Protein AF-A0A0F3R642-F1 (afdb_monomer)

Solvent-accessible surface area (backbone atoms only — not comparable to full-atom values): 32079 Å² total; per-residue (Å²): 64,41,28,53,82,44,32,51,63,68,58,55,51,30,53,51,48,53,54,39,50,75,70,69,44,55,59,38,42,28,8,66,40,64,58,63,14,53,56,36,48,83,47,69,47,86,43,56,30,27,48,70,60,45,54,53,27,42,75,69,70,72,45,88,75,66,66,61,19,38,40,37,30,44,55,33,20,33,37,30,48,69,59,49,54,53,51,53,52,53,29,62,77,32,58,33,48,78,48,52,30,26,34,74,64,42,65,57,24,96,52,72,15,32,53,48,52,51,51,36,68,75,74,54,60,57,71,38,79,62,64,62,50,37,74,47,68,68,54,40,51,27,36,50,22,30,68,68,63,38,43,64,63,22,51,49,51,30,46,77,70,69,24,53,45,80,33,61,39,66,66,54,29,50,51,51,49,51,51,55,61,69,71,50,91,65,57,78,91,36,43,42,34,35,29,72,49,67,73,57,24,54,53,49,29,51,54,51,50,54,50,34,40,76,70,64,70,40,67,81,68,74,42,79,42,80,44,98,82,79,44,73,52,78,46,38,32,63,40,44,27,28,29,69,44,66,38,78,90,74,67,41,44,47,56,42,49,30,32,26,69,39,72,52,98,71,37,35,32,28,35,30,83,87,69,50,78,41,75,44,42,69,86,84,48,56,62,46,68,38,54,26,37,43,46,79,62,51,58,94,49,79,34,44,35,32,40,34,50,49,68,84,60,56,23,30,30,53,44,27,49,57,67,47,27,31,28,71,37,64,36,42,30,31,19,33,74,70,33,77,43,69,69,50,44,39,56,36,38,55,32,78,77,86,70,59,30,76,77,78,50,73,49,74,66,60,48,48,59,52,44,64,76,59,69,82,66,82,91,57,65,80,70,52,59,60,54,50,54,56,50,54,52,58,53,62,74,64,68,70,81,84,82,82,88,81,82,84,85,70,85,88,70,84,81,78,64,72,73,66,60,60,64,71,68,64,78,81,76,84,85,84,82,89,85,84,84,89,88,86,85,82,87,81,90,86,83,90,82,80,96,77,75,51,75,68,57,46,52,56,47,48,63,57,58,66,54,77,62,74,62,66,61,61,55,48,50,52,50,50,53,53,47,53,54,55,46,23,81,39,19,53,61,52,49,37,72,73,72,40,81,58,31,75,90,73,31,58,95,47,33,44,13,30,64,98,85,44,45,35,38,33,27,39,44,71,104,54,21,28,35,34,37,28,73,84,80,73,48,67,43,45,58,57,56,50,39,22,62,81,65,70,45,52,73,69,57,25,48,52,56,51,28,59,76,69,72,50,134

pLDDT: mean 74.78, std 23.47, range [20.95, 97.81]

Organism: NCBI:txid1268837

InterPro domains:
  IPR027417 P-loop containing nucleoside triphosphate hydrolase [G3DSA:3.40.50.300] (3-132)
  IPR027417 P-loop containing nucleoside triphosphate hydrolase [G3DSA:3.40.50.300] (133-343)
  IPR027417 P-loop containing nucleoside triphosphate hydrolase [SSF52540] (2-117)
  IPR027417 P-loop containing nucleoside triphosphate hydrolase [SSF52540] (89-345)
  IPR036977 DNA Primase, CHC2-type zinc finger [G3DSA:3.90.580.10] (467-569)

Structure (mmCIF, N/CA/C/O backbone):
data_AF-A0A0F3R642-F1
#
_entry.id   AF-A0A0F3R642-F1
#
loop_
_atom_site.group_PDB
_atom_site.id
_atom_site.type_symbol
_atom_site.label_atom_id
_atom_site.label_alt_id
_atom_site.label_comp_id
_atom_site.label_asym_id
_atom_site.label_entity_id
_atom_site.label_seq_id
_atom_site.pdbx_PDB_ins_code
_atom_site.Cartn_x
_atom_site.Cartn_y
_atom_site.Cartn_z
_atom_site.occupancy
_atom_site.B_iso_or_equiv
_atom_site.auth_seq_id
_atom_site.auth_comp_id
_atom_site.auth_asym_id
_atom_site.auth_atom_id
_atom_site.pdbx_PDB_model_num
ATOM 1 N N . MET A 1 1 ? -11.090 -5.626 16.686 1.00 88.88 1 MET A N 1
ATOM 2 C CA . MET A 1 1 ? -10.958 -6.707 15.690 1.00 88.88 1 MET A CA 1
ATOM 3 C C . MET A 1 1 ? -9.589 -6.628 15.043 1.00 88.88 1 MET A C 1
ATOM 5 O O . MET A 1 1 ? -9.255 -5.614 14.441 1.00 88.88 1 MET A O 1
ATOM 9 N N . GLN A 1 2 ? -8.804 -7.687 15.170 1.00 89.06 2 GLN A N 1
ATOM 10 C CA . GLN A 1 2 ? -7.555 -7.865 14.440 1.00 89.06 2 GLN A CA 1
ATOM 11 C C . GLN A 1 2 ? -7.822 -8.683 13.179 1.00 89.06 2 GLN A C 1
ATOM 13 O O . GLN A 1 2 ? -8.714 -9.527 13.142 1.00 89.06 2 GLN A O 1
ATOM 18 N N . GLY A 1 3 ? -7.063 -8.454 12.118 1.00 85.69 3 GLY A N 1
ATOM 19 C CA . GLY A 1 3 ? -7.140 -9.327 10.957 1.00 85.69 3 GLY A CA 1
ATOM 20 C C . GLY A 1 3 ? -5.980 -9.120 10.013 1.00 85.69 3 GLY A C 1
ATOM 21 O O . GLY A 1 3 ? -5.622 -7.981 9.708 1.00 85.69 3 GLY A O 1
ATOM 22 N N . ARG A 1 4 ? -5.429 -10.221 9.502 1.00 86.50 4 ARG A N 1
ATOM 23 C CA . ARG A 1 4 ? -4.321 -10.182 8.542 1.00 86.50 4 ARG A CA 1
ATOM 24 C C . ARG A 1 4 ? -4.731 -9.542 7.214 1.00 86.50 4 ARG A C 1
ATOM 26 O O . ARG A 1 4 ? -5.900 -9.240 6.940 1.00 86.50 4 ARG A O 1
ATOM 33 N N . ALA A 1 5 ? -3.743 -9.284 6.375 1.00 83.06 5 ALA A N 1
ATOM 34 C CA . ALA A 1 5 ? -3.935 -8.755 5.043 1.00 83.06 5 ALA A CA 1
ATOM 35 C C . ALA A 1 5 ? -4.827 -9.722 4.242 1.00 83.06 5 ALA A C 1
ATOM 37 O O . ALA A 1 5 ? -4.521 -10.903 4.109 1.00 83.06 5 ALA A O 1
ATOM 38 N N . GLY A 1 6 ? -5.959 -9.228 3.734 1.00 81.19 6 GLY A N 1
ATOM 39 C CA . GLY A 1 6 ? -6.855 -10.033 2.903 1.00 81.19 6 GLY A CA 1
ATOM 40 C C . GLY A 1 6 ? -7.782 -10.999 3.649 1.00 81.19 6 GLY A C 1
ATOM 41 O O . GLY A 1 6 ? -8.300 -11.912 3.016 1.00 81.19 6 GLY A O 1
ATOM 42 N N . THR A 1 7 ? -8.013 -10.832 4.956 1.00 86.75 7 THR A N 1
ATOM 43 C CA . THR A 1 7 ? -8.903 -11.719 5.742 1.00 86.75 7 THR A CA 1
ATOM 44 C C . THR A 1 7 ? -10.384 -11.332 5.717 1.00 86.75 7 THR A C 1
ATOM 46 O O . THR A 1 7 ? -11.209 -12.007 6.324 1.00 86.75 7 THR A O 1
ATOM 49 N N . GLY A 1 8 ? -10.743 -10.262 5.001 1.00 84.81 8 GLY A N 1
ATOM 50 C CA . GLY A 1 8 ? -12.135 -9.831 4.850 1.00 84.81 8 GLY A CA 1
ATOM 51 C C . GLY A 1 8 ? -12.650 -8.896 5.949 1.00 84.81 8 GLY A C 1
ATOM 52 O O . GLY A 1 8 ? -13.861 -8.753 6.076 1.00 84.81 8 GLY A O 1
ATOM 53 N N . LYS A 1 9 ? -11.766 -8.220 6.706 1.00 89.62 9 LYS A N 1
ATOM 54 C CA . LYS A 1 9 ? -12.141 -7.182 7.697 1.00 89.62 9 LYS A CA 1
ATOM 55 C C . LYS A 1 9 ? -13.198 -6.216 7.153 1.00 89.62 9 LYS A C 1
ATOM 57 O O . LYS A 1 9 ? -14.211 -5.971 7.791 1.00 89.62 9 LYS A O 1
ATOM 62 N N . SER A 1 10 ? -12.969 -5.732 5.938 1.00 86.06 10 SER A N 1
ATOM 63 C CA . SER A 1 10 ? -13.843 -4.807 5.225 1.00 86.06 10 SER A CA 1
ATOM 64 C C . SER A 1 10 ? -15.266 -5.345 5.027 1.00 86.06 10 SER A C 1
ATOM 66 O O . SER A 1 10 ? 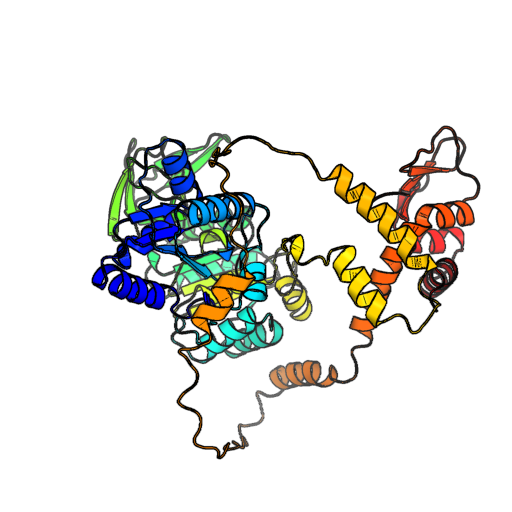-16.214 -4.585 5.176 1.00 86.06 10 SER A O 1
ATOM 68 N N . GLN A 1 11 ? -15.419 -6.646 4.754 1.00 88.75 11 GLN A N 1
ATOM 69 C CA . GLN A 1 11 ? -16.724 -7.303 4.620 1.00 88.75 11 GLN A CA 1
ATOM 70 C C . GLN A 1 11 ? -17.452 -7.352 5.969 1.00 88.75 11 GLN A C 1
ATOM 72 O O . GLN A 1 11 ? -18.634 -7.044 6.045 1.00 88.75 11 GLN A O 1
ATOM 77 N N . VAL A 1 12 ? -16.732 -7.694 7.044 1.00 91.62 12 VAL A N 1
ATOM 78 C CA . VAL A 1 12 ? -17.296 -7.741 8.403 1.00 91.62 12 VAL A CA 1
ATOM 79 C C . VAL A 1 12 ? -17.775 -6.358 8.843 1.00 91.62 12 VAL A C 1
ATOM 81 O O . VAL A 1 12 ? -18.859 -6.239 9.403 1.00 91.62 12 VAL A O 1
ATOM 84 N N . LEU A 1 13 ? -17.007 -5.304 8.546 1.00 92.44 13 LEU A N 1
ATOM 85 C CA . LEU A 1 13 ? -17.425 -3.928 8.825 1.00 92.44 13 LEU A CA 1
ATOM 86 C C . LEU A 1 13 ? -18.660 -3.518 8.009 1.00 92.44 13 LEU A C 1
ATOM 88 O O . LEU A 1 13 ? -19.535 -2.848 8.546 1.00 92.44 13 LEU A O 1
ATOM 92 N N . ALA A 1 14 ? -18.760 -3.941 6.745 1.00 91.50 14 ALA A N 1
ATOM 93 C CA . ALA A 1 14 ? -19.930 -3.671 5.909 1.00 91.50 14 ALA A CA 1
ATOM 94 C C . ALA A 1 14 ? -21.206 -4.336 6.461 1.00 91.50 14 ALA A C 1
ATOM 96 O O . ALA A 1 14 ? -22.252 -3.696 6.529 1.00 91.50 14 ALA A O 1
ATOM 97 N N . GLU A 1 15 ? -21.126 -5.591 6.911 1.00 92.69 15 GLU A N 1
ATOM 98 C CA . GLU A 1 15 ? -22.264 -6.256 7.563 1.00 92.69 15 GLU A CA 1
ATOM 99 C C . GLU A 1 15 ? -22.596 -5.620 8.921 1.00 92.69 15 GLU A C 1
ATOM 101 O O . GLU A 1 15 ? -23.763 -5.376 9.221 1.00 92.69 15 GLU A O 1
ATOM 106 N N . GLY A 1 16 ? -21.580 -5.251 9.709 1.00 91.94 16 GLY A N 1
ATOM 107 C CA . GLY A 1 16 ? -21.775 -4.512 10.960 1.00 91.94 16 GLY A CA 1
ATOM 108 C C . GLY A 1 16 ? -22.485 -3.170 10.754 1.00 91.94 16 GLY A C 1
ATOM 109 O O . GLY A 1 16 ? -23.354 -2.809 11.545 1.00 91.94 16 GLY A O 1
ATOM 110 N N . TYR A 1 17 ? -22.174 -2.462 9.663 1.00 93.06 17 TYR A N 1
ATOM 111 C CA . TYR A 1 17 ? -22.884 -1.245 9.271 1.00 93.06 17 TYR A CA 1
ATOM 112 C C . TYR A 1 17 ? -24.366 -1.502 9.006 1.00 93.06 17 TYR A C 1
ATOM 114 O O . TYR A 1 17 ? -25.193 -0.779 9.551 1.00 93.06 17 TYR A O 1
ATOM 122 N N . LYS A 1 18 ? -24.709 -2.537 8.228 1.00 92.62 18 LYS A N 1
ATOM 123 C CA . LYS A 1 18 ? -26.109 -2.890 7.930 1.00 92.62 18 LYS A CA 1
ATOM 124 C C . LYS A 1 18 ? -26.908 -3.216 9.192 1.00 92.62 18 LYS A C 1
ATOM 126 O O . LYS A 1 18 ? -28.048 -2.788 9.320 1.00 92.62 18 LYS A O 1
ATOM 131 N N . ILE A 1 19 ? -26.309 -3.953 10.127 1.00 93.12 19 ILE A N 1
ATOM 132 C CA . ILE A 1 19 ? -26.960 -4.307 11.395 1.00 93.12 19 ILE A CA 1
ATOM 133 C C . ILE A 1 19 ? -27.198 -3.046 12.235 1.00 93.12 19 ILE A C 1
ATOM 135 O O . ILE A 1 19 ? -28.313 -2.807 12.691 1.00 93.12 19 ILE A O 1
ATOM 139 N N . ALA A 1 20 ? -26.173 -2.207 12.405 1.00 91.50 20 ALA A N 1
ATOM 140 C CA . ALA A 1 20 ? -26.281 -0.985 13.200 1.00 91.50 20 ALA A CA 1
ATOM 141 C C . ALA A 1 20 ? -27.314 -0.002 12.624 1.00 91.50 20 ALA A C 1
ATOM 143 O O . ALA A 1 20 ? -28.103 0.572 13.375 1.00 91.50 20 ALA A O 1
ATOM 144 N N . THR A 1 21 ? -27.352 0.164 11.297 1.00 91.06 21 THR A N 1
ATOM 145 C CA . THR A 1 21 ? -28.343 1.030 10.645 1.00 91.06 21 THR A CA 1
ATOM 146 C C . THR A 1 21 ? -29.756 0.474 10.742 1.00 91.06 21 THR A C 1
ATOM 148 O O . THR A 1 21 ? -30.681 1.251 10.964 1.00 91.06 21 THR A O 1
ATOM 151 N N . HIS A 1 22 ? -29.939 -0.848 10.657 1.00 92.31 22 HIS A N 1
ATOM 152 C CA . HIS A 1 22 ? -31.243 -1.484 10.862 1.00 92.31 22 HIS A CA 1
ATOM 153 C C . HIS A 1 22 ? -31.805 -1.229 12.271 1.00 92.31 22 HIS A C 1
ATOM 155 O O . HIS A 1 22 ? -33.008 -1.050 12.434 1.00 92.31 22 HIS A O 1
ATOM 161 N N . HIS A 1 23 ? -30.935 -1.126 13.278 1.00 91.50 23 HIS A N 1
ATOM 162 C CA . HIS A 1 23 ? -31.306 -0.756 14.648 1.00 91.50 23 HIS A CA 1
ATOM 163 C C . HIS A 1 23 ? -31.397 0.762 14.894 1.00 91.50 23 HIS A C 1
ATOM 165 O O . HIS A 1 23 ? -31.547 1.187 16.037 1.00 91.50 23 HIS A O 1
ATOM 171 N N . GLY A 1 24 ? -31.296 1.595 13.852 1.00 90.69 24 GLY A N 1
ATOM 172 C CA . GLY A 1 24 ? -31.394 3.053 13.972 1.00 90.69 24 GLY A CA 1
ATOM 173 C C . GLY A 1 24 ? -30.195 3.719 14.656 1.00 90.69 24 GLY A C 1
ATOM 174 O O . GLY A 1 24 ? -30.274 4.887 15.033 1.00 90.69 24 GLY A O 1
ATOM 175 N N . GLN A 1 25 ? -29.073 3.012 14.821 1.00 91.75 25 GLN A N 1
ATOM 176 C CA . GLN A 1 25 ? -27.884 3.568 15.458 1.00 91.75 25 GLN A CA 1
ATOM 177 C C . GLN A 1 25 ? -27.124 4.490 14.494 1.00 91.75 25 GLN A C 1
ATOM 179 O O . GLN A 1 25 ? -26.830 4.126 13.352 1.00 91.75 25 GLN A O 1
ATOM 184 N N . ASN A 1 26 ? -26.736 5.683 14.960 1.00 92.38 26 ASN A N 1
ATOM 185 C CA . ASN A 1 26 ? -25.875 6.569 14.178 1.00 92.38 26 ASN A CA 1
ATOM 186 C C . ASN A 1 26 ? -24.456 5.991 14.117 1.00 92.38 26 ASN A C 1
ATOM 188 O O . ASN A 1 26 ? -23.763 5.920 15.130 1.00 92.38 26 ASN A O 1
ATOM 192 N N . ILE A 1 27 ? -24.014 5.598 12.925 1.00 94.81 27 ILE A N 1
ATOM 193 C CA . ILE A 1 27 ? -22.700 4.995 12.699 1.00 94.81 27 ILE A CA 1
ATOM 194 C C . ILE A 1 27 ? -21.817 5.901 11.835 1.00 94.81 27 ILE A C 1
ATOM 196 O O . ILE A 1 27 ? -22.254 6.442 10.817 1.00 94.81 27 ILE A O 1
ATOM 200 N N . ILE A 1 28 ? -20.557 6.070 12.241 1.00 95.12 28 ILE A N 1
ATOM 201 C CA . ILE A 1 28 ? -19.570 6.904 11.547 1.00 95.12 28 ILE A CA 1
ATOM 202 C C . ILE A 1 28 ? -18.325 6.065 11.259 1.00 95.12 28 ILE A C 1
ATOM 204 O O . ILE A 1 28 ? -17.686 5.538 12.171 1.00 95.12 28 ILE A O 1
ATOM 208 N N . GLY A 1 29 ? -17.979 5.958 9.976 1.00 95.56 29 GLY A N 1
ATOM 209 C CA . GLY A 1 29 ? -16.753 5.318 9.507 1.00 95.56 29 GLY A CA 1
ATOM 210 C C . GLY A 1 29 ? -15.571 6.284 9.568 1.00 95.56 29 GLY A C 1
ATOM 211 O O . GLY A 1 29 ? -15.634 7.405 9.060 1.00 95.56 29 GLY A O 1
ATOM 212 N N . LEU A 1 30 ? -14.480 5.852 10.181 1.00 95.56 30 LEU A N 1
ATOM 213 C CA . LEU A 1 30 ? -13.260 6.619 10.374 1.00 95.56 30 LEU A CA 1
ATOM 214 C C . LEU A 1 30 ? -12.059 5.833 9.852 1.00 95.56 30 LEU A C 1
ATOM 216 O O . LEU A 1 30 ? -11.962 4.624 10.042 1.00 95.56 30 LEU A O 1
ATOM 220 N N . ALA A 1 31 ? -11.115 6.519 9.221 1.00 91.88 31 ALA A N 1
ATOM 221 C CA . ALA A 1 31 ? -9.876 5.902 8.757 1.00 91.88 31 ALA A CA 1
ATOM 222 C C . ALA A 1 31 ? -8.680 6.861 8.894 1.00 91.88 31 ALA A C 1
ATOM 224 O O . ALA A 1 31 ? -8.861 8.078 8.949 1.00 91.88 31 ALA A O 1
ATOM 225 N N . PRO A 1 32 ? -7.437 6.366 8.938 1.00 87.75 32 PRO A N 1
ATOM 226 C CA . PRO A 1 32 ? -6.239 7.207 8.998 1.00 87.75 32 PRO A CA 1
ATOM 227 C C . PRO A 1 32 ? -5.993 7.986 7.695 1.00 87.75 32 PRO A C 1
ATOM 229 O O . PRO A 1 32 ? -5.451 9.088 7.726 1.00 87.75 32 PRO A O 1
ATOM 232 N N . THR A 1 33 ? -6.392 7.437 6.543 1.00 83.00 33 THR A N 1
ATOM 233 C CA . THR A 1 33 ? -6.124 8.016 5.218 1.00 83.00 33 THR A CA 1
ATOM 234 C C . THR A 1 33 ? -7.415 8.295 4.457 1.00 83.00 33 THR A C 1
ATOM 236 O O . THR A 1 33 ? -8.439 7.659 4.703 1.00 83.00 33 THR A O 1
ATOM 239 N N . HIS A 1 34 ? -7.370 9.242 3.514 1.00 82.06 34 HIS A N 1
ATOM 240 C CA . HIS A 1 34 ? -8.517 9.552 2.654 1.00 82.06 34 HIS A CA 1
ATOM 241 C C . HIS A 1 34 ? -8.962 8.336 1.835 1.00 82.06 34 HIS A C 1
ATOM 243 O O . HIS A 1 34 ? -10.142 8.013 1.865 1.00 82.06 34 HIS A O 1
ATOM 249 N N . LYS A 1 35 ? -8.010 7.597 1.254 1.00 78.44 35 LYS A N 1
ATOM 250 C CA . LYS A 1 35 ? -8.271 6.356 0.515 1.00 78.44 35 LYS A CA 1
ATOM 251 C C . LYS A 1 35 ? -9.047 5.331 1.344 1.00 78.44 35 LYS A C 1
ATOM 253 O O . LYS A 1 35 ? -10.105 4.869 0.931 1.00 78.44 35 LYS A O 1
ATOM 258 N N . ALA A 1 36 ? -8.565 5.022 2.550 1.00 82.75 36 ALA A N 1
ATOM 259 C CA . ALA A 1 36 ? -9.251 4.086 3.441 1.00 82.75 36 ALA A CA 1
ATOM 260 C C . ALA A 1 36 ? -10.613 4.630 3.920 1.00 82.75 36 ALA A C 1
ATOM 262 O O . ALA A 1 36 ? -11.557 3.863 4.101 1.00 82.75 36 ALA A O 1
ATOM 263 N N . ALA A 1 37 ? -10.750 5.952 4.084 1.00 87.62 37 ALA A N 1
ATOM 264 C CA . ALA A 1 37 ? -12.031 6.572 4.413 1.00 87.62 37 ALA A CA 1
ATOM 265 C C . ALA A 1 37 ? -13.035 6.452 3.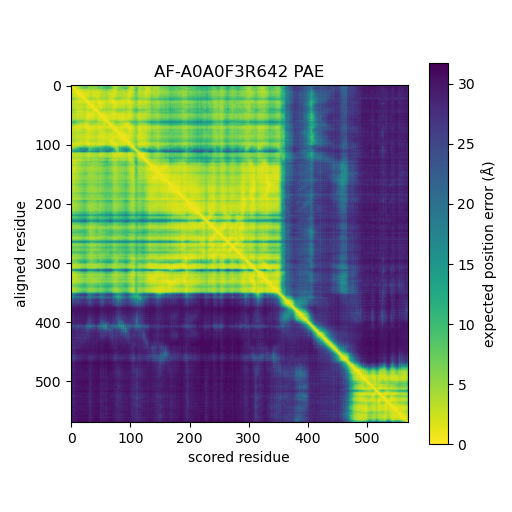254 1.00 87.62 37 ALA A C 1
ATOM 267 O O . ALA A 1 37 ? -14.210 6.195 3.491 1.00 87.62 37 ALA A O 1
ATOM 268 N N . SER A 1 38 ? -12.590 6.599 2.008 1.00 82.44 38 SER A N 1
ATOM 269 C CA . SER A 1 38 ? -13.446 6.481 0.826 1.00 82.44 38 SER A CA 1
ATOM 270 C C . SER A 1 38 ? -13.834 5.041 0.510 1.00 82.44 38 SER A C 1
ATOM 272 O O . SER A 1 38 ? -14.946 4.807 0.039 1.00 82.44 38 SER A O 1
ATOM 274 N N . GLU A 1 39 ? -13.017 4.057 0.890 1.00 83.88 39 GLU A N 1
ATOM 275 C CA . GLU A 1 39 ? -13.421 2.647 0.868 1.00 83.88 39 GLU A CA 1
ATOM 276 C C . GLU A 1 39 ? -14.630 2.351 1.772 1.00 83.88 39 GLU A C 1
ATOM 278 O O . GLU A 1 39 ? -15.321 1.362 1.554 1.00 83.88 39 GLU A O 1
ATOM 283 N N . PHE A 1 40 ? -14.943 3.173 2.781 1.00 87.44 40 PHE A N 1
ATOM 284 C CA . PHE A 1 40 ? -16.193 2.999 3.531 1.00 87.44 40 PHE A CA 1
ATOM 285 C C . PHE A 1 40 ? -17.437 3.289 2.683 1.00 87.44 40 PHE A C 1
ATOM 287 O O . PHE A 1 40 ? -18.465 2.641 2.885 1.00 87.44 40 PHE A O 1
ATOM 294 N N . LYS A 1 41 ? -17.356 4.206 1.707 1.00 84.50 41 LYS A N 1
ATOM 295 C CA . LYS A 1 41 ? -18.495 4.538 0.835 1.00 84.50 41 LYS A CA 1
ATOM 296 C C . LYS A 1 41 ? -18.917 3.342 -0.006 1.00 84.50 41 LYS A C 1
ATOM 298 O O . LYS A 1 41 ? -20.103 3.045 -0.089 1.00 84.50 41 LYS A O 1
ATOM 303 N N . SER A 1 42 ? -17.954 2.599 -0.558 1.00 80.06 42 SER A N 1
ATOM 304 C CA . SER A 1 42 ? -18.243 1.367 -1.307 1.00 80.06 42 SER A CA 1
ATOM 305 C C . SER A 1 42 ? -18.817 0.249 -0.426 1.00 80.06 42 SER A C 1
ATOM 307 O O . SER A 1 42 ? -19.422 -0.686 -0.941 1.00 80.06 42 SER A O 1
ATOM 309 N N . LYS A 1 43 ? -18.681 0.361 0.902 1.00 83.69 43 LYS A N 1
ATOM 310 C CA . LYS A 1 43 ? -19.263 -0.546 1.907 1.00 83.69 43 LYS A CA 1
ATOM 311 C C . LYS A 1 43 ? -20.641 -0.082 2.409 1.00 83.69 43 LYS A C 1
ATOM 313 O O . LYS A 1 43 ? -21.194 -0.711 3.305 1.00 83.69 43 LYS A O 1
ATOM 318 N N . GLY A 1 44 ? -21.186 1.008 1.860 1.00 86.19 44 GLY A N 1
ATOM 319 C CA . GLY A 1 44 ? -22.514 1.535 2.186 1.00 86.19 44 GLY A CA 1
ATOM 320 C C . GLY A 1 44 ? -22.543 2.629 3.256 1.00 86.19 44 GLY A C 1
ATOM 321 O O . GLY A 1 44 ? -23.612 3.162 3.534 1.00 86.19 44 GLY A O 1
ATOM 322 N N . TYR A 1 45 ? -21.402 3.011 3.839 1.00 91.69 45 TYR A N 1
ATOM 323 C CA . TYR A 1 45 ? -21.377 4.049 4.871 1.00 91.69 45 TYR A CA 1
ATOM 324 C C . TYR A 1 45 ? -21.718 5.424 4.295 1.00 91.69 45 TYR A C 1
ATOM 326 O O . TYR A 1 45 ? -21.055 5.914 3.382 1.00 91.69 45 TYR A O 1
ATOM 334 N N . GLN A 1 46 ? -22.691 6.091 4.914 1.00 89.19 46 GLN A N 1
ATOM 335 C CA . GLN A 1 46 ? -23.083 7.458 4.557 1.00 89.19 46 GLN A CA 1
ATOM 336 C C . GLN A 1 46 ? -22.161 8.525 5.168 1.00 89.19 46 GLN A C 1
ATOM 338 O O . GLN A 1 46 ? -21.846 9.526 4.526 1.00 89.19 46 GLN A O 1
ATOM 343 N N . LYS A 1 47 ? -21.703 8.317 6.411 1.00 91.44 47 LYS A N 1
ATOM 344 C CA . LYS A 1 47 ? -20.806 9.232 7.132 1.00 91.44 47 LYS A CA 1
ATOM 345 C C . LYS A 1 47 ? -19.419 8.609 7.247 1.00 91.44 47 LYS A C 1
ATOM 347 O O . LYS A 1 47 ? -19.201 7.725 8.074 1.00 91.44 47 LYS A O 1
ATOM 352 N N . CYS A 1 48 ? -18.485 9.072 6.419 1.00 92.75 48 CYS A N 1
ATOM 353 C CA . CYS A 1 48 ? -17.106 8.587 6.400 1.00 92.75 48 CYS A CA 1
ATOM 354 C C . CYS A 1 48 ? -16.093 9.739 6.389 1.00 92.75 48 CYS A C 1
ATOM 356 O O . CYS A 1 48 ? -16.186 10.672 5.581 1.00 92.75 48 CYS A O 1
ATOM 358 N N . HIS A 1 49 ? -15.099 9.676 7.271 1.00 91.94 49 HIS A N 1
ATOM 359 C CA . HIS A 1 49 ? -14.095 10.725 7.424 1.00 91.94 49 HIS A CA 1
ATOM 360 C C . HIS A 1 49 ? -12.716 10.150 7.737 1.00 91.94 49 HIS A C 1
ATOM 362 O O . HIS A 1 49 ? -12.575 9.022 8.204 1.00 91.94 49 HIS A O 1
ATOM 368 N N . THR A 1 50 ? -11.675 10.955 7.531 1.00 92.12 50 THR A N 1
ATOM 369 C CA . THR A 1 50 ? -10.406 10.663 8.194 1.00 92.12 50 THR A CA 1
ATOM 370 C C . THR A 1 50 ? -10.543 10.935 9.693 1.00 92.12 50 THR A C 1
ATOM 372 O O . THR A 1 50 ? -11.282 11.847 10.065 1.00 92.12 50 THR A O 1
ATOM 375 N N . VAL A 1 51 ? -9.840 10.195 10.559 1.00 93.06 51 VAL A N 1
ATOM 376 C CA . VAL A 1 51 ? -9.880 10.403 12.025 1.00 93.06 51 VAL A CA 1
ATOM 377 C C . VAL A 1 51 ? -9.576 11.867 12.355 1.00 93.06 51 VAL A C 1
ATOM 379 O O . VAL A 1 51 ? -10.401 12.560 12.947 1.00 93.06 51 VAL A O 1
ATOM 382 N N . LYS A 1 52 ? -8.444 12.374 11.860 1.00 90.56 52 LYS A N 1
ATOM 383 C CA . LYS A 1 52 ? -8.019 13.765 12.053 1.00 90.56 52 LYS A CA 1
ATOM 384 C C . LYS A 1 52 ? -9.019 14.772 11.475 1.00 90.56 52 LYS A C 1
ATOM 386 O O . LYS A 1 52 ? -9.336 15.773 12.109 1.00 90.56 52 LYS A O 1
ATOM 391 N N . GLY A 1 53 ? -9.570 14.493 10.291 1.00 89.69 53 GLY A N 1
ATOM 392 C CA . GLY A 1 53 ? -10.567 15.354 9.653 1.00 89.69 53 GLY A CA 1
ATOM 393 C C . GLY A 1 53 ? -11.896 15.408 10.411 1.00 89.69 53 GLY A C 1
ATOM 394 O O . GLY A 1 53 ? -12.515 16.467 10.476 1.00 89.69 53 GLY A O 1
ATOM 395 N N . PHE A 1 54 ? -12.327 14.291 10.999 1.00 94.44 54 PHE A N 1
ATOM 396 C CA . PHE A 1 54 ? -13.517 14.222 11.843 1.00 94.44 54 PHE A CA 1
ATOM 397 C C . PHE A 1 54 ? -13.325 15.004 13.142 1.00 94.44 54 PHE A C 1
ATOM 399 O O . PHE A 1 54 ? -14.133 15.882 13.438 1.00 94.44 54 PHE A O 1
ATOM 406 N N . LEU A 1 55 ? -12.223 14.754 13.859 1.00 93.06 55 LEU A N 1
ATOM 407 C CA . LEU A 1 55 ? -11.890 15.461 15.099 1.00 93.06 55 LEU A CA 1
ATOM 408 C C . LEU A 1 55 ? -11.778 16.974 14.873 1.00 93.06 55 LEU A C 1
ATOM 410 O O . LEU A 1 55 ? -12.335 17.753 15.643 1.00 93.06 55 LEU A O 1
ATOM 414 N N . PHE A 1 56 ? -11.154 17.398 13.768 1.00 89.94 56 PHE A N 1
ATOM 415 C CA . PHE A 1 56 ? -11.084 18.810 13.390 1.00 89.94 56 PHE A CA 1
ATOM 416 C C . PHE A 1 56 ? -12.463 19.431 13.149 1.00 89.94 56 PHE A C 1
ATOM 418 O O . PHE A 1 56 ? -12.724 20.550 13.589 1.00 89.94 56 PHE A O 1
ATOM 425 N N . LYS A 1 57 ? -13.359 18.739 12.436 1.00 89.81 57 LYS A N 1
ATOM 426 C CA . LYS A 1 57 ? -14.714 19.254 12.203 1.00 89.81 57 LYS A CA 1
ATOM 427 C C . LYS A 1 57 ? -15.507 19.336 13.501 1.00 89.81 57 LYS A C 1
ATOM 429 O O . LYS A 1 57 ? -16.179 20.339 13.706 1.00 89.81 57 LYS A O 1
ATOM 434 N N . LEU A 1 58 ? -15.398 18.327 14.363 1.00 90.88 58 LEU A N 1
ATOM 435 C CA . LEU A 1 58 ? -16.086 18.292 15.650 1.00 90.88 58 LEU A CA 1
ATOM 436 C C . LEU A 1 58 ? -15.617 19.433 16.565 1.00 90.88 58 LEU A C 1
ATOM 438 O O . LEU A 1 58 ? -16.444 20.152 17.112 1.00 90.88 58 LEU A O 1
ATOM 442 N N . TYR A 1 59 ? -14.301 19.661 16.650 1.00 86.56 59 TYR A N 1
ATOM 443 C CA . TYR A 1 59 ? -13.714 20.773 17.408 1.00 86.56 59 TYR A CA 1
ATOM 444 C C . TYR A 1 59 ? -14.262 22.139 16.968 1.00 86.56 59 TYR A C 1
ATOM 446 O O . TYR A 1 59 ? -14.540 22.997 17.797 1.00 86.56 59 TYR A O 1
ATOM 454 N N . ASN A 1 60 ? -14.456 22.326 15.661 1.00 87.94 60 ASN A N 1
ATOM 455 C CA . ASN A 1 60 ? -14.955 23.575 15.085 1.00 87.94 60 ASN A CA 1
ATOM 456 C C . ASN A 1 60 ? -16.492 23.656 15.003 1.00 87.94 60 ASN A C 1
ATOM 458 O O . ASN A 1 60 ? -17.005 24.538 14.317 1.00 87.94 60 ASN A O 1
ATOM 462 N N . GLY A 1 61 ? -17.234 22.715 15.600 1.00 87.12 61 GLY A N 1
ATOM 463 C CA . GLY A 1 61 ? -18.701 22.671 15.513 1.00 87.12 61 GLY A CA 1
ATOM 464 C C . GLY A 1 61 ? -19.247 22.427 14.097 1.00 87.12 61 GLY A C 1
ATOM 465 O O . GLY A 1 61 ? -20.401 22.722 13.814 1.00 87.12 61 GLY A O 1
ATOM 466 N N . LYS A 1 62 ? -18.419 21.905 13.183 1.00 85.44 62 LYS A N 1
ATOM 467 C CA . LYS A 1 62 ? -18.751 21.624 11.771 1.00 85.44 62 LYS A CA 1
ATOM 468 C C . LYS A 1 62 ? -19.117 20.160 11.508 1.00 85.44 62 LYS A C 1
ATOM 470 O O . LYS A 1 62 ? -19.295 19.766 10.355 1.00 85.44 62 LYS A O 1
ATOM 475 N N . ALA A 1 63 ? -19.144 19.330 12.542 1.00 86.81 63 ALA A N 1
ATOM 476 C CA . ALA A 1 63 ? -19.651 17.967 12.489 1.00 86.81 63 ALA A CA 1
ATOM 477 C C . ALA A 1 63 ? -20.473 17.701 13.743 1.00 86.81 63 ALA A C 1
ATOM 479 O O . ALA A 1 63 ? -20.104 18.155 14.823 1.00 86.81 63 ALA A O 1
ATOM 480 N N . ASP A 1 64 ? -21.548 16.943 13.575 1.00 86.25 64 ASP A N 1
ATOM 481 C CA . ASP A 1 64 ? -22.375 16.479 14.677 1.00 86.25 64 ASP A CA 1
ATOM 482 C C . ASP A 1 64 ? -21.970 15.057 15.087 1.00 86.25 64 ASP A C 1
ATOM 484 O O . ASP A 1 64 ? -21.682 14.202 14.237 1.00 86.25 64 ASP A O 1
ATOM 488 N N . LEU A 1 65 ? -21.950 14.815 16.395 1.00 92.94 65 LEU A N 1
ATOM 489 C CA . LEU A 1 65 ? -21.747 13.503 16.995 1.00 92.94 65 LEU A CA 1
ATOM 490 C C . LEU A 1 65 ? -22.856 13.271 18.029 1.00 92.94 65 LEU A C 1
ATOM 492 O O . LEU A 1 65 ? -22.666 13.578 19.207 1.00 92.94 65 LEU A O 1
ATOM 496 N N . PRO A 1 66 ? -24.000 12.712 17.598 1.00 91.25 66 PRO A N 1
ATOM 497 C CA . PRO A 1 66 ? -25.067 12.321 18.504 1.00 91.25 66 PRO A CA 1
ATOM 498 C C . PRO A 1 66 ? -24.564 11.372 19.592 1.00 91.25 66 PRO A C 1
ATOM 500 O O . PRO A 1 66 ? -23.638 10.580 19.366 1.00 91.25 66 PRO A O 1
ATOM 503 N N . ARG A 1 67 ? -25.212 11.403 20.759 1.00 92.50 67 ARG A N 1
ATOM 504 C CA . ARG A 1 67 ? -24.941 10.425 21.817 1.00 92.50 67 ARG A CA 1
ATOM 505 C C . ARG A 1 67 ? -25.230 9.002 21.345 1.00 92.50 67 ARG A C 1
ATOM 507 O O . ARG A 1 67 ? -26.004 8.801 20.412 1.00 92.50 67 ARG A O 1
ATOM 514 N N . ASP A 1 68 ? -24.563 8.034 21.968 1.00 93.06 68 ASP A N 1
ATOM 515 C CA . ASP A 1 68 ? -24.759 6.595 21.719 1.00 93.06 68 ASP A CA 1
ATOM 516 C C . ASP A 1 68 ? -24.410 6.145 20.282 1.00 93.06 68 ASP A C 1
ATOM 518 O O . ASP A 1 68 ? -24.735 5.036 19.838 1.00 93.06 68 ASP A O 1
ATOM 522 N N . SER A 1 69 ? -23.677 6.992 19.551 1.00 95.25 69 SER A N 1
ATOM 523 C CA . SER A 1 69 ? -23.186 6.689 18.209 1.00 95.25 69 SER A CA 1
ATOM 524 C C . SER A 1 69 ? -22.165 5.548 18.211 1.00 95.25 69 SER A C 1
ATOM 526 O O . SER A 1 69 ? -21.405 5.356 19.163 1.00 95.25 69 SER A O 1
ATOM 528 N N . LEU A 1 70 ? -22.087 4.827 17.095 1.00 95.62 70 LEU A N 1
ATOM 529 C CA . LEU A 1 70 ? -21.063 3.824 16.827 1.00 95.62 70 LEU A CA 1
ATOM 530 C C . LEU A 1 70 ? -19.957 4.415 15.946 1.00 95.62 70 LEU A C 1
ATOM 532 O O . LEU A 1 70 ? -20.165 4.733 14.776 1.00 95.62 70 LEU A O 1
ATOM 536 N N . LEU A 1 71 ? -18.755 4.537 16.495 1.00 96.44 71 LEU A N 1
ATOM 537 C CA . LEU A 1 71 ? -17.559 4.927 15.757 1.00 96.44 71 LEU A CA 1
ATOM 538 C C . LEU A 1 71 ? -16.823 3.667 15.298 1.00 96.44 71 LEU A C 1
ATOM 540 O O . LEU A 1 71 ? -16.469 2.814 16.111 1.00 96.44 71 LEU A O 1
ATOM 544 N N . VAL A 1 72 ? -16.563 3.548 13.998 1.00 96.19 72 VAL A N 1
ATOM 545 C CA . VAL A 1 72 ? -15.826 2.416 13.423 1.00 96.19 72 VAL A CA 1
ATOM 546 C C . VAL A 1 72 ? -14.542 2.923 12.795 1.00 96.19 72 VAL A C 1
ATOM 548 O O . VAL A 1 72 ? -14.598 3.701 11.853 1.00 96.19 72 VAL A O 1
ATOM 551 N N . VAL A 1 73 ? -13.390 2.467 13.279 1.00 95.12 73 VAL A N 1
ATOM 552 C CA . VAL A 1 73 ? -12.076 2.838 12.742 1.00 95.12 73 VAL A CA 1
ATOM 553 C C . VAL A 1 73 ? -11.491 1.671 11.949 1.00 95.12 73 VAL A C 1
ATOM 555 O O . VAL A 1 73 ? -11.157 0.651 12.550 1.00 95.12 73 VAL A O 1
ATOM 558 N N . ASP A 1 74 ? -11.343 1.815 10.630 1.00 92.25 74 ASP A N 1
ATOM 559 C CA . ASP A 1 74 ? -10.584 0.878 9.779 1.00 92.25 74 ASP A CA 1
ATOM 560 C C . ASP A 1 74 ? -9.117 1.330 9.662 1.00 92.25 74 ASP A C 1
ATOM 562 O O . ASP A 1 74 ? -8.797 2.503 9.864 1.00 92.25 74 ASP A O 1
ATOM 566 N N . GLU A 1 75 ? -8.210 0.396 9.368 1.00 89.38 75 GLU A N 1
ATOM 567 C CA . GLU A 1 75 ? -6.750 0.607 9.377 1.00 89.38 75 GLU A CA 1
ATOM 568 C C . GLU A 1 75 ? -6.233 1.248 10.687 1.00 89.38 75 GLU A C 1
ATOM 570 O O . GLU A 1 75 ? -5.300 2.054 10.713 1.00 89.38 75 GLU A O 1
ATOM 575 N N . ALA A 1 76 ? -6.821 0.838 11.814 1.00 90.31 76 ALA A N 1
ATOM 576 C CA . ALA A 1 76 ? -6.549 1.344 13.159 1.00 90.31 76 ALA A CA 1
ATOM 577 C C . ALA A 1 76 ? -5.051 1.305 13.549 1.00 90.31 76 ALA A C 1
ATOM 579 O O . ALA A 1 76 ? -4.565 2.163 14.282 1.00 90.31 76 ALA A O 1
ATOM 580 N N . GLY A 1 77 ? -4.275 0.365 12.994 1.00 85.00 77 GLY A N 1
ATOM 581 C CA . GLY A 1 77 ? -2.823 0.276 13.202 1.00 85.00 77 GLY A CA 1
ATOM 582 C C . GLY A 1 77 ? -2.020 1.494 12.714 1.00 85.00 77 GLY A C 1
ATOM 583 O O . GLY A 1 77 ? -0.900 1.710 13.185 1.00 85.00 77 GLY A O 1
ATOM 584 N N . MET A 1 78 ? -2.579 2.308 11.811 1.00 85.25 78 MET A N 1
ATOM 585 C CA . MET A 1 78 ? -1.927 3.517 11.296 1.00 85.25 78 MET A CA 1
ATOM 586 C C . MET A 1 78 ? -2.355 4.806 12.011 1.00 85.25 78 MET A C 1
ATOM 588 O O . MET A 1 78 ? -1.848 5.876 11.674 1.00 85.25 78 MET A O 1
ATOM 592 N N . VAL A 1 79 ? -3.281 4.745 12.969 1.00 87.31 79 VAL A N 1
ATOM 593 C CA . VAL A 1 79 ? -3.712 5.933 13.717 1.00 87.31 79 VAL A CA 1
ATOM 594 C C . VAL A 1 79 ? -2.622 6.320 14.725 1.00 87.31 79 VAL A C 1
ATOM 596 O O . VAL A 1 79 ? -2.064 5.463 15.417 1.00 87.31 79 VAL A O 1
ATOM 599 N N . GLY A 1 80 ? -2.270 7.609 14.762 1.00 84.94 80 GLY A N 1
ATOM 600 C CA . GLY A 1 80 ? -1.273 8.151 15.689 1.00 84.94 80 GLY A CA 1
ATOM 601 C C . GLY A 1 80 ? -1.778 8.172 17.135 1.00 84.94 80 GLY A C 1
ATOM 602 O O . GLY A 1 80 ? -2.982 8.208 17.388 1.00 84.94 80 GLY A O 1
ATOM 603 N N . ASN A 1 81 ? -0.866 8.149 18.111 1.00 84.50 81 ASN A N 1
ATOM 604 C CA . ASN A 1 81 ? -1.241 8.109 19.531 1.00 84.50 81 ASN A CA 1
ATOM 605 C C . ASN A 1 81 ? -2.004 9.370 19.993 1.00 84.50 81 ASN A C 1
ATOM 607 O O . ASN A 1 81 ? -2.907 9.261 20.820 1.00 84.50 81 ASN A O 1
ATOM 611 N N . SER A 1 82 ? -1.664 10.545 19.455 1.00 83.25 82 SER A N 1
ATOM 612 C CA . SER A 1 82 ? -2.358 11.819 19.707 1.00 83.25 82 SER A CA 1
ATOM 613 C C . SER A 1 82 ? -3.811 11.776 19.226 1.00 83.25 82 SER A C 1
ATOM 615 O O . SER A 1 82 ? -4.728 12.052 19.998 1.00 83.25 82 SER A O 1
ATOM 617 N N . ASP A 1 83 ? -4.025 11.348 17.980 1.00 88.31 83 ASP A N 1
ATOM 618 C CA . ASP A 1 83 ? -5.358 11.180 17.395 1.00 88.31 83 ASP A CA 1
ATOM 619 C C . ASP A 1 83 ? -6.188 10.148 18.178 1.00 88.31 83 ASP A C 1
ATOM 621 O O . ASP A 1 83 ? -7.383 10.345 18.398 1.00 88.31 83 ASP A O 1
ATOM 625 N N . TYR A 1 84 ? -5.559 9.065 18.651 1.00 90.56 84 TYR A N 1
ATOM 626 C CA . TYR A 1 84 ? -6.212 8.076 19.510 1.00 90.56 84 TYR A CA 1
ATOM 627 C C . TYR A 1 84 ? -6.688 8.660 20.838 1.00 90.56 84 TYR A C 1
ATOM 629 O O . TYR A 1 84 ? -7.811 8.378 21.257 1.00 90.56 84 TYR A O 1
ATOM 637 N N . LEU A 1 85 ? -5.842 9.447 21.507 1.00 90.62 85 LEU A N 1
ATOM 638 C CA . LEU A 1 85 ? -6.184 10.069 22.783 1.00 90.62 85 LEU A CA 1
ATOM 639 C C . LEU A 1 85 ? -7.430 10.949 22.638 1.00 90.62 85 LEU A C 1
ATOM 641 O O . LEU A 1 85 ? -8.370 10.819 23.422 1.00 90.62 85 LEU A O 1
ATOM 645 N N . GLU A 1 86 ? -7.456 11.803 21.617 1.00 91.50 86 GLU A N 1
ATOM 646 C CA . GLU A 1 86 ? -8.596 12.683 21.364 1.00 91.50 86 GLU A CA 1
ATOM 647 C C . GLU A 1 86 ? -9.843 11.904 20.932 1.00 91.50 86 GLU A C 1
ATOM 649 O O . GLU A 1 86 ? -10.933 12.155 21.448 1.00 91.50 86 GLU A O 1
ATOM 654 N N . LEU A 1 87 ? -9.700 10.886 20.079 1.00 94.38 87 LEU A N 1
ATOM 655 C CA . LEU A 1 87 ? -10.818 10.028 19.687 1.00 94.38 87 LEU A CA 1
ATOM 656 C C . LEU A 1 87 ? -11.466 9.331 20.893 1.00 94.38 87 LEU A C 1
ATOM 658 O O . LEU A 1 87 ? -12.692 9.296 20.997 1.00 94.38 87 LEU A O 1
ATOM 662 N N . LEU A 1 88 ? -10.662 8.812 21.825 1.00 94.00 88 LEU A N 1
ATOM 663 C CA . LEU A 1 88 ? -11.161 8.159 23.038 1.00 94.00 88 LEU A CA 1
ATOM 664 C C . LEU A 1 88 ? -11.854 9.150 23.986 1.00 94.00 88 LEU A C 1
ATOM 666 O O . LEU A 1 88 ? -12.893 8.819 24.561 1.00 94.00 88 LEU A O 1
ATOM 670 N N . LYS A 1 89 ? -11.332 10.377 24.128 1.00 93.50 89 LYS A N 1
ATOM 671 C CA . LYS A 1 89 ? -11.985 11.449 24.904 1.00 93.50 89 LYS A CA 1
ATOM 672 C C . LYS A 1 89 ? -13.342 11.837 24.316 1.00 93.50 89 LYS A C 1
ATOM 674 O O . LYS A 1 89 ? -14.313 11.995 25.061 1.00 93.50 89 LYS A O 1
ATOM 679 N N . VAL A 1 90 ? -13.410 11.967 22.991 1.00 93.31 90 VAL A N 1
ATOM 680 C CA . VAL A 1 90 ? -14.639 12.285 22.255 1.00 93.31 90 VAL A CA 1
ATOM 681 C C . VAL A 1 90 ? -15.664 11.164 22.403 1.00 93.31 90 VAL A C 1
ATOM 683 O O . VAL A 1 90 ? -16.820 11.444 22.724 1.00 93.31 90 VAL A O 1
ATOM 686 N N . ALA A 1 91 ? -15.241 9.908 22.234 1.00 94.69 91 ALA A N 1
ATOM 687 C CA . ALA A 1 91 ? -16.115 8.752 22.392 1.00 94.69 91 ALA A CA 1
ATOM 688 C C . ALA A 1 91 ? -16.686 8.678 23.815 1.00 94.69 91 ALA A C 1
ATOM 690 O O . ALA A 1 91 ? -17.896 8.568 23.989 1.00 94.69 91 ALA A O 1
ATOM 691 N N . ARG A 1 92 ? -15.837 8.848 24.837 1.00 94.19 92 ARG A N 1
ATOM 692 C CA . ARG A 1 92 ? -16.263 8.853 26.242 1.00 94.19 92 ARG A CA 1
ATOM 693 C C . ARG A 1 92 ? -17.253 9.977 26.554 1.00 94.19 92 ARG A C 1
ATOM 695 O O . ARG A 1 92 ? -18.246 9.735 27.231 1.00 94.19 92 ARG A O 1
ATOM 702 N N . SER A 1 93 ? -16.992 11.195 26.086 1.00 91.56 93 SER A N 1
ATOM 703 C CA . SER A 1 93 ? -17.836 12.364 26.393 1.00 91.56 93 SER A CA 1
ATOM 704 C C . SER A 1 93 ? -19.243 12.268 25.800 1.00 91.56 93 SER A C 1
ATOM 706 O O . SER A 1 93 ? -20.180 12.829 26.362 1.00 91.56 93 SER A O 1
ATOM 708 N N . ASN A 1 94 ? -19.392 11.543 24.689 1.00 92.56 94 ASN A N 1
ATOM 709 C CA . ASN A 1 94 ? -20.658 11.383 23.971 1.00 92.56 94 ASN A CA 1
ATOM 710 C C . ASN A 1 94 ? -21.290 9.993 24.162 1.00 92.56 94 ASN A C 1
ATOM 712 O O . ASN A 1 94 ? -22.262 9.671 23.490 1.00 92.56 94 ASN A O 1
ATOM 716 N N . ASN A 1 95 ? -20.764 9.174 25.080 1.00 93.81 95 ASN A N 1
ATOM 717 C CA . ASN A 1 95 ? -21.211 7.795 25.305 1.00 93.81 95 ASN A CA 1
ATOM 718 C C . ASN A 1 95 ? -21.201 6.928 24.027 1.00 93.81 95 ASN A C 1
ATOM 720 O O . ASN A 1 95 ? -22.076 6.096 23.812 1.00 93.81 95 ASN A O 1
ATOM 724 N N . CYS A 1 96 ? -20.226 7.145 23.144 1.00 95.69 96 CYS A N 1
ATOM 725 C CA . CYS A 1 96 ? -20.125 6.411 21.887 1.00 95.69 96 CYS A CA 1
ATOM 726 C C . CYS A 1 96 ? -19.444 5.055 22.081 1.00 95.69 96 CYS A C 1
ATOM 728 O O . CYS A 1 96 ? -18.445 4.937 22.795 1.00 95.69 96 CYS A O 1
ATOM 730 N N . ASN A 1 97 ? -19.906 4.062 21.326 1.00 94.00 97 ASN A N 1
ATOM 731 C CA . ASN A 1 97 ? -19.215 2.786 21.178 1.00 94.00 97 ASN A CA 1
ATOM 732 C C . ASN A 1 97 ? -18.124 2.897 20.108 1.00 94.00 97 ASN A C 1
ATOM 734 O O . ASN A 1 97 ? -18.307 3.572 19.095 1.00 94.00 97 ASN A O 1
ATOM 738 N N . LEU A 1 98 ? -16.989 2.224 20.312 1.00 94.56 98 LEU A N 1
ATOM 739 C CA . LEU A 1 98 ? -15.839 2.286 19.410 1.00 94.56 98 LEU A CA 1
ATOM 740 C C . LEU A 1 98 ? -15.422 0.885 18.951 1.00 94.56 98 LEU A C 1
ATOM 742 O O . LEU A 1 98 ? -15.003 0.057 19.756 1.00 94.56 98 LEU A O 1
ATOM 746 N N . ILE A 1 99 ? -15.468 0.643 17.641 1.00 94.56 99 ILE A N 1
ATOM 747 C CA . ILE A 1 99 ? -14.921 -0.559 17.004 1.00 94.56 99 ILE A CA 1
ATOM 748 C C . ILE A 1 99 ? -13.616 -0.187 16.310 1.00 94.56 99 ILE A C 1
ATOM 750 O O . ILE A 1 99 ? -13.597 0.627 15.391 1.00 94.56 99 ILE A O 1
ATOM 754 N N . LEU A 1 100 ? -12.520 -0.824 16.720 1.00 94.50 100 LEU A N 1
ATOM 755 C CA . LEU A 1 100 ? -11.219 -0.695 16.065 1.00 94.50 100 LEU A CA 1
ATOM 756 C C . LEU A 1 100 ? -10.941 -1.933 15.210 1.00 94.50 100 LEU A C 1
ATOM 758 O O . LEU A 1 100 ? -10.943 -3.056 15.724 1.00 94.50 100 LEU A O 1
ATOM 762 N N . ALA A 1 101 ? -10.670 -1.732 13.926 1.00 92.62 101 ALA A N 1
ATOM 763 C CA . ALA A 1 101 ? -10.307 -2.763 12.966 1.00 92.62 101 ALA A CA 1
ATOM 764 C C . ALA A 1 101 ? -8.953 -2.440 12.327 1.00 92.62 101 ALA A C 1
ATOM 766 O O . ALA A 1 101 ? -8.725 -1.334 11.846 1.00 92.62 101 ALA A O 1
ATOM 767 N N . GLY A 1 102 ? -8.033 -3.402 12.315 1.00 89.88 102 GLY A N 1
ATOM 768 C CA . GLY A 1 102 ? -6.699 -3.174 11.765 1.00 89.88 102 GLY A CA 1
ATOM 769 C C . GLY A 1 102 ? -5.834 -4.426 11.713 1.00 89.88 102 GLY A C 1
ATOM 770 O O . GLY A 1 102 ? -6.274 -5.524 12.060 1.00 89.88 102 GLY A O 1
ATOM 771 N N . ASP A 1 103 ? -4.599 -4.242 11.254 1.00 85.94 103 ASP A N 1
ATOM 772 C CA . ASP A 1 103 ? -3.543 -5.255 11.255 1.00 85.94 103 ASP A CA 1
ATOM 773 C C . ASP A 1 103 ? -2.297 -4.668 11.924 1.00 85.94 103 ASP A C 1
ATOM 775 O O . ASP A 1 103 ? -1.625 -3.802 11.366 1.00 85.94 103 ASP A O 1
ATOM 779 N N . GLU A 1 104 ? -1.983 -5.128 13.130 1.00 75.38 104 GLU A N 1
ATOM 780 C CA . GLU A 1 104 ? -0.858 -4.640 13.930 1.00 75.38 104 GLU A CA 1
ATOM 781 C C . GLU A 1 104 ? 0.517 -4.981 13.336 1.00 75.38 104 GLU A C 1
ATOM 783 O O . GLU A 1 104 ? 1.536 -4.417 13.745 1.00 75.38 104 GLU A O 1
ATOM 788 N N . ARG A 1 105 ? 0.552 -5.902 12.364 1.00 74.62 105 ARG A N 1
ATOM 789 C CA . ARG A 1 105 ? 1.778 -6.312 11.671 1.00 74.62 105 ARG A CA 1
ATOM 790 C C . ARG A 1 105 ? 2.022 -5.542 10.375 1.00 74.62 105 ARG A C 1
ATOM 792 O O . ARG A 1 105 ? 3.121 -5.633 9.835 1.00 74.62 105 ARG A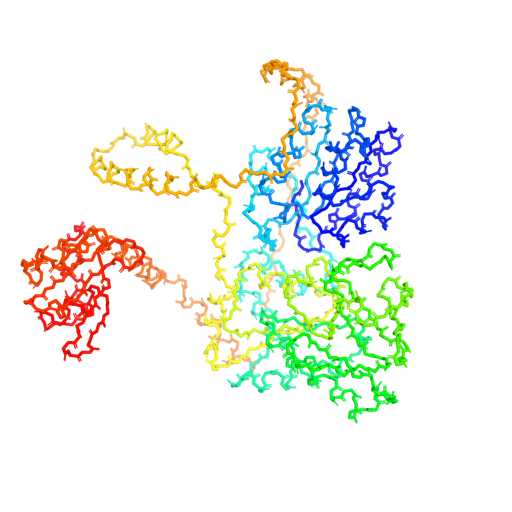 O 1
ATOM 799 N N . GLN A 1 106 ? 1.043 -4.784 9.874 1.00 77.50 106 GLN A N 1
ATOM 800 C CA . GLN A 1 106 ? 1.257 -3.886 8.732 1.00 77.50 106 GLN A CA 1
ATOM 801 C C . GLN A 1 106 ? 2.005 -2.617 9.157 1.00 77.50 106 GLN A C 1
ATOM 803 O O . GLN A 1 106 ? 2.394 -2.455 10.315 1.00 77.50 106 GLN A O 1
ATOM 808 N N . LEU A 1 107 ? 2.272 -1.741 8.188 1.00 66.56 107 LEU A N 1
ATOM 809 C CA . LEU A 1 107 ? 2.951 -0.471 8.423 1.00 66.56 107 LEU A CA 1
ATOM 810 C C . LEU A 1 107 ? 2.184 0.344 9.465 1.00 66.56 107 LEU A C 1
ATOM 812 O O . LEU A 1 107 ? 0.964 0.494 9.390 1.00 66.56 107 LEU A O 1
ATOM 816 N N . THR A 1 108 ? 2.921 0.851 10.448 1.00 65.31 108 THR A N 1
ATOM 817 C CA . THR A 1 108 ? 2.382 1.720 11.491 1.00 65.31 108 THR A CA 1
ATOM 818 C C . THR A 1 108 ? 2.225 3.145 10.972 1.00 65.31 108 THR A C 1
ATOM 820 O O . THR A 1 108 ? 2.682 3.487 9.876 1.00 65.31 108 THR A O 1
ATOM 823 N N . SER A 1 109 ? 1.622 4.003 11.795 1.00 57.03 109 SER A N 1
ATOM 824 C CA . SER A 1 109 ? 1.602 5.442 11.537 1.00 57.03 109 SER A CA 1
ATOM 825 C C . SER A 1 109 ? 3.005 5.988 11.234 1.00 57.03 109 SER A C 1
ATOM 827 O O . SER A 1 109 ? 4.027 5.462 11.697 1.00 57.03 109 SER A O 1
ATOM 829 N N . VAL A 1 110 ? 3.045 7.058 10.438 1.00 54.50 110 VAL A N 1
ATOM 830 C CA . VAL A 1 110 ? 4.257 7.869 10.259 1.00 54.50 110 VAL A CA 1
ATOM 831 C C . VAL A 1 110 ? 4.592 8.600 11.569 1.00 54.50 110 VAL A C 1
ATOM 833 O O . VAL A 1 110 ? 5.771 8.766 11.875 1.00 54.50 110 VAL A O 1
ATOM 836 N N . GLU A 1 111 ? 3.575 8.959 12.360 1.00 54.50 111 GLU A N 1
ATOM 837 C CA . GLU A 1 111 ? 3.700 9.487 13.726 1.00 54.50 111 GLU A CA 1
ATOM 838 C C . GLU A 1 111 ? 3.958 8.353 14.750 1.00 54.50 111 GLU A C 1
ATOM 840 O O . GLU A 1 111 ? 3.912 7.167 14.409 1.00 54.50 111 GLU A O 1
ATOM 845 N N . ARG A 1 112 ? 4.230 8.676 16.030 1.00 56.50 112 ARG A N 1
ATOM 846 C CA . ARG A 1 112 ? 4.342 7.645 17.087 1.00 56.50 112 ARG A CA 1
ATOM 847 C C . ARG A 1 112 ? 3.007 6.892 17.203 1.00 56.50 112 ARG A C 1
ATOM 849 O O . ARG A 1 112 ? 1.995 7.483 17.578 1.00 56.50 112 ARG A O 1
ATOM 856 N N . GLY A 1 113 ? 3.016 5.601 16.867 1.00 59.03 113 GLY A N 1
ATOM 857 C CA . GLY A 1 113 ? 1.833 4.735 16.836 1.00 59.03 113 GLY A CA 1
ATOM 858 C C . GLY A 1 113 ? 1.973 3.483 17.706 1.00 59.03 113 GLY A C 1
ATOM 859 O O . GLY A 1 113 ? 2.786 3.427 18.627 1.00 59.03 113 GLY A O 1
ATOM 860 N N . GLY A 1 114 ? 1.170 2.460 17.398 1.00 70.44 114 GLY A N 1
ATOM 861 C CA . GLY A 1 114 ? 1.203 1.151 18.067 1.00 70.44 114 GLY A CA 1
ATOM 862 C C . GLY A 1 114 ? 0.130 0.944 19.140 1.00 70.44 114 GLY A C 1
ATOM 863 O O . GLY A 1 114 ? 0.000 -0.167 19.650 1.00 70.44 114 GLY A O 1
ATOM 864 N N . MET A 1 115 ? -0.679 1.966 19.447 1.00 82.19 115 MET A N 1
ATOM 865 C CA . MET A 1 115 ? -1.755 1.874 20.442 1.00 82.19 115 MET A CA 1
ATOM 866 C C . MET A 1 115 ? -2.805 0.811 20.092 1.00 82.19 115 MET A C 1
ATOM 868 O O . MET A 1 115 ? -3.327 0.153 20.982 1.00 82.19 115 MET A O 1
ATOM 872 N N . PHE A 1 116 ? -3.067 0.567 18.806 1.00 87.12 116 PHE A N 1
ATOM 873 C CA . PHE A 1 116 ? -3.985 -0.494 18.382 1.00 87.12 116 PHE A CA 1
ATOM 874 C C . PHE A 1 116 ? -3.602 -1.875 18.941 1.00 87.12 116 PHE A C 1
ATOM 876 O O . PHE A 1 116 ? -4.459 -2.585 19.465 1.00 87.12 116 PHE A O 1
ATOM 883 N N . ALA A 1 117 ? -2.315 -2.240 18.876 1.00 82.38 117 ALA A N 1
ATOM 884 C CA . ALA A 1 117 ? -1.826 -3.519 19.392 1.00 82.38 117 ALA A CA 1
ATOM 885 C C . ALA A 1 117 ? -2.005 -3.619 20.915 1.00 82.38 117 ALA A C 1
ATOM 887 O O . ALA A 1 117 ? -2.425 -4.651 21.429 1.00 82.38 117 ALA A O 1
ATOM 888 N N . VAL A 1 118 ? -1.742 -2.516 21.618 1.00 84.44 118 VAL A N 1
ATOM 889 C CA . VAL A 1 118 ? -1.896 -2.402 23.073 1.00 84.44 118 VAL A CA 1
ATOM 890 C C . VAL A 1 118 ? -3.356 -2.564 23.471 1.00 84.44 118 VAL A C 1
ATOM 892 O O . VAL A 1 118 ? -3.670 -3.363 24.345 1.00 84.44 118 VAL A O 1
ATOM 895 N N . LEU A 1 119 ? -4.258 -1.822 22.823 1.00 87.81 119 LEU A N 1
ATOM 896 C CA . LEU A 1 119 ? -5.691 -1.870 23.106 1.00 87.81 119 LEU A CA 1
ATOM 897 C C . LEU A 1 119 ? -6.247 -3.272 22.857 1.00 87.81 119 LEU A C 1
ATOM 899 O O . LEU A 1 119 ? -7.000 -3.780 23.681 1.00 87.81 119 LEU A O 1
ATOM 903 N N . ALA A 1 120 ? -5.827 -3.916 21.768 1.00 87.44 120 ALA A N 1
ATOM 904 C CA . ALA A 1 120 ? -6.221 -5.286 21.472 1.00 87.44 120 ALA A CA 1
ATOM 905 C C . ALA A 1 120 ? -5.699 -6.290 22.514 1.00 87.44 120 ALA A C 1
ATOM 907 O O . ALA A 1 120 ? -6.428 -7.203 22.890 1.00 87.44 120 ALA A O 1
ATOM 908 N N . SER A 1 121 ? -4.470 -6.109 23.011 1.00 82.75 121 SER A N 1
ATOM 909 C CA . SER A 1 121 ? -3.912 -6.952 24.075 1.00 82.75 121 SER A CA 1
ATOM 910 C C . SER A 1 121 ? -4.592 -6.718 25.426 1.00 82.75 121 SER A C 1
ATOM 912 O O . SER A 1 121 ? -4.781 -7.665 26.179 1.00 82.75 121 SER A O 1
ATOM 914 N N . LYS A 1 122 ? -4.942 -5.468 25.749 1.00 87.44 122 LYS A N 1
ATOM 915 C CA . LYS A 1 122 ? -5.498 -5.077 27.052 1.00 87.44 122 LYS A CA 1
ATOM 916 C C . LYS A 1 122 ? -6.981 -5.417 27.197 1.00 87.44 122 LYS A C 1
ATOM 918 O O . LYS A 1 122 ? -7.398 -5.863 28.257 1.00 87.44 122 LYS A O 1
ATOM 923 N N . PHE A 1 123 ? -7.776 -5.172 26.157 1.00 87.25 123 PHE A N 1
ATOM 924 C CA . PHE A 1 123 ? -9.235 -5.342 26.189 1.00 87.25 123 PHE A CA 1
ATOM 925 C C . PHE A 1 123 ? -9.713 -6.621 25.491 1.00 87.25 123 PHE A C 1
ATOM 927 O O . PHE A 1 123 ? -10.913 -6.882 25.432 1.00 87.25 123 PHE A O 1
ATOM 934 N N . GLY A 1 124 ? -8.784 -7.416 24.958 1.00 86.88 124 GLY A N 1
ATOM 935 C CA . GLY A 1 124 ? -9.094 -8.545 24.096 1.00 86.88 124 GLY A CA 1
ATOM 936 C C . GLY A 1 124 ? -9.466 -8.107 22.680 1.00 86.88 124 GLY A C 1
ATOM 937 O O . GLY A 1 124 ? -9.811 -6.955 22.396 1.00 86.88 124 GLY A O 1
ATOM 938 N N . SER A 1 125 ? -9.378 -9.044 21.740 1.00 89.50 125 SER A N 1
ATOM 939 C CA . SER A 1 125 ? -9.801 -8.795 20.368 1.00 89.50 125 SER A CA 1
ATOM 940 C C . SER A 1 125 ? -10.191 -10.082 19.653 1.00 89.50 125 SER A C 1
ATOM 942 O O . SER A 1 125 ? -9.644 -11.145 19.925 1.00 89.50 125 SER A O 1
ATOM 944 N N . TYR A 1 126 ? -11.116 -9.967 18.703 1.00 90.00 126 TYR A N 1
ATOM 945 C CA . TYR A 1 126 ? -11.414 -11.031 17.749 1.00 90.00 126 TYR A CA 1
ATOM 946 C C . TYR A 1 126 ? -10.428 -10.968 16.579 1.00 90.00 126 TYR A C 1
ATOM 948 O O . TYR A 1 126 ? -10.316 -9.909 15.950 1.00 90.00 126 TYR A O 1
ATOM 956 N N . GLU A 1 127 ? -9.738 -12.075 16.285 1.00 88.31 127 GLU A N 1
ATOM 957 C CA . GLU A 1 127 ? -8.781 -12.185 15.176 1.00 88.31 127 GLU A CA 1
ATOM 958 C C . GLU A 1 127 ? -9.393 -12.913 13.969 1.00 88.31 127 GLU A C 1
ATOM 960 O O . GLU A 1 127 ? -9.783 -14.078 14.037 1.00 88.31 127 GLU A O 1
ATOM 965 N N . LEU A 1 128 ? -9.417 -12.241 12.817 1.00 88.19 128 LEU A N 1
ATOM 966 C CA . LEU A 1 128 ? -9.682 -12.864 11.524 1.00 88.19 128 LEU A CA 1
ATOM 967 C C . LEU A 1 128 ? -8.375 -13.433 10.964 1.00 88.19 128 LEU A C 1
ATOM 969 O O . LEU A 1 128 ? -7.535 -12.684 10.457 1.00 88.19 128 LEU A O 1
ATOM 973 N N . SER A 1 129 ? -8.216 -14.754 11.031 1.00 78.44 129 SER A N 1
ATOM 974 C CA . SER A 1 129 ? -6.987 -15.460 10.641 1.00 78.44 129 SER A CA 1
ATOM 975 C C . SER A 1 129 ? -6.985 -15.970 9.193 1.00 78.44 129 SER A C 1
ATOM 977 O O . SER A 1 129 ? -5.923 -16.100 8.581 1.00 78.44 129 SER A O 1
ATOM 979 N N . ARG A 1 130 ? -8.159 -16.244 8.607 1.00 83.38 130 ARG A N 1
ATOM 980 C CA . ARG A 1 130 ? -8.268 -16.874 7.280 1.00 83.38 130 ARG A CA 1
ATOM 981 C C . ARG A 1 130 ? -8.078 -15.865 6.148 1.00 83.38 130 ARG A C 1
ATOM 983 O O . ARG A 1 130 ? -8.968 -15.066 5.866 1.00 83.38 130 ARG A O 1
ATOM 990 N N . ILE A 1 131 ? -6.940 -15.945 5.461 1.00 85.69 131 ILE A N 1
ATOM 991 C CA . ILE A 1 131 ? -6.633 -15.133 4.276 1.00 85.69 131 ILE A CA 1
ATOM 992 C C . ILE A 1 131 ? -7.481 -15.607 3.086 1.00 85.69 131 ILE A C 1
ATOM 994 O O . ILE A 1 131 ? -7.526 -16.799 2.779 1.00 85.69 131 ILE A O 1
ATOM 998 N N . ARG A 1 132 ? -8.151 -14.666 2.414 1.00 87.25 132 ARG A N 1
ATOM 999 C CA . ARG A 1 132 ? -9.026 -14.909 1.253 1.00 87.25 132 ARG A CA 1
ATOM 1000 C C . ARG A 1 132 ? -8.604 -14.160 -0.017 1.00 87.25 132 ARG A C 1
ATOM 1002 O O . ARG A 1 132 ? -9.145 -14.457 -1.071 1.00 87.25 132 ARG A O 1
ATOM 1009 N N . ARG A 1 133 ? -7.656 -13.216 0.072 1.00 89.75 133 ARG A N 1
ATOM 1010 C CA . ARG A 1 133 ? -7.240 -12.355 -1.055 1.00 89.75 133 ARG A CA 1
ATOM 1011 C C . ARG A 1 133 ? -6.580 -13.123 -2.196 1.00 89.75 133 ARG A C 1
ATOM 1013 O O . ARG A 1 133 ? -6.910 -12.875 -3.345 1.00 89.75 133 ARG A O 1
ATOM 1020 N N . GLN A 1 134 ? -5.619 -13.994 -1.890 1.00 94.12 134 GLN A N 1
ATOM 1021 C CA . GLN A 1 134 ? -4.899 -14.734 -2.926 1.00 94.12 134 GLN A CA 1
ATOM 1022 C C . GLN A 1 134 ? -5.761 -15.873 -3.472 1.00 94.12 134 GLN A C 1
ATOM 1024 O O . GLN A 1 134 ? -6.420 -16.575 -2.702 1.00 94.12 134 GLN A O 1
ATOM 1029 N N . ASN A 1 135 ? -5.716 -16.110 -4.782 1.00 91.38 135 ASN A N 1
ATOM 1030 C CA . ASN A 1 135 ? -6.477 -17.197 -5.407 1.00 91.38 135 ASN A CA 1
ATOM 1031 C C . ASN A 1 135 ? -5.790 -18.561 -5.246 1.00 91.38 135 ASN A C 1
ATOM 1033 O O . ASN A 1 135 ? -6.459 -19.569 -5.025 1.00 91.38 135 ASN A O 1
ATOM 1037 N N . LYS A 1 136 ? -4.453 -18.596 -5.294 1.00 93.75 136 LYS A N 1
ATOM 1038 C CA . LYS A 1 136 ? -3.661 -19.832 -5.209 1.00 93.75 136 LYS A CA 1
ATOM 1039 C C . LYS A 1 136 ? -3.398 -20.230 -3.752 1.00 93.75 136 LYS A C 1
ATOM 1041 O O . LYS A 1 136 ? -3.091 -19.377 -2.920 1.00 93.75 136 LYS A O 1
ATOM 1046 N N . VAL A 1 137 ? -3.467 -21.530 -3.449 1.00 93.56 137 VAL A N 1
ATOM 1047 C CA . VAL A 1 137 ? -3.253 -22.066 -2.087 1.00 93.56 137 VAL A CA 1
ATOM 1048 C C . VAL A 1 137 ? -1.853 -21.731 -1.571 1.00 93.56 137 VAL A C 1
ATOM 1050 O O . VAL A 1 137 ? -1.731 -21.105 -0.520 1.00 93.56 137 VAL A O 1
ATOM 1053 N N . TRP A 1 138 ? -0.812 -22.025 -2.355 1.00 95.19 138 TRP A N 1
ATOM 1054 C CA . TRP A 1 138 ? 0.578 -21.727 -1.989 1.00 95.19 138 TRP A CA 1
ATOM 1055 C C . TRP A 1 138 ? 0.814 -20.231 -1.728 1.00 95.19 138 TRP A C 1
ATOM 1057 O O . TRP A 1 138 ? 1.584 -19.857 -0.847 1.00 95.19 138 TRP A O 1
ATOM 1067 N N . ALA A 1 139 ? 0.117 -19.356 -2.459 1.00 94.75 139 ALA A N 1
ATOM 1068 C CA . ALA A 1 139 ? 0.240 -17.911 -2.315 1.00 94.75 139 ALA A CA 1
ATOM 1069 C C . ALA A 1 139 ? -0.396 -17.415 -1.004 1.00 94.75 139 ALA A C 1
ATOM 1071 O O . ALA A 1 139 ? 0.141 -16.514 -0.359 1.00 94.75 139 ALA A O 1
ATOM 1072 N N . ARG A 1 140 ? -1.497 -18.043 -0.557 1.00 93.81 140 ARG A N 1
ATOM 1073 C CA . ARG A 1 140 ? -2.074 -17.810 0.782 1.00 93.81 140 ARG A CA 1
ATOM 1074 C C . ARG A 1 140 ? -1.135 -18.288 1.884 1.00 93.81 140 ARG A C 1
ATOM 1076 O O . ARG A 1 140 ? -0.981 -17.596 2.888 1.00 93.81 140 ARG A O 1
ATOM 1083 N N . GLU A 1 141 ? -0.505 -19.448 1.703 1.00 93.81 141 GLU A N 1
ATOM 1084 C CA . GLU A 1 141 ? 0.490 -19.965 2.648 1.00 93.81 141 GLU A CA 1
ATOM 1085 C C . GLU A 1 141 ? 1.696 -19.034 2.742 1.00 93.81 141 GLU A C 1
ATOM 1087 O O . GLU A 1 141 ? 2.095 -18.662 3.845 1.00 93.81 141 GLU A O 1
ATOM 1092 N N . MET A 1 142 ? 2.214 -18.572 1.602 1.00 95.06 142 MET A N 1
ATOM 1093 C CA . MET A 1 142 ? 3.301 -17.599 1.537 1.00 95.06 142 MET A CA 1
ATOM 1094 C C . MET A 1 142 ? 2.904 -16.306 2.254 1.00 95.06 142 MET A C 1
ATOM 1096 O O . MET A 1 142 ? 3.609 -15.872 3.166 1.00 95.06 142 MET A O 1
ATOM 1100 N N . ALA A 1 143 ? 1.729 -15.747 1.949 1.00 92.38 143 ALA A N 1
ATOM 1101 C CA . ALA A 1 143 ? 1.209 -14.566 2.632 1.00 92.38 143 ALA A CA 1
ATOM 1102 C C . ALA A 1 143 ? 1.095 -14.776 4.153 1.00 92.38 143 ALA A C 1
ATOM 1104 O O . ALA A 1 143 ? 1.456 -13.885 4.924 1.00 92.38 143 ALA A O 1
ATOM 1105 N N . SER A 1 144 ? 0.657 -15.959 4.601 1.00 90.81 144 SER A N 1
ATOM 1106 C CA . SER A 1 144 ? 0.617 -16.311 6.024 1.00 90.81 144 SER A CA 1
ATOM 1107 C C . SER A 1 144 ? 2.009 -16.425 6.649 1.00 90.81 144 SER A C 1
ATOM 1109 O O . SER A 1 144 ? 2.149 -16.097 7.827 1.00 90.81 144 SER A O 1
ATOM 1111 N N . CYS A 1 145 ? 3.015 -16.905 5.917 1.00 91.81 145 CYS A N 1
ATOM 1112 C CA . CYS A 1 145 ? 4.390 -16.998 6.407 1.00 91.81 145 CYS A CA 1
ATOM 1113 C C . CYS A 1 145 ? 4.949 -15.596 6.666 1.00 91.81 145 CYS A C 1
ATOM 1115 O O . CYS A 1 145 ? 5.366 -15.296 7.784 1.00 91.81 145 CYS A O 1
ATOM 1117 N N . PHE A 1 146 ? 4.825 -14.690 5.691 1.00 90.56 146 PHE A N 1
ATOM 1118 C CA . PHE A 1 146 ? 5.215 -13.287 5.863 1.00 90.56 146 PHE A CA 1
ATOM 1119 C C . PHE A 1 146 ? 4.413 -12.591 6.969 1.00 90.56 146 PHE A C 1
ATOM 1121 O O . PHE A 1 146 ? 4.987 -11.859 7.770 1.00 90.56 146 PHE A O 1
ATOM 1128 N N . ALA A 1 147 ? 3.110 -12.873 7.082 1.00 85.50 147 ALA A N 1
ATOM 1129 C CA . ALA A 1 147 ? 2.285 -12.348 8.168 1.00 85.50 147 ALA A CA 1
ATOM 1130 C C . ALA A 1 147 ? 2.785 -12.781 9.549 1.00 85.50 147 ALA A C 1
ATOM 1132 O O . ALA A 1 147 ? 2.640 -12.030 10.506 1.00 85.50 147 ALA A O 1
ATOM 1133 N N . LYS A 1 148 ? 3.337 -13.992 9.681 1.00 84.62 148 LYS A N 1
ATOM 1134 C CA . LYS A 1 148 ? 3.881 -14.551 10.931 1.00 84.62 148 LYS A CA 1
ATOM 1135 C C . LYS A 1 148 ? 5.369 -14.258 11.131 1.00 84.62 148 LYS A C 1
ATOM 1137 O O . LYS A 1 148 ? 5.939 -14.752 12.097 1.00 84.62 148 LYS A O 1
ATOM 1142 N N . SER A 1 149 ? 5.977 -13.458 10.255 1.00 84.25 149 SER A N 1
ATOM 1143 C CA . SER A 1 149 ? 7.425 -13.224 10.213 1.00 84.25 149 SER A CA 1
ATOM 1144 C C . SER A 1 149 ? 8.257 -14.501 10.000 1.00 84.25 149 SER A C 1
ATOM 1146 O O . SER A 1 149 ? 9.460 -14.498 10.250 1.00 84.25 149 SER A O 1
ATOM 1148 N N . ASP A 1 150 ? 7.651 -15.576 9.484 1.00 89.38 150 ASP A N 1
ATOM 1149 C CA . ASP A 1 150 ? 8.348 -16.782 9.023 1.00 89.38 150 ASP A CA 1
ATOM 1150 C C . ASP A 1 150 ? 8.868 -16.554 7.594 1.00 89.38 150 ASP A C 1
ATOM 1152 O O . ASP A 1 150 ? 8.380 -17.094 6.597 1.00 89.38 150 ASP A O 1
ATOM 1156 N N . ILE A 1 151 ? 9.835 -15.642 7.489 1.00 91.88 151 ILE A N 1
ATOM 1157 C CA . ILE A 1 151 ? 10.378 -15.187 6.206 1.00 91.88 151 ILE A CA 1
ATOM 1158 C C . ILE A 1 151 ? 11.075 -16.331 5.463 1.00 91.88 151 ILE A C 1
ATOM 1160 O O . ILE A 1 151 ? 10.962 -16.422 4.242 1.00 91.88 151 ILE A O 1
ATOM 1164 N N . ALA A 1 152 ? 11.765 -17.222 6.178 1.00 92.50 152 ALA A N 1
ATOM 1165 C CA . ALA A 1 152 ? 12.486 -18.338 5.572 1.00 92.50 152 ALA A CA 1
ATOM 1166 C C . ALA A 1 152 ? 11.535 -19.269 4.805 1.00 92.50 152 ALA A C 1
ATOM 1168 O O . ALA A 1 152 ? 11.768 -19.556 3.628 1.00 92.50 152 ALA A O 1
ATOM 1169 N N . ARG A 1 153 ? 10.420 -19.673 5.429 1.00 93.56 153 ARG A N 1
ATOM 1170 C CA . ARG A 1 153 ? 9.407 -20.499 4.765 1.00 93.56 153 ARG A CA 1
ATOM 1171 C C . ARG A 1 153 ? 8.716 -19.759 3.622 1.00 93.56 153 ARG A C 1
ATOM 1173 O O . ARG A 1 153 ? 8.508 -20.342 2.560 1.00 93.56 153 ARG A O 1
ATOM 1180 N N . GLY A 1 154 ? 8.414 -18.471 3.802 1.00 94.62 154 GLY A N 1
ATOM 1181 C CA . GLY A 1 154 ? 7.832 -17.635 2.747 1.00 94.62 154 GLY A CA 1
ATOM 1182 C C . GLY A 1 154 ? 8.718 -17.544 1.498 1.00 94.62 154 GLY A C 1
ATOM 1183 O O . GLY A 1 154 ? 8.227 -17.685 0.379 1.00 94.62 154 GLY A O 1
ATOM 1184 N N . LEU A 1 155 ? 10.030 -17.370 1.680 1.00 95.69 155 LEU A N 1
ATOM 1185 C CA . LEU A 1 155 ? 11.004 -17.367 0.584 1.00 95.69 155 LEU A CA 1
ATOM 1186 C C . LEU A 1 155 ? 11.165 -18.749 -0.061 1.00 95.69 155 LEU A C 1
ATOM 1188 O O . LEU A 1 155 ? 11.316 -18.824 -1.278 1.00 95.69 155 LEU A O 1
ATOM 1192 N N . CYS A 1 156 ? 11.091 -19.830 0.721 1.00 95.44 156 CYS A N 1
ATOM 1193 C CA . CYS A 1 156 ? 11.098 -21.195 0.192 1.00 95.44 156 CYS A CA 1
ATOM 1194 C C . CYS A 1 156 ? 9.920 -21.427 -0.769 1.00 95.44 156 CYS A C 1
ATOM 1196 O O . CYS A 1 156 ? 10.128 -21.882 -1.892 1.00 95.44 156 CYS A O 1
ATOM 1198 N N . LEU A 1 157 ? 8.706 -21.010 -0.386 1.00 96.94 157 LEU A N 1
ATOM 1199 C CA . LEU A 1 157 ? 7.524 -21.080 -1.255 1.00 96.94 157 LEU A CA 1
ATOM 1200 C C . LEU A 1 157 ? 7.709 -20.255 -2.540 1.00 96.94 157 LEU A C 1
ATOM 1202 O O . LEU A 1 157 ? 7.412 -20.733 -3.633 1.00 96.94 157 LEU A O 1
ATOM 1206 N N . LEU A 1 158 ? 8.259 -19.039 -2.442 1.00 97.06 158 LEU A N 1
ATOM 1207 C CA . LEU A 1 158 ? 8.569 -18.231 -3.629 1.00 97.06 158 LEU A CA 1
ATOM 1208 C C . LEU A 1 158 ? 9.581 -18.926 -4.552 1.00 97.06 158 LEU A C 1
ATOM 1210 O O . LEU A 1 158 ? 9.415 -18.893 -5.770 1.00 97.06 158 LEU A O 1
ATOM 1214 N N . ALA A 1 159 ? 10.614 -19.562 -3.998 1.00 95.81 159 ALA A N 1
ATOM 1215 C CA . ALA A 1 159 ? 11.618 -20.283 -4.776 1.00 95.81 159 ALA A CA 1
ATOM 1216 C C . ALA A 1 159 ? 11.032 -21.526 -5.469 1.00 95.81 159 ALA A C 1
ATOM 1218 O O . ALA A 1 159 ? 11.229 -21.695 -6.672 1.00 95.81 159 ALA A O 1
ATOM 1219 N N . GLN A 1 160 ? 10.250 -22.341 -4.750 1.00 96.56 160 GLN A N 1
ATOM 1220 C CA . GLN A 1 160 ? 9.575 -23.534 -5.284 1.00 96.56 160 GLN A CA 1
ATOM 1221 C C . GLN A 1 160 ? 8.674 -23.206 -6.482 1.00 96.56 160 GLN A C 1
ATOM 1223 O O . GLN A 1 160 ? 8.638 -23.947 -7.462 1.00 96.56 160 GLN A O 1
ATOM 1228 N N . HIS A 1 161 ? 8.000 -22.054 -6.442 1.00 96.62 161 HIS A N 1
ATOM 1229 C CA . HIS A 1 161 ? 7.127 -21.586 -7.519 1.00 96.62 161 HIS A CA 1
ATOM 1230 C C . HIS A 1 161 ? 7.833 -20.707 -8.568 1.00 96.62 161 HIS A C 1
ATOM 1232 O O . HIS A 1 161 ? 7.166 -20.102 -9.405 1.00 96.62 161 HIS A O 1
ATOM 1238 N N . LYS A 1 162 ? 9.176 -20.642 -8.568 1.00 96.56 162 LYS A N 1
ATOM 1239 C CA . LYS A 1 162 ? 9.994 -19.835 -9.503 1.00 96.56 162 LYS A CA 1
ATOM 1240 C C . LYS A 1 162 ? 9.687 -18.327 -9.461 1.00 96.56 162 LYS A C 1
ATOM 1242 O O . LYS A 1 162 ? 9.977 -17.605 -10.419 1.00 96.56 162 LYS A O 1
ATOM 1247 N N . CYS A 1 163 ? 9.142 -17.845 -8.347 1.00 97.19 163 CYS A N 1
ATOM 1248 C CA . CYS A 1 163 ? 8.781 -16.450 -8.091 1.00 97.19 163 CYS A CA 1
ATOM 1249 C C . CYS A 1 163 ? 9.894 -15.650 -7.395 1.00 97.19 163 CYS A C 1
ATOM 1251 O O . CYS A 1 163 ? 9.793 -14.429 -7.313 1.00 97.19 163 CYS A O 1
ATOM 1253 N N . LEU A 1 164 ? 10.949 -16.307 -6.905 1.00 97.12 164 LEU A N 1
ATOM 1254 C CA . LEU A 1 164 ? 12.154 -15.652 -6.394 1.00 97.12 164 LEU A CA 1
ATOM 1255 C C . LEU A 1 164 ? 13.181 -15.497 -7.525 1.00 97.12 164 LEU A C 1
ATOM 1257 O O . LEU A 1 164 ? 13.635 -16.496 -8.085 1.00 97.12 164 LEU A O 1
ATOM 1261 N N . LYS A 1 165 ? 13.532 -14.258 -7.872 1.00 97.06 165 LYS A N 1
ATOM 1262 C CA . LYS A 1 165 ? 14.482 -13.911 -8.936 1.00 97.06 165 LYS A CA 1
ATOM 1263 C C . LYS A 1 165 ? 15.748 -13.316 -8.333 1.00 97.06 165 LYS A C 1
ATOM 1265 O O . LYS A 1 165 ? 15.678 -12.448 -7.465 1.00 97.06 165 LYS A O 1
ATOM 1270 N N . ILE A 1 166 ? 16.887 -13.825 -8.791 1.00 95.88 166 ILE A N 1
ATOM 1271 C CA . ILE A 1 166 ? 18.212 -13.500 -8.267 1.00 95.88 166 ILE A CA 1
ATOM 1272 C C . ILE A 1 166 ? 19.081 -13.061 -9.435 1.00 95.88 166 ILE A C 1
ATOM 1274 O O . ILE A 1 166 ? 19.189 -13.796 -10.420 1.00 95.88 166 ILE A O 1
ATOM 1278 N N . ASP A 1 167 ? 19.711 -11.905 -9.291 1.00 95.00 167 ASP A N 1
ATOM 1279 C CA . ASP A 1 167 ? 20.662 -11.340 -10.251 1.00 95.00 167 ASP A CA 1
ATOM 1280 C C . ASP A 1 167 ? 21.937 -10.872 -9.534 1.00 95.00 167 ASP A C 1
ATOM 1282 O O . ASP A 1 167 ? 22.013 -10.920 -8.300 1.00 95.00 167 ASP A O 1
ATOM 1286 N N . HIS A 1 168 ? 22.976 -10.476 -10.271 1.00 92.38 168 HIS A N 1
ATOM 1287 C CA . HIS A 1 168 ? 24.228 -10.027 -9.665 1.00 92.38 168 HIS A CA 1
ATOM 1288 C C . HIS A 1 168 ? 24.124 -8.578 -9.193 1.00 92.38 168 HIS A C 1
ATOM 1290 O O . HIS A 1 168 ? 24.417 -8.318 -8.022 1.00 92.38 168 HIS A O 1
ATOM 1296 N N . THR A 1 169 ? 23.629 -7.683 -10.053 1.00 91.38 169 THR A N 1
ATOM 1297 C CA . THR A 1 169 ? 23.535 -6.235 -9.793 1.00 91.38 169 THR A CA 1
ATOM 1298 C C . THR A 1 169 ? 22.092 -5.733 -9.701 1.00 91.38 169 THR A C 1
ATOM 1300 O O . THR A 1 169 ? 21.123 -6.436 -10.032 1.00 91.38 169 THR A O 1
ATOM 1303 N N . LEU A 1 170 ? 21.926 -4.502 -9.204 1.00 87.19 170 LEU A N 1
ATOM 1304 C CA . LEU A 1 170 ? 20.624 -3.836 -9.145 1.00 87.19 170 LEU A CA 1
ATOM 1305 C C . LEU A 1 170 ? 20.038 -3.622 -10.545 1.00 87.19 170 LEU A C 1
ATOM 1307 O O . LEU A 1 170 ? 18.847 -3.859 -10.749 1.00 87.19 170 LEU A O 1
ATOM 1311 N N . GLU A 1 171 ? 20.870 -3.214 -11.497 1.00 86.44 171 GLU A N 1
ATOM 1312 C CA . GLU A 1 171 ? 20.495 -2.923 -12.878 1.00 86.44 171 GLU A CA 1
ATOM 1313 C C . GLU A 1 171 ? 19.960 -4.179 -13.572 1.00 86.44 171 GLU A C 1
ATOM 1315 O O . GLU A 1 171 ? 18.898 -4.132 -14.191 1.00 86.44 171 GLU A O 1
ATOM 1320 N N . GLU A 1 172 ? 20.627 -5.325 -13.397 1.00 88.94 172 GLU A N 1
ATOM 1321 C CA . GLU A 1 172 ? 20.163 -6.618 -13.915 1.00 88.94 172 GLU A CA 1
ATOM 1322 C C . GLU A 1 172 ? 18.808 -7.018 -13.317 1.00 88.94 172 GLU A C 1
ATOM 1324 O O . GLU A 1 172 ? 17.895 -7.421 -14.045 1.00 88.94 172 GLU A O 1
ATOM 1329 N N . SER A 1 173 ? 18.646 -6.855 -11.996 1.00 92.81 173 SER A N 1
ATOM 1330 C CA . SER A 1 173 ? 17.375 -7.139 -11.314 1.00 92.81 173 SER A CA 1
ATOM 1331 C C . SER A 1 173 ? 16.246 -6.263 -11.853 1.00 92.81 173 SER A C 1
ATOM 1333 O O . SER A 1 173 ? 15.140 -6.750 -12.089 1.00 92.81 173 SER A O 1
ATOM 1335 N N . MET A 1 174 ? 16.516 -4.968 -12.049 1.00 89.69 174 MET A N 1
ATOM 1336 C CA . MET A 1 174 ? 15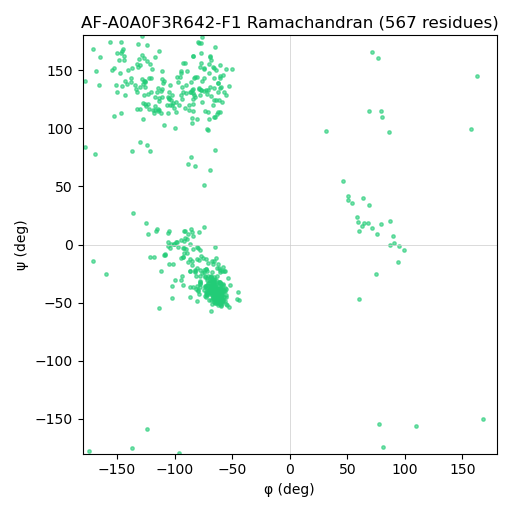.558 -4.009 -12.598 1.00 89.69 174 MET A CA 1
ATOM 1337 C C . MET A 1 174 ? 15.202 -4.340 -14.047 1.00 89.69 174 MET A C 1
ATOM 1339 O O . MET A 1 174 ? 14.019 -4.359 -14.380 1.00 89.69 174 MET A O 1
ATOM 1343 N N . ALA A 1 175 ? 16.185 -4.661 -14.889 1.00 85.88 175 ALA A N 1
ATOM 1344 C CA . ALA A 1 175 ? 15.962 -5.034 -16.281 1.00 85.88 175 ALA A CA 1
ATOM 1345 C C . ALA A 1 175 ? 15.104 -6.303 -16.399 1.00 85.88 175 ALA A C 1
ATOM 1347 O O . ALA A 1 175 ? 14.112 -6.314 -17.134 1.00 85.88 175 ALA A O 1
ATOM 1348 N N . ARG A 1 176 ? 15.416 -7.353 -15.623 1.00 93.19 176 ARG A N 1
ATOM 1349 C CA . ARG A 1 176 ? 14.602 -8.578 -15.586 1.00 93.19 176 ARG A CA 1
ATOM 1350 C C . ARG A 1 176 ? 13.189 -8.298 -15.080 1.00 93.19 176 ARG A C 1
ATOM 1352 O O . ARG A 1 176 ? 12.229 -8.791 -15.667 1.00 93.19 176 ARG A O 1
ATOM 1359 N N . LEU A 1 177 ? 13.052 -7.503 -14.019 1.00 95.88 177 LEU A N 1
ATOM 1360 C CA . LEU A 1 177 ? 11.755 -7.115 -13.469 1.00 95.88 177 LEU A CA 1
ATOM 1361 C C . LEU A 1 177 ? 10.906 -6.387 -14.511 1.00 95.88 177 LEU A C 1
ATOM 1363 O O . LEU A 1 177 ? 9.750 -6.752 -14.712 1.00 95.88 177 LEU A O 1
ATOM 1367 N N . ILE A 1 178 ? 11.475 -5.390 -15.190 1.00 91.94 178 ILE A N 1
ATOM 1368 C CA . ILE A 1 178 ? 10.804 -4.617 -16.241 1.00 91.94 178 ILE A CA 1
ATOM 1369 C C . ILE A 1 178 ? 10.389 -5.536 -17.399 1.00 91.94 178 ILE A C 1
ATOM 1371 O O . ILE A 1 178 ? 9.252 -5.454 -17.869 1.00 91.94 178 ILE A O 1
ATOM 1375 N N . ASN A 1 179 ? 11.261 -6.458 -17.816 1.00 90.50 179 ASN A N 1
ATOM 1376 C CA . ASN A 1 179 ? 10.941 -7.445 -18.844 1.00 90.50 179 ASN A CA 1
ATOM 1377 C C . ASN A 1 179 ? 9.756 -8.334 -18.434 1.00 90.50 179 ASN A C 1
ATOM 1379 O O . ASN A 1 179 ? 8.773 -8.424 -19.173 1.00 90.50 179 ASN A O 1
ATOM 1383 N N . ASP A 1 180 ? 9.817 -8.939 -17.245 1.00 94.81 180 ASP A N 1
ATOM 1384 C CA . ASP A 1 180 ? 8.758 -9.804 -16.718 1.00 94.81 180 ASP A CA 1
ATOM 1385 C C . ASP A 1 180 ? 7.435 -9.039 -16.563 1.00 94.81 180 ASP A C 1
ATOM 1387 O O . ASP A 1 180 ? 6.378 -9.552 -16.935 1.00 94.81 180 ASP A O 1
ATOM 1391 N N . TRP A 1 181 ? 7.491 -7.797 -16.070 1.00 95.06 181 TRP A N 1
ATOM 1392 C CA . TRP A 1 181 ? 6.334 -6.908 -15.972 1.00 95.06 181 TRP A CA 1
ATOM 1393 C C . TRP A 1 181 ? 5.721 -6.641 -17.342 1.00 95.06 181 TRP A C 1
ATOM 1395 O O . TRP A 1 181 ? 4.498 -6.636 -17.476 1.00 95.06 181 TRP A O 1
ATOM 1405 N N . SER A 1 182 ? 6.545 -6.464 -18.375 1.00 92.31 182 SER A N 1
ATOM 1406 C CA . SER A 1 182 ? 6.075 -6.171 -19.729 1.00 92.31 182 SER A CA 1
ATOM 1407 C C . SER A 1 182 ? 5.417 -7.369 -20.414 1.00 92.31 182 SER A C 1
ATOM 1409 O O . SER A 1 182 ? 4.510 -7.177 -21.220 1.00 92.31 182 SER A O 1
ATOM 1411 N N . ASN A 1 183 ? 5.833 -8.585 -20.050 1.00 93.19 183 ASN A N 1
ATOM 1412 C CA . ASN A 1 183 ? 5.313 -9.851 -20.577 1.00 93.19 183 ASN A CA 1
ATOM 1413 C C . ASN A 1 183 ? 4.111 -10.383 -19.779 1.00 93.19 183 ASN A C 1
ATOM 1415 O O . ASN A 1 183 ? 3.631 -11.488 -20.025 1.00 93.19 183 ASN A O 1
ATOM 1419 N N . SER A 1 184 ? 3.624 -9.618 -18.800 1.00 94.88 184 SER A N 1
ATOM 1420 C CA . SER A 1 184 ? 2.431 -9.978 -18.043 1.00 94.88 184 SER A CA 1
ATOM 1421 C C . SER A 1 184 ? 1.179 -10.015 -18.929 1.00 94.88 184 SER A C 1
ATOM 1423 O O . SER A 1 184 ? 1.056 -9.272 -19.903 1.00 94.88 184 SER A O 1
ATOM 1425 N N . LYS A 1 185 ? 0.224 -10.875 -18.557 1.00 95.31 185 LYS A N 1
ATOM 1426 C CA . LYS A 1 185 ? -1.081 -11.037 -19.219 1.00 95.31 185 LYS A CA 1
ATOM 1427 C C . LYS A 1 185 ? -2.154 -10.045 -18.744 1.00 95.31 185 LYS A C 1
ATOM 1429 O O . LYS A 1 185 ? -3.206 -9.953 -19.361 1.00 95.31 185 LYS A O 1
ATOM 1434 N N . PHE A 1 186 ? -1.929 -9.356 -17.624 1.00 95.25 186 PHE A N 1
ATOM 1435 C CA . PHE A 1 186 ? -2.935 -8.496 -16.976 1.00 95.25 186 PHE A CA 1
ATOM 1436 C C . PHE A 1 186 ? -2.977 -7.097 -17.587 1.00 95.25 186 PHE A C 1
ATOM 1438 O O . PHE A 1 186 ? -2.016 -6.704 -18.226 1.00 95.25 186 PHE A O 1
ATOM 1445 N N . ALA A 1 187 ? -4.013 -6.287 -17.400 1.00 93.00 187 ALA A N 1
ATOM 1446 C CA . ALA A 1 187 ? -3.973 -4.905 -17.905 1.00 93.00 187 ALA A CA 1
A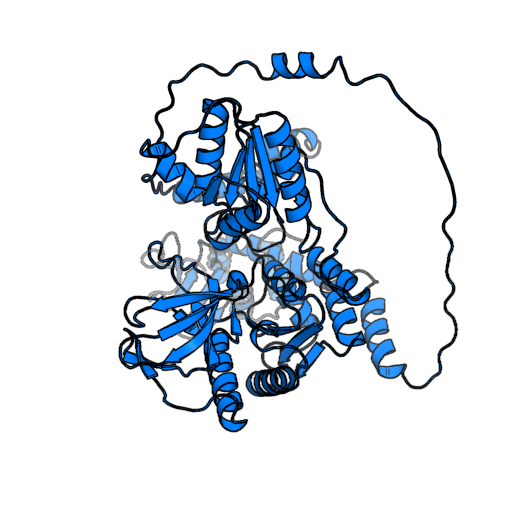TOM 1447 C C . ALA A 1 187 ? -2.960 -4.032 -17.126 1.00 93.00 187 ALA A C 1
ATOM 1449 O O . ALA A 1 187 ? -2.553 -4.383 -16.019 1.00 93.00 187 ALA A O 1
ATOM 1450 N N . LEU A 1 188 ? -2.537 -2.882 -17.673 1.00 91.00 188 LEU A N 1
ATOM 1451 C CA . LEU A 1 188 ? -1.551 -1.998 -17.016 1.00 91.00 188 LEU A CA 1
ATOM 1452 C C . LEU A 1 188 ? -1.993 -1.529 -15.620 1.00 91.00 188 LEU A C 1
ATOM 1454 O O . LEU A 1 188 ? -1.165 -1.398 -14.722 1.00 91.00 188 LEU A O 1
ATOM 1458 N N . ASN A 1 189 ? -3.293 -1.308 -15.426 1.00 90.88 189 ASN A N 1
ATOM 1459 C CA . ASN A 1 189 ? -3.879 -0.916 -14.144 1.00 90.88 189 ASN A CA 1
ATOM 1460 C C . ASN A 1 189 ? -3.976 -2.064 -13.123 1.00 90.88 189 ASN A C 1
ATOM 1462 O O . ASN A 1 189 ? -4.208 -1.822 -11.942 1.00 90.88 189 ASN A O 1
ATOM 1466 N N . GLU A 1 190 ? -3.761 -3.306 -13.551 1.00 93.50 190 GLU A N 1
ATOM 1467 C CA . GLU A 1 190 ? -3.803 -4.503 -12.705 1.00 93.50 190 GLU A CA 1
ATOM 1468 C C . GLU A 1 190 ? -2.407 -4.992 -12.288 1.00 93.50 190 GLU A C 1
ATOM 1470 O O . GLU A 1 190 ? -2.285 -5.999 -11.580 1.00 93.50 190 GLU A O 1
ATOM 1475 N N . ARG A 1 191 ? -1.360 -4.278 -12.720 1.00 94.81 191 ARG A N 1
ATOM 1476 C CA . ARG A 1 191 ? 0.048 -4.550 -12.421 1.00 94.81 191 ARG A CA 1
ATOM 1477 C C . ARG A 1 191 ? 0.604 -3.452 -11.511 1.00 94.81 191 ARG A C 1
ATOM 1479 O O . ARG A 1 191 ? 0.305 -2.276 -11.705 1.00 94.81 191 ARG A O 1
ATOM 1486 N N . LEU A 1 192 ? 1.465 -3.804 -10.557 1.00 95.50 192 LEU A N 1
ATOM 1487 C CA . LEU A 1 192 ? 2.221 -2.812 -9.782 1.00 95.50 192 LEU A CA 1
ATOM 1488 C C . LEU A 1 192 ? 3.611 -3.313 -9.413 1.00 95.50 192 LEU A C 1
ATOM 1490 O O . LEU A 1 192 ? 3.780 -4.431 -8.923 1.00 95.50 192 LEU A O 1
ATOM 1494 N N . ILE A 1 193 ? 4.592 -2.430 -9.575 1.00 96.25 193 ILE A N 1
ATOM 1495 C CA . ILE A 1 193 ? 5.940 -2.632 -9.058 1.00 96.25 193 ILE A CA 1
ATOM 1496 C C . ILE A 1 193 ? 6.052 -1.952 -7.688 1.00 96.25 193 ILE A C 1
ATOM 1498 O O . ILE A 1 193 ? 5.708 -0.781 -7.529 1.00 96.25 193 ILE A O 1
ATOM 1502 N N . ILE A 1 194 ? 6.522 -2.680 -6.679 1.00 93.00 194 ILE A N 1
ATOM 1503 C CA . ILE A 1 194 ? 6.723 -2.176 -5.320 1.00 93.00 194 ILE A CA 1
ATOM 1504 C C . ILE A 1 194 ? 8.216 -2.172 -5.011 1.00 93.00 194 ILE A C 1
ATOM 1506 O O . ILE A 1 194 ? 8.877 -3.206 -5.086 1.00 93.00 194 ILE A O 1
ATOM 1510 N N . THR A 1 195 ? 8.730 -1.016 -4.600 1.00 89.12 195 THR A N 1
ATOM 1511 C CA . THR A 1 195 ? 10.109 -0.867 -4.119 1.00 89.12 195 THR A CA 1
ATOM 1512 C C . THR A 1 195 ? 10.139 -0.169 -2.759 1.00 89.12 195 THR A C 1
ATOM 1514 O O . THR A 1 195 ? 9.098 0.174 -2.180 1.00 89.12 195 THR A O 1
ATOM 1517 N N . MET A 1 196 ? 11.342 0.014 -2.215 1.00 79.19 196 MET A N 1
ATOM 1518 C CA . MET A 1 196 ? 11.539 0.609 -0.894 1.00 79.19 196 MET A CA 1
ATOM 1519 C C . MET A 1 196 ? 11.984 2.071 -0.982 1.00 79.19 196 MET A C 1
ATOM 1521 O O . MET A 1 196 ? 11.561 2.878 -0.152 1.00 79.19 196 MET A O 1
ATOM 1525 N N . ARG A 1 197 ? 12.800 2.440 -1.979 1.00 80.62 197 ARG A N 1
ATOM 1526 C CA . ARG A 1 197 ? 13.355 3.797 -2.113 1.00 80.62 197 ARG A CA 1
ATOM 1527 C C . ARG A 1 197 ? 12.723 4.546 -3.284 1.00 80.62 197 ARG A C 1
ATOM 1529 O O . ARG A 1 197 ? 12.537 3.983 -4.357 1.00 80.62 197 ARG A O 1
ATOM 1536 N N . ASN A 1 198 ? 12.460 5.845 -3.108 1.00 82.12 198 ASN A N 1
ATOM 1537 C CA . ASN A 1 198 ? 11.898 6.681 -4.181 1.00 82.12 198 ASN A CA 1
ATOM 1538 C C . ASN A 1 198 ? 12.808 6.739 -5.416 1.00 82.12 198 ASN A C 1
ATOM 1540 O O . ASN A 1 198 ? 12.300 6.638 -6.519 1.00 82.12 198 ASN A O 1
ATOM 1544 N N . VAL A 1 199 ? 14.134 6.777 -5.231 1.00 82.50 199 VAL A N 1
ATOM 1545 C CA . VAL A 1 199 ? 15.102 6.765 -6.346 1.00 82.50 199 VAL A CA 1
ATOM 1546 C C . VAL A 1 199 ? 14.896 5.554 -7.268 1.00 82.50 199 VAL A C 1
ATOM 1548 O O . VAL A 1 199 ? 14.962 5.676 -8.487 1.00 82.50 199 VAL A O 1
ATOM 1551 N N . GLU A 1 200 ? 14.581 4.388 -6.695 1.00 84.56 200 GLU A N 1
ATOM 1552 C CA . GLU A 1 200 ? 14.285 3.169 -7.460 1.00 84.56 200 GLU A CA 1
ATOM 1553 C C . GLU A 1 200 ? 12.919 3.257 -8.139 1.00 84.56 200 GLU A C 1
ATOM 1555 O O . GLU A 1 200 ? 12.785 2.849 -9.286 1.00 84.56 200 GLU A O 1
ATOM 1560 N N . VAL A 1 201 ? 11.909 3.803 -7.448 1.00 88.19 201 VAL A N 1
ATOM 1561 C CA . VAL A 1 201 ? 10.579 4.034 -8.035 1.00 88.19 201 VAL A CA 1
ATOM 1562 C C . VAL A 1 201 ? 10.691 4.901 -9.282 1.00 88.19 201 VAL A C 1
ATOM 1564 O O . VAL A 1 201 ? 10.122 4.557 -10.314 1.00 88.19 201 VAL A O 1
ATOM 1567 N N . ASP A 1 202 ? 11.423 6.005 -9.188 1.00 86.25 202 ASP A N 1
ATOM 1568 C CA . ASP A 1 202 ? 11.522 6.985 -10.263 1.00 86.25 202 ASP A CA 1
ATOM 1569 C C . ASP A 1 202 ? 12.323 6.399 -11.445 1.00 86.25 202 ASP A C 1
ATOM 1571 O O . ASP A 1 202 ? 11.879 6.482 -12.589 1.00 86.25 202 ASP A O 1
ATOM 1575 N N . SER A 1 203 ? 13.408 5.661 -11.166 1.00 86.88 203 SER A N 1
ATOM 1576 C CA . SER A 1 203 ? 14.194 4.947 -12.189 1.00 86.88 203 SER A CA 1
ATOM 1577 C C . SER A 1 203 ? 13.384 3.864 -12.918 1.00 86.88 203 SER A C 1
ATOM 1579 O O . SER A 1 203 ? 13.439 3.754 -14.142 1.00 86.88 203 SER A O 1
ATOM 1581 N N . ILE A 1 204 ? 12.597 3.065 -12.185 1.00 90.12 204 ILE A N 1
ATOM 1582 C CA . ILE A 1 204 ? 11.741 2.028 -12.781 1.00 90.12 204 ILE A CA 1
ATOM 1583 C C . ILE A 1 204 ? 10.618 2.654 -13.602 1.00 90.12 204 ILE A C 1
ATOM 1585 O O . ILE A 1 204 ? 10.339 2.182 -14.700 1.00 90.12 204 ILE A O 1
ATOM 1589 N N . ASN A 1 205 ? 9.970 3.702 -13.091 1.00 92.69 205 ASN A N 1
ATOM 1590 C CA . ASN A 1 205 ? 8.910 4.396 -13.818 1.00 92.69 205 ASN A CA 1
ATOM 1591 C C . ASN A 1 205 ? 9.411 4.914 -15.169 1.00 92.69 205 ASN A C 1
ATOM 1593 O O . ASN A 1 205 ? 8.743 4.687 -16.177 1.00 92.69 205 ASN A O 1
ATOM 1597 N N . GLN A 1 206 ? 10.597 5.531 -15.199 1.00 87.06 206 GLN A N 1
ATOM 1598 C CA . GLN A 1 206 ? 11.209 5.975 -16.449 1.00 87.06 206 GLN A CA 1
ATOM 1599 C C . GLN A 1 206 ? 11.497 4.795 -17.384 1.00 87.06 206 GLN A C 1
ATOM 1601 O O . GLN A 1 206 ? 11.110 4.829 -18.549 1.00 87.06 206 GLN A O 1
ATOM 1606 N N . GLY A 1 207 ? 12.118 3.722 -16.878 1.00 87.19 207 GLY A N 1
ATOM 1607 C CA . GLY A 1 207 ? 12.436 2.539 -17.686 1.00 87.19 207 GLY A CA 1
ATOM 1608 C C . GLY A 1 207 ? 11.199 1.863 -18.289 1.00 87.19 207 GLY A C 1
ATOM 1609 O O . GLY A 1 207 ? 11.214 1.452 -19.447 1.00 87.19 207 GLY A O 1
ATOM 1610 N N . ILE A 1 208 ? 10.100 1.795 -17.534 1.00 91.38 208 ILE A N 1
ATOM 1611 C CA . ILE A 1 208 ? 8.814 1.276 -18.018 1.00 91.38 208 ILE A CA 1
ATOM 1612 C C . ILE A 1 208 ? 8.236 2.185 -19.099 1.00 91.38 208 ILE A C 1
ATOM 1614 O O . ILE A 1 208 ? 7.776 1.688 -20.125 1.00 91.38 208 ILE A O 1
ATOM 1618 N N . ARG A 1 209 ? 8.274 3.504 -18.899 1.00 91.12 209 ARG A N 1
ATOM 1619 C CA . ARG A 1 209 ? 7.769 4.465 -19.881 1.00 91.12 209 ARG A CA 1
ATOM 1620 C C . ARG A 1 209 ? 8.517 4.359 -21.211 1.00 91.12 209 ARG A C 1
ATOM 1622 O O . ARG A 1 209 ? 7.873 4.247 -22.251 1.00 91.12 209 ARG A O 1
ATOM 1629 N N . GLU A 1 210 ? 9.850 4.314 -21.184 1.00 88.06 210 GLU A N 1
ATOM 1630 C CA . GLU A 1 210 ? 10.656 4.136 -22.402 1.00 88.06 210 GLU A CA 1
ATOM 1631 C C . GLU A 1 210 ? 10.368 2.799 -23.093 1.00 88.06 210 GLU A C 1
ATOM 1633 O O . GLU A 1 210 ? 10.238 2.742 -24.316 1.00 88.06 210 GLU A O 1
ATOM 1638 N N . LEU A 1 211 ? 10.166 1.726 -22.322 1.00 88.50 211 LEU A N 1
ATOM 1639 C CA . LEU A 1 211 ? 9.759 0.437 -22.874 1.00 88.50 211 LEU A CA 1
ATOM 1640 C C . LEU A 1 211 ? 8.387 0.505 -23.563 1.00 88.50 211 LEU A C 1
ATOM 1642 O O . LEU A 1 211 ? 8.210 -0.072 -24.635 1.00 88.50 211 LEU A O 1
ATOM 1646 N N . LEU A 1 212 ? 7.407 1.181 -22.959 1.00 89.50 212 LEU A N 1
ATOM 1647 C CA . LEU A 1 212 ? 6.072 1.325 -23.543 1.00 89.50 212 LEU A CA 1
ATOM 1648 C C . LEU A 1 212 ? 6.102 2.176 -24.821 1.00 89.50 212 LEU A C 1
ATOM 1650 O O . LEU A 1 212 ? 5.402 1.840 -25.776 1.00 89.50 212 LEU A O 1
ATOM 1654 N N . LYS A 1 213 ? 6.949 3.214 -24.875 1.00 89.81 213 LYS A N 1
ATOM 1655 C CA . LYS A 1 213 ? 7.212 3.989 -26.100 1.00 89.81 213 LYS A CA 1
ATOM 1656 C C . LYS A 1 213 ? 7.840 3.115 -27.185 1.00 89.81 213 LYS A C 1
ATOM 1658 O O . LYS A 1 213 ? 7.336 3.078 -28.302 1.00 89.81 213 LYS A O 1
ATOM 1663 N N . ALA A 1 214 ? 8.879 2.349 -26.848 1.00 86.62 214 ALA A N 1
ATOM 1664 C CA . ALA A 1 214 ? 9.543 1.443 -27.786 1.00 86.62 214 ALA A CA 1
ATOM 1665 C C . ALA A 1 214 ? 8.605 0.347 -28.328 1.00 86.62 214 ALA A C 1
ATOM 1667 O O . ALA A 1 214 ? 8.732 -0.064 -29.478 1.00 86.62 214 ALA A O 1
ATOM 1668 N N . LYS A 1 215 ? 7.633 -0.103 -27.521 1.00 86.25 215 LYS A N 1
ATOM 1669 C CA . LYS A 1 215 ? 6.583 -1.052 -27.932 1.00 86.25 215 LYS A CA 1
ATOM 1670 C C . LYS A 1 215 ? 5.417 -0.404 -28.696 1.00 86.25 215 LYS A C 1
ATOM 1672 O O . LYS A 1 215 ? 4.496 -1.120 -29.077 1.00 86.25 215 LYS A O 1
ATOM 1677 N N . GLY A 1 216 ? 5.415 0.918 -28.888 1.00 88.00 216 GLY A N 1
ATOM 1678 C CA . GLY A 1 216 ? 4.317 1.646 -29.536 1.00 88.00 216 GLY A CA 1
ATOM 1679 C C . GLY A 1 216 ? 3.013 1.666 -28.729 1.00 88.00 216 GLY A C 1
ATOM 1680 O O . GLY A 1 216 ? 1.953 1.912 -29.293 1.00 88.00 216 GLY A O 1
ATOM 1681 N N . LEU A 1 217 ? 3.071 1.389 -27.421 1.00 87.75 217 LEU A N 1
ATOM 1682 C CA . LEU A 1 217 ? 1.915 1.430 -26.514 1.00 87.75 217 LEU A CA 1
ATOM 1683 C C . LEU A 1 217 ? 1.667 2.833 -25.946 1.00 87.75 217 LEU A C 1
ATOM 1685 O O . LEU A 1 217 ? 0.555 3.135 -25.523 1.00 87.75 217 LEU A O 1
ATOM 1689 N N . LEU A 1 218 ? 2.700 3.679 -25.936 1.00 89.44 218 LEU A N 1
ATOM 1690 C CA . LEU A 1 218 ? 2.592 5.114 -25.688 1.00 89.44 218 LEU A CA 1
ATOM 1691 C C . LEU A 1 218 ? 2.960 5.851 -26.971 1.00 89.44 218 LEU A C 1
ATOM 1693 O O . LEU A 1 218 ? 4.095 5.773 -27.442 1.00 89.44 218 LEU A O 1
ATOM 1697 N N . THR A 1 219 ? 1.989 6.561 -27.532 1.00 87.25 219 THR A N 1
ATOM 1698 C CA . THR A 1 219 ? 2.126 7.289 -28.796 1.00 87.25 219 THR A CA 1
ATOM 1699 C C . THR A 1 219 ? 1.481 8.661 -28.684 1.00 87.25 219 THR A C 1
ATOM 1701 O O . THR A 1 219 ? 0.502 8.831 -27.960 1.00 87.25 219 THR A O 1
ATOM 1704 N N . GLY A 1 220 ? 1.975 9.625 -29.459 1.00 85.81 220 GLY A N 1
ATOM 1705 C CA . GLY A 1 220 ? 1.393 10.962 -29.550 1.00 85.81 220 GLY A CA 1
ATOM 1706 C C . GLY A 1 220 ? 2.261 12.038 -28.908 1.00 85.81 220 GLY A C 1
ATOM 1707 O O . GLY A 1 220 ? 3.480 11.905 -28.820 1.00 85.81 220 GLY A O 1
ATOM 1708 N N . LYS A 1 221 ? 1.624 13.144 -28.518 1.00 87.69 221 LYS A N 1
ATOM 1709 C CA . LYS A 1 221 ? 2.303 14.340 -28.016 1.00 87.69 221 LYS A CA 1
ATOM 1710 C C . LYS A 1 221 ? 2.765 14.154 -26.568 1.00 87.69 221 LYS A C 1
ATOM 1712 O O . LYS A 1 221 ? 1.980 13.734 -25.721 1.00 87.69 221 LYS A O 1
ATOM 1717 N N . GLU A 1 222 ? 4.014 14.525 -26.286 1.00 90.88 222 GLU A N 1
ATOM 1718 C CA . GLU A 1 222 ? 4.528 14.640 -24.917 1.00 90.88 222 GLU A CA 1
ATOM 1719 C C . GLU A 1 222 ? 4.178 16.006 -24.331 1.00 90.88 222 GLU A C 1
ATOM 1721 O O . GLU A 1 222 ? 4.379 17.048 -24.960 1.00 90.88 222 GLU A O 1
ATOM 1726 N N . TYR A 1 223 ? 3.673 15.994 -23.105 1.00 91.25 223 TYR A N 1
ATOM 1727 C CA . TYR A 1 223 ? 3.557 17.172 -22.270 1.00 91.25 223 TYR A CA 1
ATOM 1728 C C . TYR A 1 223 ? 4.691 17.201 -21.261 1.00 91.25 223 TYR A C 1
ATOM 1730 O O . TYR A 1 223 ? 4.781 16.334 -20.392 1.00 91.25 223 TYR A O 1
ATOM 1738 N N . ARG A 1 224 ? 5.528 18.232 -21.366 1.00 91.44 224 ARG A N 1
ATOM 1739 C CA . ARG A 1 224 ? 6.620 18.476 -20.433 1.00 91.44 224 ARG A CA 1
ATOM 1740 C C . ARG A 1 224 ? 6.141 19.297 -19.251 1.00 91.44 224 ARG A C 1
ATOM 1742 O O . ARG A 1 224 ? 5.727 20.446 -19.406 1.00 91.44 224 ARG A O 1
ATOM 1749 N N . ARG A 1 225 ? 6.271 18.730 -18.058 1.00 88.69 225 ARG A N 1
ATOM 1750 C CA . ARG A 1 225 ? 6.001 19.408 -16.795 1.00 88.69 225 ARG A CA 1
ATOM 1751 C C . ARG A 1 225 ? 7.308 19.751 -16.097 1.00 88.69 225 ARG A C 1
ATOM 1753 O O . ARG A 1 225 ? 8.117 18.869 -15.836 1.00 88.69 225 ARG A O 1
ATOM 1760 N N . TYR A 1 226 ? 7.477 21.015 -15.727 1.00 85.94 226 TYR A N 1
ATOM 1761 C CA . TYR A 1 226 ? 8.614 21.467 -14.926 1.00 85.94 226 TYR A CA 1
ATOM 1762 C C . TYR A 1 226 ? 8.291 21.385 -13.434 1.00 85.94 226 TYR A C 1
ATOM 1764 O O . TYR A 1 226 ? 7.247 21.853 -12.983 1.00 85.94 226 TYR A O 1
ATOM 1772 N N . LEU A 1 227 ? 9.192 20.774 -12.672 1.00 81.94 227 LEU A N 1
ATOM 1773 C CA . LEU A 1 227 ? 9.115 20.665 -11.222 1.00 81.94 227 LEU A CA 1
ATOM 1774 C C . LEU A 1 227 ? 9.880 21.825 -10.558 1.00 81.94 227 LEU A C 1
ATOM 1776 O O . LEU A 1 227 ? 10.836 22.344 -11.140 1.00 81.94 227 LEU A O 1
ATOM 1780 N N . PRO A 1 228 ? 9.550 22.190 -9.302 1.00 77.38 228 PRO A N 1
ATOM 1781 C CA . PRO A 1 228 ? 10.257 23.246 -8.565 1.00 77.38 228 PRO A CA 1
ATOM 1782 C C . PRO A 1 228 ? 11.774 23.029 -8.430 1.00 77.38 228 PRO A C 1
ATOM 1784 O O . PRO A 1 228 ? 12.520 23.981 -8.236 1.00 77.38 228 PRO A O 1
ATOM 1787 N N . SER A 1 229 ? 12.241 21.783 -8.542 1.00 74.88 229 SER A N 1
ATOM 1788 C CA . SER A 1 229 ? 13.654 21.392 -8.479 1.00 74.88 229 SER A CA 1
ATOM 1789 C C . SER A 1 229 ? 14.440 21.634 -9.777 1.00 74.88 229 SER A C 1
ATOM 1791 O O . SER A 1 229 ? 15.543 21.114 -9.904 1.00 74.88 229 SER A O 1
ATOM 1793 N N . GLN A 1 230 ? 13.880 22.359 -10.756 1.00 65.69 230 GLN A N 1
ATOM 1794 C CA . GLN A 1 230 ? 14.413 22.500 -12.126 1.00 65.69 230 GLN A CA 1
ATOM 1795 C C . GLN A 1 230 ? 14.535 21.174 -12.900 1.00 65.69 230 GLN A C 1
ATOM 1797 O O . GLN A 1 230 ? 15.122 21.117 -13.978 1.00 65.69 230 GLN A O 1
ATOM 1802 N N . GLN A 1 231 ? 13.948 20.102 -12.372 1.00 80.38 231 GLN A N 1
ATOM 1803 C CA . GLN A 1 231 ? 13.762 18.846 -13.087 1.00 80.38 231 GLN A CA 1
ATOM 1804 C C . GLN A 1 231 ? 12.491 18.919 -13.935 1.00 80.38 231 GLN A C 1
ATOM 1806 O O . GLN A 1 231 ? 11.621 19.761 -13.702 1.00 80.38 231 GLN A O 1
ATOM 1811 N N . TYR A 1 232 ? 12.370 18.022 -14.905 1.00 85.81 232 TYR A N 1
ATOM 1812 C CA . TYR A 1 232 ? 11.162 17.882 -15.705 1.00 85.81 232 TYR A CA 1
ATOM 1813 C C . TYR A 1 232 ? 10.708 16.426 -15.751 1.00 85.81 232 TYR A C 1
ATOM 1815 O O . TYR A 1 232 ? 11.506 15.505 -15.592 1.00 85.81 232 TYR A O 1
ATOM 1823 N N . GLU A 1 233 ? 9.412 16.247 -15.964 1.00 88.12 233 GLU A N 1
ATOM 1824 C CA . GLU A 1 233 ? 8.772 14.958 -16.206 1.00 88.12 233 GLU A CA 1
ATOM 1825 C C . GLU A 1 233 ? 7.901 15.089 -17.456 1.00 88.12 233 GLU A C 1
ATOM 1827 O O . GLU A 1 233 ? 7.174 16.076 -17.610 1.00 88.12 233 GLU A O 1
ATOM 1832 N N . ASP A 1 234 ? 7.976 14.100 -18.343 1.00 91.38 234 ASP A N 1
ATOM 1833 C CA . ASP A 1 234 ? 7.226 14.085 -19.595 1.00 91.38 234 ASP A CA 1
ATOM 1834 C C . ASP A 1 234 ? 6.052 13.098 -19.489 1.00 91.38 234 ASP A C 1
ATOM 1836 O O . ASP A 1 234 ? 6.216 11.949 -19.083 1.00 91.38 234 ASP A O 1
ATOM 1840 N N . TYR A 1 235 ? 4.859 13.542 -19.881 1.00 93.50 235 TYR A N 1
ATOM 1841 C CA . TYR A 1 235 ? 3.612 12.781 -19.780 1.00 93.50 235 TYR A CA 1
ATOM 1842 C C . TYR A 1 235 ? 2.942 12.616 -21.147 1.00 93.50 235 TYR A C 1
ATOM 1844 O O . TYR A 1 235 ? 2.966 13.525 -21.975 1.00 93.50 235 TYR A O 1
ATOM 1852 N N . MET A 1 236 ? 2.324 11.461 -21.382 1.00 94.31 236 MET A N 1
ATOM 1853 C CA . MET A 1 236 ? 1.579 11.122 -22.600 1.00 94.31 236 MET A CA 1
ATOM 1854 C C . MET A 1 236 ? 0.201 10.539 -22.275 1.00 94.31 236 MET A C 1
ATOM 1856 O O . MET A 1 236 ? -0.042 10.024 -21.183 1.00 94.31 236 MET A O 1
ATOM 1860 N N . ALA A 1 237 ? -0.712 10.576 -23.247 1.00 94.56 237 ALA A N 1
ATOM 1861 C CA . ALA A 1 237 ? -1.930 9.781 -23.158 1.00 94.56 237 ALA A CA 1
ATOM 1862 C C . ALA A 1 237 ? -1.553 8.290 -23.066 1.00 94.56 237 ALA A C 1
ATOM 1864 O O . ALA A 1 237 ? -0.664 7.818 -23.771 1.00 94.56 237 ALA A O 1
ATOM 1865 N N . GLY A 1 238 ? -2.203 7.570 -22.157 1.00 94.50 238 GLY A N 1
ATOM 1866 C CA . GLY A 1 238 ? -1.865 6.206 -21.760 1.00 94.50 238 GLY A CA 1
ATOM 1867 C C . GLY A 1 238 ? -0.958 6.114 -20.529 1.00 94.50 238 GLY A C 1
ATOM 1868 O O . GLY A 1 238 ? -0.887 5.038 -19.930 1.00 94.50 238 GLY A O 1
ATOM 1869 N N . ASP A 1 239 ? -0.311 7.208 -20.096 1.00 96.00 239 ASP A N 1
ATOM 1870 C CA . ASP A 1 239 ? 0.576 7.148 -18.934 1.00 96.00 239 ASP A CA 1
ATOM 1871 C C . ASP A 1 239 ? -0.182 6.836 -17.643 1.00 96.00 239 ASP A C 1
ATOM 1873 O O . ASP A 1 239 ? -1.206 7.445 -17.321 1.00 96.00 239 ASP A O 1
ATOM 1877 N N . ARG A 1 240 ? 0.367 5.912 -16.851 1.00 95.44 240 ARG A N 1
ATOM 1878 C CA . ARG A 1 240 ? -0.126 5.640 -15.499 1.00 95.44 240 ARG A CA 1
ATOM 1879 C C . ARG A 1 240 ? 0.488 6.622 -14.507 1.00 95.44 240 ARG A C 1
ATOM 1881 O O . ARG A 1 240 ? 1.709 6.772 -14.450 1.00 95.44 240 ARG A O 1
ATOM 1888 N N . ILE A 1 241 ? -0.350 7.236 -13.677 1.00 95.38 241 ILE A N 1
ATOM 1889 C CA . ILE A 1 241 ? 0.030 8.234 -12.674 1.00 95.38 241 ILE A CA 1
ATOM 1890 C C . ILE A 1 241 ? -0.477 7.878 -11.273 1.00 95.38 241 ILE A C 1
ATOM 1892 O O . ILE A 1 241 ? -1.401 7.084 -11.094 1.00 95.38 241 ILE A O 1
ATOM 1896 N N . LEU A 1 242 ? 0.152 8.488 -10.273 1.00 92.56 242 LEU A N 1
ATOM 1897 C CA . LEU A 1 242 ? -0.192 8.426 -8.858 1.00 92.56 242 LEU A CA 1
ATOM 1898 C C . LEU A 1 242 ? -0.313 9.850 -8.309 1.00 92.56 242 LEU A C 1
ATOM 1900 O O . LEU A 1 242 ? 0.663 10.609 -8.322 1.00 92.56 242 LEU A O 1
ATOM 1904 N N . PHE A 1 243 ? -1.475 10.198 -7.759 1.00 92.50 243 PHE A N 1
ATOM 1905 C CA . PHE A 1 243 ? -1.674 11.483 -7.092 1.00 92.50 243 PHE A CA 1
ATOM 1906 C C . PHE A 1 243 ? -0.946 11.523 -5.739 1.00 92.50 243 PHE A C 1
ATOM 1908 O O . PHE A 1 243 ? -1.017 10.590 -4.934 1.00 92.50 243 PHE A O 1
ATOM 1915 N N . LYS A 1 244 ? -0.218 12.612 -5.472 1.00 88.50 244 LYS A N 1
ATOM 1916 C CA . LYS A 1 244 ? 0.624 12.800 -4.272 1.00 88.50 244 LYS A CA 1
ATOM 1917 C C . LYS A 1 244 ? -0.025 13.679 -3.204 1.00 88.50 244 LYS A C 1
ATOM 1919 O O . LYS A 1 244 ? 0.422 13.655 -2.053 1.00 88.50 244 LYS A O 1
ATOM 1924 N N . SER A 1 245 ? -1.060 14.432 -3.559 1.00 86.56 245 SER A N 1
ATOM 1925 C CA . SER A 1 245 ? -1.826 15.291 -2.655 1.00 86.56 245 SER A CA 1
ATOM 1926 C C . SER A 1 245 ? -3.326 15.084 -2.847 1.00 86.56 245 SER A C 1
ATOM 1928 O O . SER A 1 245 ? -3.778 14.637 -3.896 1.00 86.56 245 SER A O 1
ATOM 1930 N N . THR A 1 246 ? -4.095 15.381 -1.800 1.00 86.19 246 THR A N 1
ATOM 1931 C CA . THR A 1 246 ? -5.559 15.393 -1.866 1.00 86.19 246 THR A CA 1
ATOM 1932 C C . THR A 1 246 ? -6.013 16.771 -2.338 1.00 86.19 246 THR A C 1
ATOM 1934 O O . THR A 1 246 ? -5.593 17.771 -1.758 1.00 86.19 246 THR A O 1
ATOM 1937 N N . ASN A 1 247 ? -6.906 16.826 -3.325 1.00 88.62 247 ASN A N 1
ATOM 1938 C CA . ASN A 1 247 ? -7.612 18.040 -3.735 1.00 88.62 247 ASN A CA 1
ATOM 1939 C C . ASN A 1 247 ? -9.118 17.772 -3.620 1.00 88.62 247 ASN A C 1
ATOM 1941 O O . ASN A 1 247 ? -9.642 16.879 -4.279 1.00 88.62 247 ASN A O 1
ATOM 1945 N N . LYS A 1 248 ? -9.812 18.501 -2.739 1.00 83.44 248 LYS A N 1
ATOM 1946 C CA . LYS A 1 248 ? -11.227 18.230 -2.438 1.00 83.44 248 LYS A CA 1
ATOM 1947 C C . LYS A 1 248 ? -12.161 18.656 -3.564 1.00 83.44 248 LYS A C 1
ATOM 1949 O O . LYS A 1 248 ? -13.137 17.952 -3.801 1.00 83.44 248 LYS A O 1
ATOM 1954 N N . ASP A 1 249 ? -11.842 19.749 -4.246 1.00 86.94 249 ASP A N 1
ATOM 1955 C CA . ASP A 1 249 ? -12.700 20.337 -5.277 1.00 86.94 249 ASP A CA 1
ATOM 1956 C C . ASP A 1 249 ? -12.708 19.451 -6.523 1.00 86.94 249 ASP A C 1
ATOM 1958 O O . ASP A 1 249 ? -13.761 19.099 -7.044 1.00 86.94 249 ASP A O 1
ATOM 1962 N N . LEU A 1 250 ? -11.528 18.953 -6.903 1.00 87.75 250 LEU A N 1
ATOM 1963 C CA . LEU A 1 250 ? -11.366 17.961 -7.970 1.00 87.75 250 LEU A CA 1
ATOM 1964 C C . LEU A 1 250 ? -11.676 16.528 -7.505 1.00 87.75 250 LEU A C 1
ATOM 1966 O O . LEU A 1 250 ? -11.629 15.578 -8.294 1.00 87.75 250 LEU A O 1
ATOM 1970 N N . GLN A 1 251 ? -11.987 16.352 -6.213 1.00 85.75 251 GLN A N 1
ATOM 1971 C CA . GLN A 1 251 ? -12.218 15.058 -5.571 1.00 85.75 251 GLN A CA 1
ATOM 1972 C C . GLN A 1 251 ? -11.071 14.055 -5.853 1.00 85.75 251 GLN A C 1
ATOM 1974 O O . GLN A 1 251 ? -11.322 12.895 -6.173 1.00 85.75 251 GLN A O 1
ATOM 1979 N N . ILE A 1 252 ? -9.824 14.525 -5.797 1.00 89.50 252 ILE A N 1
ATOM 1980 C CA . ILE A 1 252 ? -8.595 13.735 -5.949 1.00 89.50 252 ILE A CA 1
ATOM 1981 C C . ILE A 1 252 ? -8.111 13.304 -4.569 1.00 89.50 252 ILE A C 1
ATOM 1983 O O . ILE A 1 252 ? -8.012 14.134 -3.657 1.00 89.50 252 ILE A O 1
ATOM 1987 N N . GLU A 1 253 ? -7.720 12.040 -4.422 1.00 84.50 253 GLU A N 1
ATOM 1988 C CA . GLU A 1 253 ? -7.172 11.518 -3.173 1.00 84.50 253 GLU A CA 1
ATOM 1989 C C . GLU A 1 253 ? -5.677 11.197 -3.259 1.00 84.50 253 GLU A C 1
ATOM 1991 O O . GLU A 1 253 ? -5.174 10.617 -4.219 1.00 84.50 253 GLU A O 1
ATOM 1996 N N . ASN A 1 254 ? -4.935 11.526 -2.198 1.00 84.25 254 ASN A N 1
ATOM 1997 C CA . ASN A 1 254 ? -3.528 11.154 -2.102 1.00 84.25 254 ASN A CA 1
ATOM 1998 C C . ASN A 1 254 ? -3.350 9.624 -2.113 1.00 84.25 254 ASN A C 1
ATOM 2000 O O . ASN A 1 254 ? -3.845 8.927 -1.225 1.00 84.25 254 ASN A O 1
ATOM 2004 N N . GLY A 1 255 ? -2.550 9.123 -3.054 1.00 82.69 255 GLY A N 1
ATOM 2005 C CA . GLY A 1 255 ? -2.283 7.699 -3.238 1.00 82.69 255 GLY A CA 1
ATOM 2006 C C . GLY A 1 255 ? -3.266 6.997 -4.178 1.00 82.69 255 GLY A C 1
ATOM 2007 O O . GLY A 1 255 ? -3.226 5.767 -4.277 1.00 82.69 255 GLY A O 1
ATOM 2008 N N . GLU A 1 256 ? -4.148 7.749 -4.838 1.00 87.19 256 GLU A N 1
ATOM 2009 C CA . GLU A 1 256 ? -5.017 7.247 -5.898 1.00 87.19 256 GLU A CA 1
ATOM 2010 C C . GLU A 1 256 ? -4.249 7.126 -7.222 1.00 87.19 256 GLU A C 1
ATOM 2012 O O . GLU A 1 256 ? -3.478 8.016 -7.595 1.00 87.19 256 GLU A O 1
ATOM 2017 N N . PHE A 1 257 ? -4.444 5.998 -7.907 1.00 91.62 257 PHE A N 1
ATOM 2018 C CA . PHE A 1 257 ? -3.867 5.733 -9.221 1.00 91.62 257 PHE A CA 1
ATOM 2019 C C . PHE A 1 257 ? -4.862 6.103 -10.321 1.00 91.62 257 PHE A C 1
ATOM 2021 O O . PHE A 1 257 ? -6.072 5.898 -10.177 1.00 91.62 257 PHE A O 1
ATOM 2028 N N . ALA A 1 258 ? -4.334 6.613 -11.428 1.00 94.62 258 ALA A N 1
ATOM 2029 C CA . ALA A 1 258 ? -5.105 6.947 -12.614 1.00 94.62 258 ALA A CA 1
ATOM 2030 C C . ALA A 1 258 ? -4.288 6.708 -13.887 1.00 94.62 258 ALA A C 1
ATOM 2032 O O . ALA A 1 258 ? -3.064 6.577 -13.842 1.00 94.62 258 ALA A O 1
ATOM 2033 N N . THR A 1 259 ? -4.970 6.672 -15.024 1.00 96.31 259 THR A N 1
ATOM 2034 C CA . THR A 1 259 ? -4.362 6.636 -16.354 1.00 96.31 259 THR A CA 1
ATOM 2035 C C . THR A 1 259 ? -4.755 7.896 -17.105 1.00 96.31 259 THR A C 1
ATOM 2037 O O . THR A 1 259 ? -5.940 8.211 -17.200 1.00 96.31 259 THR A O 1
ATOM 2040 N N . ILE A 1 260 ? -3.772 8.622 -17.630 1.00 95.88 260 ILE A N 1
ATOM 2041 C CA . ILE A 1 260 ? -4.005 9.801 -18.461 1.00 95.88 260 ILE A CA 1
ATOM 2042 C C . ILE A 1 260 ? -4.682 9.346 -19.752 1.00 95.88 260 ILE A C 1
ATOM 2044 O O . ILE A 1 260 ? -4.170 8.478 -20.453 1.00 95.88 260 ILE A O 1
ATOM 2048 N N . THR A 1 261 ? -5.833 9.917 -20.071 1.00 95.56 261 THR A N 1
ATOM 2049 C CA . THR A 1 261 ? -6.577 9.641 -21.305 1.00 95.56 261 THR A CA 1
ATOM 2050 C C . THR A 1 261 ? -6.335 10.715 -22.356 1.00 95.56 261 THR A C 1
ATOM 2052 O O . THR A 1 261 ? -6.332 10.408 -23.544 1.00 95.56 261 THR A O 1
ATOM 2055 N N . LEU A 1 262 ? -6.082 11.957 -21.931 1.00 93.88 262 LEU A N 1
ATOM 2056 C CA . LEU A 1 262 ? -5.838 13.081 -22.828 1.00 93.88 262 LEU A CA 1
ATOM 2057 C C . LEU A 1 262 ? -4.776 14.021 -22.261 1.00 93.88 262 LEU A C 1
ATOM 2059 O O . LEU A 1 262 ? -4.746 14.305 -21.062 1.00 93.88 262 LEU A O 1
ATOM 2063 N N . VAL A 1 263 ? -3.928 14.519 -23.159 1.00 92.69 263 VAL A N 1
ATOM 2064 C CA . VAL A 1 263 ? -2.855 15.467 -22.862 1.00 92.69 263 VAL A CA 1
ATOM 2065 C C . VAL A 1 263 ? -3.014 16.729 -23.713 1.00 92.69 263 VAL A C 1
ATOM 2067 O O . VAL A 1 263 ? -2.964 16.655 -24.940 1.00 92.69 263 VAL A O 1
ATOM 2070 N N . SER A 1 264 ? -3.144 17.880 -23.052 1.00 87.88 264 SER A N 1
ATOM 2071 C CA . SER A 1 264 ? -3.154 19.225 -23.645 1.00 87.88 264 SER A CA 1
ATOM 2072 C C . SER A 1 264 ? -2.068 20.104 -23.011 1.00 87.88 264 SER A C 1
ATOM 2074 O O . SER A 1 264 ? -1.416 19.710 -22.047 1.00 87.88 264 SER A O 1
ATOM 2076 N N . ASN A 1 265 ? -1.838 21.304 -23.558 1.00 80.19 265 ASN A N 1
ATOM 2077 C CA . ASN A 1 265 ? -0.793 22.212 -23.057 1.00 80.19 265 ASN A CA 1
ATOM 2078 C C . ASN A 1 265 ? -1.089 22.764 -21.650 1.00 80.19 265 ASN A C 1
ATOM 2080 O O . ASN A 1 265 ? -0.169 23.090 -20.909 1.00 80.19 265 ASN A O 1
ATOM 2084 N N . ASP A 1 266 ? -2.360 22.908 -21.297 1.00 85.56 266 ASP A N 1
ATOM 2085 C CA . ASP A 1 266 ? -2.836 23.533 -20.062 1.00 85.56 266 ASP A CA 1
ATOM 2086 C C . ASP A 1 266 ? -3.616 22.559 -19.167 1.00 85.56 266 ASP A C 1
ATOM 2088 O O . ASP A 1 266 ? -3.901 22.872 -18.011 1.00 85.56 266 ASP A O 1
ATOM 2092 N N . ARG A 1 267 ? -3.969 21.372 -19.682 1.00 91.75 267 ARG A N 1
ATOM 2093 C CA . ARG A 1 267 ? -4.856 20.420 -19.002 1.00 91.75 267 ARG A CA 1
ATOM 2094 C C . ARG A 1 267 ? -4.506 18.977 -19.301 1.00 91.75 267 ARG A C 1
ATOM 2096 O O . ARG A 1 267 ? -4.101 18.634 -20.411 1.00 91.75 267 ARG A O 1
ATOM 2103 N N . LEU A 1 268 ? -4.743 18.129 -18.311 1.00 94.62 268 LEU A N 1
ATOM 2104 C CA . LEU A 1 268 ? -4.723 16.680 -18.433 1.00 94.62 268 LEU A CA 1
ATOM 2105 C C . LEU A 1 268 ? -6.094 16.130 -18.049 1.00 94.62 268 LEU A C 1
ATOM 2107 O O . LEU A 1 268 ? -6.717 16.615 -17.103 1.00 94.62 268 LEU A O 1
ATOM 2111 N N . ILE A 1 269 ? -6.532 15.088 -18.751 1.00 95.75 269 ILE A N 1
ATOM 2112 C CA . ILE A 1 269 ? -7.672 14.268 -18.334 1.00 95.75 269 ILE A CA 1
ATOM 2113 C C . ILE A 1 269 ? -7.118 12.910 -17.933 1.00 95.75 269 ILE A C 1
ATOM 2115 O O . ILE A 1 269 ? -6.374 12.290 -18.695 1.00 95.75 269 ILE A O 1
ATOM 2119 N N . ALA A 1 270 ? -7.455 12.452 -16.731 1.00 96.31 270 ALA A N 1
ATOM 2120 C CA . ALA A 1 270 ? -7.079 11.135 -16.243 1.00 96.31 270 ALA A CA 1
ATOM 2121 C C . ALA A 1 270 ? -8.294 10.377 -15.716 1.00 96.31 270 ALA A C 1
ATOM 2123 O O . ALA A 1 270 ? -9.166 10.945 -15.060 1.00 96.31 270 ALA A O 1
ATOM 2124 N N . LYS A 1 271 ? -8.322 9.072 -15.969 1.00 95.88 271 LYS A N 1
ATOM 2125 C CA . LYS A 1 271 ? -9.331 8.153 -15.452 1.00 95.88 271 LYS A CA 1
ATOM 2126 C C . LYS A 1 271 ? -8.753 7.362 -14.288 1.00 95.88 271 LYS A C 1
ATOM 2128 O O . LYS A 1 271 ? -7.750 6.668 -14.453 1.00 95.88 271 LYS A O 1
ATOM 2133 N N . THR A 1 272 ? -9.352 7.480 -13.111 1.00 92.00 272 THR A N 1
ATOM 2134 C CA . THR A 1 272 ? -8.950 6.724 -11.921 1.00 92.00 272 THR A CA 1
ATOM 2135 C C . THR A 1 272 ? -9.281 5.240 -12.074 1.00 92.00 272 THR A C 1
ATOM 2137 O O . THR A 1 272 ? -10.155 4.857 -12.854 1.00 92.00 272 THR A O 1
ATOM 2140 N N . ASP A 1 273 ? -8.641 4.387 -11.271 1.00 86.75 273 ASP A N 1
ATOM 2141 C CA . ASP A 1 273 ? -8.966 2.951 -11.235 1.00 86.75 273 ASP A CA 1
ATOM 2142 C C . ASP A 1 273 ? -10.411 2.676 -10.762 1.00 86.75 273 ASP A C 1
ATOM 2144 O O . ASP A 1 273 ? -10.968 1.619 -11.049 1.00 86.75 273 ASP A O 1
ATOM 2148 N N . SER A 1 274 ? -11.037 3.634 -10.064 1.00 82.31 274 SER A N 1
ATOM 2149 C CA . SER A 1 274 ? -12.458 3.599 -9.690 1.00 82.31 274 SER A CA 1
ATOM 2150 C C . SER A 1 274 ? -13.404 3.968 -10.843 1.00 82.31 274 SER A C 1
ATOM 2152 O O . SER A 1 274 ? -14.619 3.872 -10.693 1.00 82.31 274 SER A O 1
ATOM 2154 N N . GLY A 1 275 ? -12.861 4.360 -12.000 1.00 86.44 275 GLY A N 1
ATOM 2155 C CA . GLY A 1 275 ? -13.607 4.703 -13.209 1.00 86.44 275 GLY A CA 1
ATOM 2156 C C . GLY A 1 275 ? -13.991 6.178 -13.325 1.00 86.44 275 GLY A C 1
ATOM 2157 O O . GLY A 1 275 ? -14.624 6.546 -14.312 1.00 86.44 275 GLY A O 1
ATOM 2158 N N . LYS A 1 276 ? -13.603 7.019 -12.363 1.00 89.62 276 LYS A N 1
ATOM 2159 C CA . LYS A 1 276 ? -13.894 8.453 -12.364 1.00 89.62 276 LYS A CA 1
ATOM 2160 C C . LYS A 1 276 ? -12.937 9.192 -13.297 1.00 89.62 276 LYS A C 1
ATOM 2162 O O . LYS A 1 276 ? -11.726 9.002 -13.221 1.00 89.62 276 LYS A O 1
ATOM 2167 N N . GLU A 1 277 ? -13.471 10.075 -14.130 1.00 94.88 277 GLU A N 1
ATOM 2168 C CA . GLU A 1 277 ? -12.665 10.991 -14.936 1.00 94.88 277 GLU A CA 1
ATOM 2169 C C . GLU A 1 277 ? -12.404 12.295 -14.182 1.00 94.88 277 GLU A C 1
ATOM 2171 O O . GLU A 1 277 ? -13.276 12.830 -13.494 1.00 94.88 277 GLU A O 1
ATOM 2176 N N . ILE A 1 278 ? -11.164 12.765 -14.267 1.00 94.44 278 ILE A N 1
ATOM 2177 C CA . ILE A 1 278 ? -10.674 13.949 -13.574 1.00 94.44 278 ILE A CA 1
ATOM 2178 C C . ILE A 1 278 ? -9.915 14.796 -14.585 1.00 94.44 278 ILE A C 1
ATOM 2180 O O . ILE A 1 278 ? -8.876 14.382 -15.099 1.00 94.44 278 ILE A O 1
ATOM 2184 N N . GLU A 1 279 ? -10.433 15.991 -14.834 1.00 95.12 279 GLU A N 1
ATOM 2185 C CA . GLU A 1 279 ? -9.739 17.042 -15.568 1.00 95.12 279 GLU A CA 1
ATOM 2186 C C . GLU A 1 279 ? -9.003 17.937 -14.570 1.00 95.12 279 GLU A C 1
ATOM 2188 O O . GLU A 1 279 ? -9.568 18.352 -13.555 1.00 95.12 279 GLU A O 1
ATOM 2193 N N . PHE A 1 280 ? -7.726 18.209 -14.828 1.00 94.38 280 PHE A N 1
ATOM 2194 C CA . PHE A 1 280 ? -6.932 19.064 -13.956 1.00 94.38 280 PHE A CA 1
ATOM 2195 C C . PHE A 1 280 ? -5.806 19.780 -14.697 1.00 94.38 280 PHE A C 1
ATOM 2197 O O . PHE A 1 280 ? -5.248 19.281 -15.676 1.00 94.38 280 PHE A O 1
ATOM 2204 N N . ASN A 1 281 ? -5.432 20.946 -14.171 1.00 92.38 281 ASN A N 1
ATOM 2205 C CA . ASN A 1 281 ? -4.213 21.628 -14.571 1.00 92.38 281 ASN A CA 1
ATOM 2206 C C . ASN A 1 281 ? -3.006 20.926 -13.917 1.00 92.38 281 ASN A C 1
ATOM 2208 O O . ASN A 1 281 ? -2.947 20.823 -12.684 1.00 92.38 281 ASN A O 1
ATOM 2212 N N . PRO A 1 282 ? -2.027 20.440 -14.698 1.00 90.31 282 PRO A N 1
ATOM 2213 C CA . PRO A 1 282 ? -0.855 19.750 -14.166 1.00 90.31 282 PRO A CA 1
ATOM 2214 C C . PRO A 1 282 ? 0.025 20.611 -13.243 1.00 90.31 282 PRO A C 1
ATOM 2216 O O . PRO A 1 282 ? 0.832 20.057 -12.492 1.00 90.31 282 PRO A O 1
ATOM 2219 N N . GLN A 1 283 ? -0.113 21.939 -13.263 1.00 87.75 283 GLN A N 1
ATOM 2220 C CA . GLN A 1 283 ? 0.602 22.834 -12.345 1.00 87.75 283 GLN A CA 1
ATOM 2221 C C . GLN A 1 283 ? -0.028 22.875 -10.945 1.00 87.75 283 GLN A C 1
ATOM 2223 O O . GLN A 1 283 ? 0.692 22.940 -9.950 1.00 87.75 283 GLN A O 1
ATOM 2228 N N . ASP A 1 284 ? -1.351 22.732 -10.854 1.00 88.88 284 ASP A N 1
ATOM 2229 C CA . ASP A 1 284 ? -2.103 22.879 -9.598 1.00 88.88 284 ASP A CA 1
ATOM 2230 C C . ASP A 1 284 ? -2.215 21.563 -8.810 1.00 88.88 284 ASP A C 1
ATOM 2232 O O . ASP A 1 284 ? -2.564 21.542 -7.626 1.00 88.88 284 ASP A O 1
ATOM 2236 N N . VAL A 1 285 ? -1.914 20.434 -9.458 1.00 91.12 285 VAL A N 1
ATOM 2237 C CA . VAL A 1 285 ? -2.049 19.095 -8.876 1.00 91.12 285 VAL A CA 1
ATOM 2238 C C . VAL A 1 285 ? -0.691 18.416 -8.746 1.00 91.12 285 VAL A C 1
ATOM 2240 O O . VAL A 1 285 ? 0.090 18.330 -9.691 1.00 91.12 285 VAL A O 1
ATOM 2243 N N . SER A 1 286 ? -0.399 17.860 -7.568 1.00 91.12 286 SER A N 1
ATOM 2244 C CA . SER A 1 286 ? 0.811 17.063 -7.356 1.00 91.12 286 SER A CA 1
ATOM 2245 C C . SER A 1 286 ? 0.560 15.600 -7.719 1.00 91.12 286 SER A C 1
ATOM 2247 O O . SER A 1 286 ? -0.216 14.908 -7.061 1.00 91.12 286 SER A O 1
ATOM 2249 N N . PHE A 1 287 ? 1.252 15.109 -8.741 1.00 93.12 287 PHE A N 1
ATOM 2250 C CA . PHE A 1 287 ? 1.239 13.716 -9.196 1.00 93.12 287 PHE A CA 1
ATOM 2251 C C . PHE A 1 287 ? 2.627 13.323 -9.717 1.00 93.12 287 PHE A C 1
ATOM 2253 O O . PHE A 1 287 ? 3.486 14.193 -9.873 1.00 93.12 287 PHE A O 1
ATOM 2260 N N . LYS A 1 288 ? 2.838 12.018 -9.910 1.00 93.06 288 LYS A N 1
ATOM 2261 C CA . LYS A 1 288 ? 4.017 11.421 -10.558 1.00 93.06 288 LYS A CA 1
ATOM 2262 C C . LYS A 1 288 ? 3.629 10.158 -11.331 1.00 93.06 288 LYS A C 1
ATOM 2264 O O . LYS A 1 288 ? 2.497 9.699 -11.181 1.00 93.06 288 LYS A O 1
ATOM 2269 N N . HIS A 1 289 ? 4.545 9.544 -12.077 1.00 94.56 289 HIS A N 1
ATOM 2270 C CA . HIS A 1 289 ? 4.303 8.227 -12.684 1.00 94.56 289 HIS A CA 1
ATOM 2271 C C . HIS A 1 289 ? 3.957 7.137 -11.649 1.00 94.56 289 HIS A C 1
ATOM 2273 O O . HIS A 1 289 ? 4.451 7.129 -10.517 1.00 94.56 289 HIS A O 1
ATOM 2279 N N . GLY A 1 290 ? 3.083 6.214 -12.056 1.00 94.19 290 GLY A N 1
ATOM 2280 C CA . GLY A 1 290 ? 2.422 5.236 -11.189 1.00 94.19 290 GLY A CA 1
ATOM 2281 C C . GLY A 1 290 ? 2.588 3.771 -11.605 1.00 94.19 290 GLY A C 1
ATOM 2282 O O . GLY A 1 290 ? 1.795 2.942 -11.165 1.00 94.19 290 GLY A O 1
ATOM 2283 N N . TYR A 1 291 ? 3.574 3.425 -12.440 1.00 95.19 291 TYR A N 1
ATOM 2284 C CA . TYR A 1 291 ? 3.889 2.021 -12.762 1.00 95.19 291 TYR A CA 1
ATOM 2285 C C . TYR A 1 291 ? 4.565 1.307 -11.581 1.00 95.19 291 TYR A C 1
ATOM 2287 O O . TYR A 1 291 ? 4.314 0.129 -11.307 1.00 95.19 291 TYR A O 1
ATOM 2295 N N . ALA A 1 292 ? 5.395 2.056 -10.855 1.00 93.62 292 ALA A N 1
ATOM 2296 C CA . ALA A 1 292 ? 6.049 1.673 -9.620 1.00 93.62 292 ALA A CA 1
ATOM 2297 C C . ALA A 1 292 ? 5.654 2.605 -8.468 1.00 93.62 292 ALA A C 1
ATOM 2299 O O . ALA A 1 292 ? 5.357 3.788 -8.656 1.00 93.62 292 ALA A O 1
ATOM 2300 N N . SER A 1 293 ? 5.675 2.079 -7.245 1.00 91.44 293 SER A N 1
ATOM 2301 C CA . SER A 1 293 ? 5.410 2.855 -6.037 1.00 91.44 293 SER A CA 1
ATOM 2302 C C . SER A 1 293 ? 6.153 2.307 -4.822 1.00 91.44 293 SER A C 1
ATOM 2304 O O . SER A 1 293 ? 6.634 1.174 -4.813 1.00 91.44 293 SER A O 1
ATOM 2306 N N . THR A 1 294 ? 6.236 3.113 -3.765 1.00 86.12 294 THR A N 1
ATOM 2307 C CA . THR A 1 294 ? 6.764 2.643 -2.483 1.00 86.12 294 THR A CA 1
ATOM 2308 C C . THR A 1 294 ? 5.714 1.824 -1.737 1.00 86.12 294 THR A C 1
ATOM 2310 O O . THR A 1 294 ? 4.506 2.042 -1.873 1.00 86.12 294 THR A O 1
ATOM 2313 N N . VAL A 1 295 ? 6.168 0.901 -0.886 1.00 80.69 295 VAL A N 1
ATOM 2314 C CA . VAL A 1 295 ? 5.291 -0.005 -0.120 1.00 80.69 295 VAL A CA 1
ATOM 2315 C C . VAL A 1 295 ? 4.180 0.709 0.670 1.00 80.69 295 VAL A C 1
ATOM 2317 O O . VAL A 1 295 ? 3.062 0.204 0.745 1.00 80.69 295 VAL A O 1
ATOM 2320 N N . TYR A 1 296 ? 4.444 1.911 1.195 1.00 72.00 296 TYR A N 1
ATOM 2321 C CA . TYR A 1 296 ? 3.470 2.684 1.976 1.00 72.00 296 TYR A CA 1
ATOM 2322 C C . TYR A 1 296 ? 2.264 3.127 1.136 1.00 72.00 296 TYR A C 1
ATOM 2324 O O . TYR A 1 296 ? 1.128 3.105 1.600 1.00 72.00 296 TYR A O 1
ATOM 2332 N N . LYS A 1 297 ? 2.491 3.494 -0.130 1.00 73.19 297 LYS A N 1
ATOM 2333 C CA . LYS A 1 297 ? 1.432 3.936 -1.053 1.00 73.19 297 LYS A CA 1
ATOM 2334 C C . LYS A 1 297 ? 0.622 2.770 -1.622 1.00 73.19 297 LYS A C 1
ATOM 2336 O O . LYS A 1 297 ? -0.523 2.959 -2.025 1.00 73.19 297 LYS A O 1
ATOM 2341 N N . ALA A 1 298 ? 1.191 1.567 -1.604 1.00 70.69 298 ALA A N 1
ATOM 2342 C CA . ALA A 1 298 ? 0.510 0.337 -1.990 1.00 70.69 298 ALA A CA 1
ATOM 2343 C C . ALA A 1 298 ? -0.320 -0.287 -0.848 1.00 70.69 298 ALA A C 1
ATOM 2345 O O . ALA A 1 298 ? -1.005 -1.288 -1.070 1.00 70.69 298 ALA A O 1
ATOM 2346 N N . GLN A 1 299 ? -0.287 0.262 0.373 1.00 71.94 299 GLN A N 1
ATOM 2347 C CA . GLN A 1 299 ? -1.078 -0.259 1.491 1.00 71.94 299 GLN A CA 1
ATOM 2348 C C . GLN A 1 299 ? -2.585 -0.206 1.179 1.00 71.94 299 GLN A C 1
ATOM 2350 O O . GLN A 1 299 ? -3.069 0.678 0.477 1.00 71.94 299 GLN A O 1
ATOM 2355 N N . GLY A 1 300 ? -3.318 -1.220 1.643 1.00 71.12 300 GLY A N 1
ATOM 2356 C CA . GLY A 1 300 ? -4.741 -1.424 1.329 1.00 71.12 300 GLY A CA 1
ATOM 2357 C C . GLY A 1 300 ? -5.032 -1.952 -0.084 1.00 71.12 300 GLY A C 1
ATOM 2358 O O . GLY A 1 300 ? -6.013 -2.666 -0.267 1.00 71.12 300 GLY A O 1
ATOM 2359 N N . ALA A 1 301 ? -4.147 -1.724 -1.063 1.00 76.50 301 ALA A N 1
ATOM 2360 C CA . ALA A 1 301 ? -4.388 -2.130 -2.447 1.00 76.50 301 ALA A CA 1
ATOM 2361 C C . ALA A 1 301 ? -4.439 -3.660 -2.619 1.00 76.50 301 ALA A C 1
ATOM 2363 O O . ALA A 1 301 ? -3.681 -4.400 -1.983 1.00 76.50 301 ALA A O 1
ATOM 2364 N N . SER A 1 302 ? -5.327 -4.119 -3.502 1.00 83.81 302 SER A N 1
ATOM 2365 C CA . SER A 1 302 ? -5.384 -5.504 -3.978 1.00 83.81 302 SER A CA 1
ATOM 2366 C C . SER A 1 302 ? -5.160 -5.487 -5.486 1.00 83.81 302 SER A C 1
ATOM 2368 O O . SER A 1 302 ? -5.931 -4.872 -6.213 1.00 83.81 302 SER A O 1
ATOM 2370 N N . ILE A 1 303 ? -4.066 -6.096 -5.934 1.00 91.69 303 ILE A N 1
ATOM 2371 C CA . ILE A 1 303 ? -3.531 -5.946 -7.296 1.00 91.69 303 ILE A CA 1
ATOM 2372 C C . ILE A 1 303 ? -3.339 -7.339 -7.878 1.00 91.69 303 ILE A C 1
ATOM 2374 O O . ILE A 1 303 ? -2.906 -8.233 -7.154 1.00 91.69 303 ILE A O 1
ATOM 2378 N N . LYS A 1 304 ? -3.676 -7.575 -9.148 1.00 94.94 304 LYS A N 1
ATOM 2379 C CA . LYS A 1 304 ? -3.601 -8.936 -9.699 1.00 94.94 304 LYS A CA 1
ATOM 2380 C C . LYS A 1 304 ? -2.164 -9.428 -9.816 1.00 94.94 304 LYS A C 1
ATOM 2382 O O . LYS A 1 304 ? -1.901 -10.558 -9.409 1.00 94.94 304 LYS A O 1
ATOM 2387 N N . ASP A 1 305 ? -1.253 -8.571 -10.268 1.00 96.56 305 ASP A N 1
ATOM 2388 C CA . ASP A 1 305 ? 0.141 -8.928 -10.542 1.00 96.56 305 ASP A CA 1
ATOM 2389 C C . ASP A 1 305 ? 1.123 -7.946 -9.890 1.00 96.56 305 ASP A C 1
ATOM 2391 O O . ASP A 1 305 ? 1.134 -6.751 -10.196 1.00 96.56 305 ASP A O 1
ATOM 2395 N N . VAL A 1 306 ? 1.932 -8.440 -8.951 1.00 96.88 306 VAL A N 1
ATOM 2396 C CA . VAL A 1 306 ? 2.832 -7.614 -8.134 1.00 96.88 306 VAL A CA 1
ATOM 2397 C C . VAL A 1 306 ? 4.288 -8.031 -8.313 1.00 96.88 306 VAL A C 1
ATOM 2399 O O . VAL A 1 306 ? 4.652 -9.196 -8.158 1.00 96.88 306 VAL A O 1
ATOM 2402 N N . TYR A 1 307 ? 5.146 -7.044 -8.546 1.00 97.75 307 TYR A N 1
ATOM 2403 C CA . TYR A 1 307 ? 6.588 -7.215 -8.705 1.00 97.75 307 TYR A CA 1
ATOM 2404 C C . TYR A 1 307 ? 7.285 -6.469 -7.579 1.00 97.75 307 TYR A C 1
ATOM 2406 O O . TYR A 1 307 ? 7.168 -5.252 -7.487 1.00 97.75 307 TYR A O 1
ATOM 2414 N N . VAL A 1 308 ? 7.993 -7.168 -6.701 1.00 96.12 308 VAL A N 1
ATOM 2415 C CA . VAL A 1 308 ? 8.676 -6.537 -5.570 1.00 96.12 308 VAL A CA 1
ATOM 2416 C C . VAL A 1 308 ? 10.174 -6.519 -5.819 1.00 96.12 308 VAL A C 1
ATOM 2418 O O . VAL A 1 308 ? 10.785 -7.578 -5.938 1.00 96.12 308 VAL A O 1
ATOM 2421 N N . LEU A 1 309 ? 10.768 -5.328 -5.846 1.00 94.00 309 LEU A N 1
ATOM 2422 C CA . LEU A 1 309 ? 12.218 -5.157 -5.868 1.00 94.00 309 LEU A CA 1
ATOM 2423 C C . LEU A 1 309 ? 12.729 -4.926 -4.446 1.00 94.00 309 LEU A C 1
ATOM 2425 O O . LEU A 1 309 ? 12.349 -3.954 -3.787 1.00 94.00 309 LEU A O 1
ATOM 2429 N N . HIS A 1 310 ? 13.608 -5.810 -3.981 1.00 91.19 310 HIS A N 1
ATOM 2430 C CA . HIS A 1 310 ? 14.293 -5.679 -2.701 1.00 91.19 310 HIS A CA 1
ATOM 2431 C C . HIS A 1 310 ? 15.747 -5.256 -2.905 1.00 91.19 310 HIS A C 1
ATOM 2433 O O . HIS A 1 310 ? 16.504 -5.921 -3.613 1.00 91.19 310 HIS A O 1
ATOM 2439 N N . ASN A 1 311 ? 16.147 -4.169 -2.243 1.00 84.00 311 ASN A N 1
ATOM 2440 C CA . ASN A 1 311 ? 17.502 -3.641 -2.331 1.00 84.00 311 ASN A CA 1
ATOM 2441 C C . ASN A 1 311 ? 17.901 -2.866 -1.063 1.00 84.00 311 ASN A C 1
ATOM 2443 O O . ASN A 1 311 ? 17.388 -1.772 -0.826 1.00 84.00 311 ASN A O 1
ATOM 2447 N N . LEU A 1 312 ? 18.829 -3.424 -0.266 1.00 69.19 312 LEU A N 1
ATOM 2448 C CA . LEU A 1 312 ? 19.438 -2.885 0.974 1.00 69.19 312 LEU A CA 1
ATOM 2449 C C . LEU A 1 312 ? 18.483 -2.571 2.146 1.00 69.19 312 LEU A C 1
ATOM 2451 O O . LEU A 1 312 ? 18.766 -2.917 3.297 1.00 69.19 312 LEU A O 1
ATOM 2455 N N . ALA A 1 313 ? 17.369 -1.898 1.878 1.00 64.06 313 ALA A N 1
ATOM 2456 C CA . ALA A 1 313 ? 16.380 -1.450 2.840 1.00 64.06 313 ALA A CA 1
ATOM 2457 C C . ALA A 1 313 ? 15.198 -2.421 2.864 1.00 64.06 313 ALA A C 1
ATOM 2459 O O . ALA A 1 313 ? 14.545 -2.652 1.857 1.00 64.06 313 ALA A O 1
ATOM 2460 N N . GLY A 1 314 ? 14.905 -2.978 4.033 1.00 62.75 314 GLY A N 1
ATOM 2461 C CA . GLY A 1 314 ? 13.776 -3.870 4.249 1.00 62.75 314 GLY A CA 1
ATOM 2462 C C . GLY A 1 314 ? 13.564 -4.084 5.739 1.00 62.75 314 GLY A C 1
ATOM 2463 O O . GLY A 1 314 ? 14.505 -3.995 6.530 1.00 62.75 314 GLY A O 1
ATOM 2464 N N . ASN A 1 315 ? 12.314 -4.305 6.119 1.00 76.38 315 ASN A N 1
ATOM 2465 C CA . ASN A 1 315 ? 11.920 -4.717 7.458 1.00 76.38 315 ASN A CA 1
ATOM 2466 C C . ASN A 1 315 ? 10.722 -5.673 7.334 1.00 76.38 315 ASN A C 1
ATOM 2468 O O . ASN A 1 315 ? 10.131 -5.791 6.254 1.00 76.38 315 ASN A O 1
ATOM 2472 N N . SER A 1 316 ? 10.360 -6.343 8.425 1.00 76.50 316 SER A N 1
ATOM 2473 C CA . SER A 1 316 ? 9.290 -7.347 8.454 1.00 76.50 316 SER A CA 1
ATOM 2474 C C . SER A 1 316 ? 7.926 -6.791 8.056 1.00 76.50 316 SER A C 1
ATOM 2476 O O . SER A 1 316 ? 7.145 -7.479 7.405 1.00 76.50 316 SER A O 1
ATOM 2478 N N . ARG A 1 317 ? 7.645 -5.522 8.368 1.00 81.38 317 ARG A N 1
ATOM 2479 C CA . ARG A 1 317 ? 6.383 -4.866 7.996 1.00 81.38 317 ARG A CA 1
ATOM 2480 C C . ARG A 1 317 ? 6.337 -4.529 6.506 1.00 81.38 317 ARG A C 1
ATOM 2482 O O . ARG A 1 317 ? 5.332 -4.791 5.852 1.00 81.38 317 ARG A O 1
ATOM 2489 N N . ASN A 1 318 ? 7.425 -3.989 5.960 1.00 83.75 318 ASN A N 1
ATOM 2490 C CA . ASN A 1 318 ? 7.573 -3.675 4.541 1.00 83.75 318 ASN A CA 1
ATOM 2491 C C . ASN A 1 318 ? 7.460 -4.949 3.701 1.00 83.75 318 ASN A C 1
ATOM 2493 O O . ASN A 1 318 ? 6.708 -4.981 2.729 1.00 83.75 318 ASN A O 1
ATOM 2497 N N . SER A 1 319 ? 8.183 -6.002 4.094 1.00 86.38 319 SER A N 1
ATOM 2498 C CA . SER A 1 319 ? 8.169 -7.286 3.396 1.00 86.38 319 SER A CA 1
ATOM 2499 C C . SER A 1 319 ? 6.779 -7.915 3.450 1.00 86.38 319 SER A C 1
ATOM 2501 O O . SER A 1 319 ? 6.240 -8.293 2.412 1.00 86.38 319 SER A O 1
ATOM 2503 N N . TYR A 1 320 ? 6.138 -7.914 4.621 1.00 89.75 320 TYR A N 1
ATOM 2504 C CA . TYR A 1 320 ? 4.770 -8.391 4.768 1.00 89.75 320 TYR A CA 1
ATOM 2505 C C . TYR A 1 320 ? 3.775 -7.610 3.909 1.00 89.75 320 TYR A C 1
ATOM 2507 O O . TYR A 1 320 ? 2.995 -8.218 3.175 1.00 89.75 320 TYR A O 1
ATOM 2515 N N . VAL A 1 321 ? 3.789 -6.275 3.944 1.00 87.81 321 VAL A N 1
ATOM 2516 C CA . VAL A 1 321 ? 2.861 -5.481 3.129 1.00 87.81 321 VAL A CA 1
ATOM 2517 C C . VAL A 1 321 ? 3.099 -5.744 1.647 1.00 87.81 321 VAL A C 1
ATOM 2519 O O . VAL A 1 321 ? 2.139 -6.120 0.974 1.00 87.81 321 VAL A O 1
ATOM 2522 N N . ALA A 1 322 ? 4.338 -5.633 1.161 1.00 89.88 322 ALA A N 1
ATOM 2523 C CA . ALA A 1 322 ? 4.674 -5.823 -0.250 1.00 89.88 322 ALA A CA 1
ATOM 2524 C C . ALA A 1 322 ? 4.270 -7.216 -0.762 1.00 89.88 322 ALA A C 1
ATOM 2526 O O . ALA A 1 322 ? 3.573 -7.321 -1.771 1.00 89.88 322 ALA A O 1
ATOM 2527 N N . MET A 1 323 ? 4.607 -8.279 -0.022 1.00 92.19 323 MET A N 1
ATOM 2528 C CA . MET A 1 323 ? 4.319 -9.660 -0.430 1.00 92.19 323 MET A CA 1
ATOM 2529 C C . MET A 1 323 ? 2.838 -10.026 -0.370 1.00 92.19 323 MET A C 1
ATOM 2531 O O . MET A 1 323 ? 2.425 -11.006 -0.982 1.00 92.19 323 MET A O 1
ATOM 2535 N N . THR A 1 324 ? 2.004 -9.248 0.322 1.00 90.69 324 THR A N 1
ATOM 2536 C CA . THR A 1 324 ? 0.579 -9.574 0.501 1.00 90.69 324 THR A CA 1
ATOM 2537 C C . THR A 1 324 ? -0.383 -8.730 -0.322 1.00 90.69 324 THR A C 1
ATOM 2539 O O . THR A 1 324 ? -1.592 -8.929 -0.199 1.00 90.69 324 THR A O 1
ATOM 2542 N N . ARG A 1 325 ? 0.094 -7.809 -1.171 1.00 90.38 325 ARG A N 1
ATOM 2543 C CA . ARG A 1 325 ? -0.794 -6.985 -2.020 1.00 90.38 325 ARG A CA 1
ATOM 2544 C C . ARG A 1 325 ? -1.404 -7.741 -3.208 1.00 90.38 325 ARG A C 1
ATOM 2546 O O . ARG A 1 325 ? -2.439 -7.322 -3.719 1.00 90.38 325 ARG A O 1
ATOM 2553 N N . HIS A 1 326 ? -0.789 -8.843 -3.631 1.00 94.38 326 HIS A N 1
ATOM 2554 C CA . HIS A 1 326 ? -1.198 -9.579 -4.826 1.00 94.38 326 HIS A CA 1
ATOM 2555 C C . HIS A 1 326 ? -2.488 -10.401 -4.642 1.00 94.38 326 HIS A C 1
ATOM 2557 O O . HIS A 1 326 ? -2.767 -10.889 -3.543 1.00 94.38 326 HIS A O 1
ATOM 2563 N N . ILE A 1 327 ? -3.235 -10.588 -5.732 1.00 94.31 327 ILE A N 1
ATOM 2564 C CA . ILE A 1 327 ? -4.392 -11.493 -5.847 1.00 94.31 327 ILE A CA 1
ATOM 2565 C C . ILE A 1 327 ? -3.990 -12.773 -6.598 1.00 94.31 327 ILE A C 1
ATOM 2567 O O . ILE A 1 327 ? -4.306 -13.874 -6.138 1.00 94.31 327 ILE A O 1
ATOM 2571 N N . GLU A 1 328 ? -3.277 -12.652 -7.725 1.00 94.88 328 GLU A N 1
ATOM 2572 C CA . GLU A 1 328 ? -2.945 -13.791 -8.596 1.00 94.88 328 GLU A CA 1
ATOM 2573 C C . GLU A 1 328 ? -1.451 -14.109 -8.634 1.00 94.88 328 GLU A C 1
ATOM 2575 O O . GLU A 1 328 ? -1.068 -15.246 -8.350 1.00 94.88 328 GLU A O 1
ATOM 2580 N N . GLU A 1 329 ? -0.617 -13.124 -8.967 1.00 96.31 329 GLU A N 1
ATOM 2581 C CA . GLU A 1 329 ? 0.811 -13.320 -9.212 1.00 96.31 329 GLU A CA 1
ATOM 2582 C C . GLU A 1 329 ? 1.668 -12.394 -8.347 1.00 96.31 329 GLU A C 1
ATOM 2584 O O . GLU A 1 329 ? 1.361 -11.217 -8.145 1.00 96.31 329 GLU A O 1
ATOM 2589 N N . VAL A 1 330 ? 2.773 -12.941 -7.844 1.00 97.06 330 VAL A N 1
ATOM 2590 C CA . VAL A 1 330 ? 3.790 -12.193 -7.106 1.00 97.06 330 VAL A CA 1
ATOM 2591 C C . VAL A 1 330 ? 5.175 -12.695 -7.468 1.00 97.06 330 VAL A C 1
ATOM 2593 O O . VAL A 1 330 ? 5.397 -13.903 -7.580 1.00 97.06 330 VAL A O 1
ATOM 2596 N N . LYS A 1 331 ? 6.112 -11.766 -7.642 1.00 97.81 331 LYS A N 1
ATOM 2597 C CA . LYS A 1 331 ? 7.525 -12.059 -7.891 1.00 97.81 331 LYS A CA 1
ATOM 2598 C C . LYS A 1 331 ? 8.397 -11.161 -7.014 1.00 97.81 331 LYS A C 1
ATOM 2600 O O . LYS A 1 331 ? 8.105 -9.975 -6.874 1.00 97.81 331 LYS A O 1
ATOM 2605 N N . LEU A 1 332 ? 9.449 -11.722 -6.422 1.00 97.38 332 LEU A N 1
ATOM 2606 C CA . LEU A 1 332 ? 10.436 -11.002 -5.614 1.00 97.38 332 LEU A CA 1
ATOM 2607 C C . LEU A 1 332 ? 11.786 -11.019 -6.327 1.00 97.38 332 LEU A C 1
ATOM 2609 O O . LEU A 1 332 ? 12.315 -12.093 -6.602 1.00 97.38 332 LEU A O 1
ATOM 2613 N N . TYR A 1 333 ? 12.341 -9.838 -6.571 1.00 96.56 333 TYR A N 1
ATOM 2614 C CA . TYR A 1 333 ? 13.627 -9.619 -7.225 1.00 96.56 333 TYR A CA 1
ATOM 2615 C C . TYR A 1 333 ? 14.624 -9.079 -6.211 1.00 96.56 333 TYR A C 1
ATOM 2617 O O . TYR A 1 333 ? 14.306 -8.154 -5.460 1.00 96.56 333 TYR A O 1
ATOM 2625 N N . TYR A 1 334 ? 15.830 -9.634 -6.200 1.00 94.75 334 TYR A N 1
ATOM 2626 C CA . TYR A 1 334 ? 16.943 -9.089 -5.434 1.00 94.75 334 TYR A CA 1
ATOM 2627 C C . TYR A 1 334 ? 18.276 -9.358 -6.136 1.00 94.75 334 TYR A C 1
ATOM 2629 O O . TYR A 1 334 ? 18.405 -10.300 -6.920 1.00 94.75 334 TYR A O 1
ATOM 2637 N N . ASN A 1 335 ? 19.285 -8.559 -5.792 1.00 92.94 335 ASN A N 1
ATOM 2638 C CA . ASN A 1 335 ? 20.633 -8.674 -6.339 1.00 92.94 335 ASN A CA 1
ATOM 2639 C C . ASN A 1 335 ? 21.654 -9.152 -5.293 1.00 92.94 335 ASN A C 1
ATOM 2641 O O . ASN A 1 335 ? 21.511 -8.878 -4.095 1.00 92.94 335 ASN A O 1
ATOM 2645 N N . ARG A 1 336 ? 22.689 -9.869 -5.746 1.00 93.62 336 ARG A N 1
ATOM 2646 C CA . ARG A 1 336 ? 23.758 -10.406 -4.887 1.00 93.62 336 ARG A CA 1
ATOM 2647 C C . ARG A 1 336 ? 24.691 -9.330 -4.342 1.00 93.62 336 ARG A C 1
ATOM 2649 O O . ARG A 1 336 ? 25.237 -9.521 -3.258 1.00 93.62 336 ARG A O 1
ATOM 2656 N N . GLU A 1 337 ? 24.843 -8.214 -5.045 1.00 90.94 337 GLU A N 1
ATOM 2657 C CA . GLU A 1 337 ? 25.654 -7.077 -4.604 1.00 90.94 337 GLU A CA 1
ATOM 2658 C C . GLU A 1 337 ? 25.159 -6.504 -3.262 1.00 90.94 337 GLU A C 1
ATOM 2660 O O . GLU A 1 337 ? 25.902 -6.448 -2.280 1.00 90.94 337 GLU A O 1
ATOM 2665 N N . ALA A 1 338 ? 23.870 -6.180 -3.169 1.00 85.62 338 ALA A N 1
ATOM 2666 C CA . ALA A 1 338 ? 23.222 -5.706 -1.949 1.00 85.62 338 ALA A CA 1
ATOM 2667 C C . ALA A 1 338 ? 22.830 -6.838 -0.987 1.00 85.62 338 ALA A C 1
ATOM 2669 O O . ALA A 1 338 ? 22.707 -6.630 0.227 1.00 85.62 338 ALA A O 1
ATOM 2670 N N . THR A 1 339 ? 22.583 -8.038 -1.519 1.00 90.50 339 THR A N 1
ATOM 2671 C CA . THR A 1 339 ? 22.056 -9.183 -0.768 1.00 90.50 339 THR A CA 1
ATOM 2672 C C . THR A 1 339 ? 22.797 -10.463 -1.142 1.00 90.50 339 THR A C 1
ATOM 2674 O O . THR A 1 339 ? 22.313 -11.296 -1.906 1.00 90.50 339 THR A O 1
ATOM 2677 N N . ARG A 1 340 ? 23.981 -10.636 -0.545 1.00 89.06 340 ARG A N 1
ATOM 2678 C CA . ARG A 1 340 ? 24.956 -11.697 -0.870 1.00 89.06 340 ARG A CA 1
ATOM 2679 C C . ARG A 1 340 ? 24.362 -13.097 -1.033 1.00 89.06 340 ARG A C 1
ATOM 2681 O O . ARG A 1 340 ? 24.793 -13.857 -1.893 1.00 89.06 340 ARG A O 1
ATOM 2688 N N . ASN A 1 341 ? 23.412 -13.467 -0.177 1.00 87.75 341 ASN A N 1
ATOM 2689 C CA . ASN A 1 341 ? 22.805 -14.796 -0.155 1.00 87.75 341 ASN A CA 1
ATOM 2690 C C . ASN A 1 341 ? 21.410 -14.777 0.488 1.00 87.75 341 ASN A C 1
ATOM 2692 O O . ASN A 1 341 ? 20.974 -13.770 1.051 1.00 87.75 341 ASN A O 1
ATOM 2696 N N . ILE A 1 342 ? 20.728 -15.926 0.449 1.00 87.81 342 ILE A N 1
ATOM 2697 C CA . ILE A 1 342 ? 19.381 -16.088 1.010 1.00 87.81 342 ILE A CA 1
ATOM 2698 C C . ILE A 1 342 ? 19.327 -15.789 2.515 1.00 87.81 342 ILE A C 1
ATOM 2700 O O . ILE A 1 342 ? 18.367 -15.191 2.988 1.00 87.81 342 ILE A O 1
ATOM 2704 N N . ALA A 1 343 ? 20.379 -16.122 3.271 1.00 88.25 343 ALA A N 1
ATOM 2705 C CA . ALA A 1 343 ? 20.458 -15.811 4.698 1.00 88.25 343 ALA A CA 1
ATOM 2706 C C . ALA A 1 343 ? 20.493 -14.294 4.951 1.00 88.25 343 ALA A C 1
ATOM 2708 O O . ALA A 1 343 ? 19.840 -13.799 5.871 1.00 88.25 343 ALA A O 1
ATOM 2709 N N . SER A 1 344 ? 21.202 -13.547 4.101 1.00 89.50 344 SER A N 1
ATOM 2710 C CA . SER A 1 344 ? 21.217 -12.082 4.126 1.00 89.50 344 SER A CA 1
ATOM 2711 C C . SER A 1 344 ? 19.836 -11.517 3.795 1.00 89.50 344 SER A C 1
ATOM 2713 O O . SER A 1 344 ? 19.376 -10.617 4.494 1.00 89.50 344 SER A O 1
ATOM 2715 N N . LEU A 1 345 ? 19.145 -12.091 2.801 1.00 90.12 345 LEU A N 1
ATOM 2716 C CA . LEU A 1 345 ? 17.782 -11.693 2.439 1.00 90.12 345 LEU A CA 1
ATOM 2717 C C . LEU A 1 345 ? 16.810 -11.919 3.600 1.00 90.12 345 LEU A C 1
ATOM 2719 O O . LEU A 1 345 ? 16.094 -10.998 3.982 1.00 90.12 345 LEU A O 1
ATOM 2723 N N . ILE A 1 346 ? 16.834 -13.109 4.213 1.00 90.00 346 ILE A N 1
ATOM 2724 C CA . ILE A 1 346 ? 16.035 -13.424 5.405 1.00 90.00 346 ILE A CA 1
ATOM 2725 C C . ILE A 1 346 ? 16.332 -12.402 6.499 1.00 90.00 346 ILE A C 1
ATOM 2727 O O . ILE A 1 346 ? 15.418 -11.776 7.024 1.00 90.00 346 ILE A O 1
ATOM 2731 N N . SER A 1 347 ? 17.610 -12.169 6.809 1.00 86.94 347 SER A N 1
ATOM 2732 C CA . SER A 1 347 ? 17.988 -11.218 7.853 1.00 86.94 347 SER A CA 1
ATOM 2733 C C . SER A 1 347 ? 17.506 -9.799 7.560 1.00 86.94 347 SER A C 1
ATOM 2735 O O . SER A 1 347 ? 17.147 -9.104 8.505 1.00 86.94 347 SER A O 1
ATOM 2737 N N . GLN A 1 348 ? 17.524 -9.348 6.305 1.00 88.38 348 GLN A N 1
ATOM 2738 C CA . GLN A 1 348 ? 17.065 -8.015 5.911 1.00 88.38 348 GLN A CA 1
ATOM 2739 C C . GLN A 1 348 ? 15.536 -7.909 5.968 1.00 88.38 348 GLN A C 1
ATOM 2741 O O . GLN A 1 348 ? 15.014 -6.954 6.539 1.00 88.38 348 GLN A O 1
ATOM 2746 N N . LEU A 1 349 ? 14.813 -8.899 5.443 1.00 86.81 349 LEU A N 1
ATOM 2747 C CA . LEU A 1 349 ? 13.350 -8.924 5.433 1.00 86.81 349 LEU A CA 1
ATOM 2748 C C . LEU A 1 349 ? 12.741 -9.197 6.816 1.00 86.81 349 LEU A C 1
ATOM 2750 O O . LEU A 1 349 ? 11.588 -8.835 7.024 1.00 86.81 349 LEU A O 1
ATOM 2754 N N . SER A 1 350 ? 13.488 -9.788 7.754 1.00 85.06 350 SER A N 1
ATOM 2755 C CA . SER A 1 350 ? 13.042 -10.053 9.132 1.00 85.06 350 SER A CA 1
ATOM 2756 C C . SER A 1 350 ? 13.317 -8.913 10.118 1.00 85.06 350 SER A C 1
ATOM 2758 O O . SER A 1 350 ? 12.873 -9.001 11.263 1.00 85.06 350 SER A O 1
ATOM 2760 N N . LYS A 1 351 ? 14.049 -7.851 9.735 1.00 80.94 351 LYS A N 1
ATOM 2761 C CA . LYS A 1 351 ? 14.364 -6.740 10.658 1.00 80.94 351 LYS A CA 1
ATOM 2762 C C . LYS A 1 351 ? 13.078 -6.157 11.251 1.00 80.94 351 LYS A C 1
ATOM 2764 O O . LYS A 1 351 ? 12.170 -5.803 10.507 1.00 80.94 351 LYS A O 1
ATOM 2769 N N . ILE A 1 352 ? 13.003 -6.034 12.574 1.00 65.00 352 ILE A N 1
ATOM 2770 C CA . ILE A 1 352 ? 11.859 -5.421 13.262 1.00 65.00 352 ILE A CA 1
ATOM 2771 C C . ILE A 1 352 ? 12.074 -3.906 13.306 1.00 65.00 352 ILE A C 1
ATOM 2773 O O . ILE A 1 352 ? 13.150 -3.437 13.668 1.00 65.00 352 ILE A O 1
ATOM 2777 N N . ASP A 1 353 ? 11.055 -3.139 12.924 1.00 58.88 353 ASP A N 1
ATOM 2778 C CA . ASP A 1 353 ? 11.063 -1.681 13.055 1.00 58.88 353 ASP A CA 1
ATOM 2779 C C . ASP A 1 353 ? 10.623 -1.285 14.480 1.00 58.88 353 ASP A C 1
ATOM 2781 O O . ASP A 1 353 ? 9.519 -1.634 14.915 1.00 58.88 353 ASP A O 1
ATOM 2785 N N . ASN A 1 354 ? 11.485 -0.570 15.211 1.00 49.00 354 ASN A N 1
ATOM 2786 C CA . ASN A 1 354 ? 11.352 -0.259 16.644 1.00 49.00 354 ASN A CA 1
ATOM 2787 C C . ASN A 1 354 ? 10.288 0.809 16.979 1.00 49.00 354 ASN A C 1
ATOM 2789 O O . ASN A 1 354 ? 10.245 1.307 18.102 1.00 49.00 354 ASN A O 1
ATOM 2793 N N . ARG A 1 355 ? 9.385 1.147 16.052 1.00 50.47 355 ARG A N 1
ATOM 2794 C CA . ARG A 1 355 ? 8.212 2.010 16.305 1.00 50.47 355 ARG A CA 1
ATOM 2795 C C . ARG A 1 355 ? 7.103 1.284 17.089 1.00 50.47 355 ARG A C 1
ATOM 2797 O O . ARG A 1 355 ? 5.953 1.240 16.658 1.00 50.47 355 ARG A O 1
ATOM 2804 N N . LEU A 1 356 ? 7.454 0.656 18.210 1.00 45.88 356 LEU A N 1
ATOM 2805 C CA . LEU A 1 356 ? 6.491 0.093 19.162 1.00 45.88 356 LEU A CA 1
ATOM 2806 C C . LEU A 1 356 ? 5.862 1.210 20.010 1.00 45.88 356 LEU A C 1
ATOM 2808 O O . LEU A 1 356 ? 6.450 2.279 20.179 1.00 45.88 356 LEU A O 1
ATOM 2812 N N . SER A 1 357 ? 4.669 0.952 20.554 1.00 41.84 357 SER A N 1
ATOM 2813 C CA . SER A 1 357 ? 4.059 1.845 21.545 1.00 41.84 357 SER A CA 1
ATOM 2814 C C . SER A 1 357 ? 4.943 1.917 22.791 1.00 41.84 357 SER A C 1
ATOM 2816 O O . SER A 1 357 ? 5.439 0.886 23.248 1.00 41.84 357 SER A O 1
ATOM 2818 N N . SER A 1 358 ? 5.097 3.110 23.374 1.00 43.81 358 SER A N 1
ATOM 2819 C CA . SER A 1 358 ? 5.871 3.316 24.608 1.00 43.81 358 SER A CA 1
ATOM 2820 C C . SER A 1 358 ? 5.347 2.493 25.788 1.00 43.81 358 SER A C 1
ATOM 2822 O O . SER A 1 358 ? 6.099 2.197 26.697 1.00 43.81 358 SER A O 1
ATOM 2824 N N . ILE A 1 359 ? 4.079 2.086 25.754 1.00 39.41 359 ILE A N 1
ATOM 2825 C CA . ILE A 1 359 ? 3.425 1.299 26.809 1.00 39.41 359 ILE A CA 1
ATOM 2826 C C . ILE A 1 359 ? 3.743 -0.207 26.736 1.00 39.41 359 ILE A C 1
ATOM 2828 O O . ILE A 1 359 ? 3.459 -0.939 27.670 1.00 39.41 359 ILE A O 1
ATOM 2832 N N . ASN A 1 360 ? 4.330 -0.680 25.626 1.00 35.22 360 ASN A N 1
ATOM 2833 C CA . ASN A 1 360 ? 4.900 -2.032 25.559 1.00 35.22 360 ASN A CA 1
ATOM 2834 C C . ASN A 1 360 ? 6.256 -2.105 26.278 1.00 35.22 360 ASN A C 1
ATOM 2836 O O . ASN A 1 360 ? 6.801 -3.194 26.454 1.00 35.22 360 ASN A O 1
ATOM 2840 N N . PHE A 1 361 ? 6.810 -0.956 26.673 1.00 40.28 361 PHE A N 1
ATOM 2841 C CA . PHE A 1 361 ? 7.866 -0.901 27.667 1.00 40.28 361 PHE A CA 1
ATOM 2842 C C . PHE A 1 361 ? 7.172 -0.910 29.029 1.00 40.28 361 PHE A C 1
ATOM 2844 O O . PHE A 1 361 ? 6.403 0.000 29.333 1.00 40.28 361 PHE A O 1
ATOM 2851 N N . LYS A 1 362 ? 7.391 -1.978 29.802 1.00 34.38 362 LYS A N 1
ATOM 2852 C CA . LYS A 1 362 ? 6.824 -2.130 31.148 1.00 34.38 362 LYS A CA 1
ATOM 2853 C C . LYS A 1 362 ? 7.164 -0.896 31.986 1.00 34.38 362 LYS A C 1
ATOM 2855 O O . LYS A 1 362 ? 8.298 -0.411 31.925 1.00 34.38 362 LYS A O 1
ATOM 2860 N N . THR A 1 363 ? 6.197 -0.383 32.740 1.00 41.91 363 THR A N 1
ATOM 2861 C CA . THR A 1 363 ? 6.461 0.738 33.648 1.00 41.91 363 THR A CA 1
ATOM 2862 C C . THR A 1 363 ? 7.372 0.291 34.791 1.00 41.91 363 THR A C 1
ATOM 2864 O O . THR A 1 363 ? 7.472 -0.893 35.110 1.00 41.91 363 THR A O 1
ATOM 2867 N N . LEU A 1 364 ? 8.037 1.262 35.415 1.00 36.38 364 LEU A N 1
ATOM 2868 C CA . LEU A 1 364 ? 8.808 1.095 36.649 1.00 36.38 364 LEU A CA 1
ATOM 2869 C C . LEU A 1 364 ? 8.033 0.286 37.703 1.00 36.38 364 LEU A C 1
ATOM 2871 O O . LEU A 1 364 ? 8.553 -0.675 38.252 1.00 36.38 364 LEU A O 1
ATOM 2875 N N . GLU A 1 365 ? 6.763 0.626 37.908 1.00 38.44 365 GLU A N 1
ATOM 2876 C CA . GLU A 1 365 ? 5.872 -0.018 38.879 1.00 38.44 365 GLU A CA 1
ATOM 2877 C C . GLU A 1 365 ? 5.489 -1.451 38.478 1.00 38.44 365 GLU A C 1
ATOM 2879 O O . GLU A 1 365 ? 5.472 -2.341 39.323 1.00 38.44 365 GLU A O 1
ATOM 2884 N N . GLU A 1 366 ? 5.237 -1.712 37.189 1.00 39.97 366 GLU A N 1
ATOM 2885 C CA . GLU A 1 366 ? 4.949 -3.062 36.680 1.00 39.97 366 GLU A CA 1
ATOM 2886 C C . GLU A 1 366 ? 6.180 -3.976 36.727 1.00 39.97 366 GLU A C 1
ATOM 2888 O O . GLU A 1 366 ? 6.049 -5.183 36.918 1.00 39.97 366 GLU A O 1
ATOM 2893 N N . LEU A 1 367 ? 7.383 -3.420 36.564 1.00 36.16 367 LEU A N 1
ATOM 2894 C CA . LEU A 1 367 ? 8.642 -4.148 36.726 1.00 36.16 367 LEU A CA 1
ATOM 2895 C C . LEU A 1 367 ? 8.920 -4.457 38.198 1.00 36.16 367 LEU A C 1
ATOM 2897 O O . LEU A 1 367 ? 9.286 -5.587 38.502 1.00 36.16 367 LEU A O 1
ATOM 2901 N N . VAL A 1 368 ? 8.676 -3.501 39.097 1.00 42.34 368 VAL A N 1
ATOM 2902 C CA . VAL A 1 368 ? 8.812 -3.684 40.551 1.00 42.34 368 VAL A CA 1
ATOM 2903 C C . VAL A 1 368 ? 7.796 -4.699 41.085 1.00 42.34 368 VAL A C 1
ATOM 2905 O O . VAL A 1 368 ? 8.164 -5.558 41.874 1.00 42.34 368 VAL A O 1
ATOM 2908 N N . ALA A 1 369 ? 6.553 -4.706 40.595 1.00 43.81 369 ALA A N 1
ATOM 2909 C CA . ALA A 1 369 ? 5.549 -5.699 40.996 1.00 43.81 369 ALA A CA 1
ATOM 2910 C C . ALA A 1 369 ? 5.896 -7.135 40.549 1.00 43.81 369 ALA A C 1
ATOM 2912 O O . ALA A 1 369 ? 5.564 -8.105 41.231 1.00 43.81 369 ALA A O 1
ATOM 2913 N N . ILE A 1 370 ? 6.579 -7.284 39.408 1.00 42.66 370 ILE A N 1
ATOM 2914 C CA . ILE A 1 370 ? 7.149 -8.565 38.958 1.00 42.66 370 ILE A CA 1
ATOM 2915 C C . ILE A 1 370 ? 8.367 -8.933 39.819 1.00 42.66 370 ILE A C 1
ATOM 2917 O O . ILE A 1 370 ? 8.538 -10.095 40.179 1.00 42.66 370 ILE A O 1
ATOM 2921 N N . GLN A 1 371 ? 9.165 -7.940 40.211 1.00 36.22 371 GLN A N 1
ATOM 2922 C CA . GLN A 1 371 ? 10.328 -8.092 41.085 1.00 36.22 371 GLN A CA 1
ATOM 2923 C C . GLN A 1 371 ? 9.935 -8.512 42.510 1.00 36.22 371 GLN A C 1
ATOM 2925 O O . GLN A 1 371 ? 10.614 -9.344 43.102 1.00 36.22 371 GLN A O 1
ATOM 2930 N N . ASP A 1 372 ? 8.793 -8.051 43.023 1.00 44.59 372 ASP A N 1
ATOM 2931 C CA . ASP A 1 372 ? 8.236 -8.498 44.305 1.00 44.59 372 ASP A CA 1
ATOM 2932 C C . ASP A 1 372 ? 7.745 -9.954 44.269 1.00 44.59 372 ASP A C 1
ATOM 2934 O O . ASP A 1 372 ? 7.807 -10.646 45.286 1.00 44.59 372 ASP A O 1
ATOM 2938 N N . GLN A 1 373 ? 7.330 -10.466 43.102 1.00 41.09 373 GLN A N 1
ATOM 2939 C CA . GLN A 1 373 ? 7.066 -11.900 42.915 1.00 41.09 373 GLN A CA 1
ATOM 2940 C C . GLN A 1 373 ? 8.348 -12.730 42.731 1.00 41.09 373 GLN A C 1
ATOM 2942 O O . GLN A 1 373 ? 8.368 -13.911 43.083 1.00 41.09 373 GLN A O 1
ATOM 2947 N N . GLU A 1 374 ? 9.422 -12.128 42.215 1.00 36.62 374 GLU A N 1
ATOM 2948 C CA . GLU A 1 374 ? 10.728 -12.769 41.992 1.00 36.62 374 GLU A CA 1
ATOM 2949 C C . GLU A 1 374 ? 11.715 -12.610 43.172 1.00 36.62 374 GLU A C 1
ATOM 2951 O O . GLU A 1 374 ? 12.798 -13.203 43.149 1.00 36.62 374 GLU A O 1
ATOM 2956 N N . ASN A 1 375 ? 11.338 -11.882 44.235 1.00 38.41 375 ASN A N 1
ATOM 2957 C CA . ASN A 1 375 ? 12.120 -11.614 45.452 1.00 38.41 375 ASN A CA 1
ATOM 2958 C C . ASN A 1 375 ? 12.316 -12.865 46.344 1.00 38.41 375 ASN A C 1
ATOM 2960 O O . ASN A 1 375 ? 11.894 -12.936 47.498 1.00 38.41 375 ASN A O 1
ATOM 2964 N N . LYS A 1 376 ? 13.022 -13.866 45.809 1.00 41.44 376 LYS A N 1
ATOM 2965 C CA . LYS A 1 376 ? 13.654 -14.965 46.559 1.00 41.44 376 LYS A CA 1
ATOM 2966 C C . LYS A 1 376 ? 15.165 -15.086 46.321 1.00 41.44 376 LYS A C 1
ATOM 2968 O O . LYS A 1 376 ? 15.749 -16.055 46.791 1.00 41.44 376 LYS A O 1
ATOM 2973 N N . ASN A 1 377 ? 15.826 -14.136 45.648 1.00 35.62 377 ASN A N 1
ATOM 2974 C CA . ASN A 1 377 ? 17.288 -14.176 45.494 1.00 35.62 377 ASN A CA 1
ATOM 2975 C C . ASN A 1 377 ? 17.954 -12.784 45.541 1.00 35.62 377 ASN A C 1
ATOM 2977 O O . ASN A 1 377 ? 17.561 -11.914 44.766 1.00 35.62 377 ASN A O 1
ATOM 2981 N N . PRO A 1 378 ? 18.993 -12.549 46.376 1.00 37.41 378 PRO A N 1
ATOM 2982 C CA . PRO A 1 378 ? 19.401 -11.195 46.773 1.00 37.41 378 PRO A CA 1
ATOM 2983 C C . PRO A 1 378 ? 20.483 -10.553 45.883 1.00 37.41 378 PRO A C 1
ATOM 2985 O O . PRO A 1 378 ? 20.826 -9.393 46.074 1.00 37.41 378 PRO A O 1
ATOM 2988 N N . ASN A 1 379 ? 21.023 -11.256 44.882 1.00 39.66 379 ASN A N 1
ATOM 2989 C CA . ASN A 1 379 ? 22.226 -10.809 44.154 1.00 39.66 379 ASN A CA 1
ATOM 2990 C C . ASN A 1 379 ? 21.968 -9.847 42.972 1.00 39.66 379 ASN A C 1
ATOM 2992 O O . ASN A 1 379 ? 22.851 -9.646 42.137 1.00 39.66 379 ASN A O 1
ATOM 2996 N N . ILE A 1 380 ? 20.766 -9.272 42.856 1.00 37.31 380 ILE A N 1
ATOM 2997 C CA . ILE A 1 380 ? 20.353 -8.449 41.698 1.00 37.31 380 ILE A CA 1
ATOM 2998 C C . ILE A 1 380 ? 20.231 -6.949 42.054 1.00 37.31 380 ILE A C 1
ATOM 3000 O O . ILE A 1 380 ? 20.130 -6.107 41.161 1.00 37.31 380 ILE A O 1
ATOM 3004 N N . ILE A 1 381 ? 20.309 -6.589 43.339 1.00 34.06 381 ILE A N 1
ATOM 3005 C CA . ILE A 1 381 ? 19.862 -5.280 43.850 1.00 34.06 381 ILE A CA 1
ATOM 3006 C C . ILE A 1 381 ? 20.745 -4.106 43.377 1.00 34.06 381 ILE A C 1
ATOM 3008 O O . ILE A 1 381 ? 20.207 -3.068 42.994 1.00 34.06 381 ILE A O 1
ATOM 3012 N N . ASP A 1 382 ? 22.063 -4.275 43.244 1.00 39.09 382 ASP A N 1
ATOM 3013 C CA . ASP A 1 382 ? 22.946 -3.141 42.908 1.00 39.09 382 ASP A CA 1
ATOM 3014 C C . ASP A 1 382 ? 22.972 -2.785 41.409 1.00 39.09 382 ASP A C 1
ATOM 3016 O O . ASP A 1 382 ? 23.292 -1.663 41.032 1.00 39.09 382 ASP A O 1
ATOM 3020 N N . LYS A 1 383 ? 22.580 -3.709 40.520 1.00 37.16 383 LYS A N 1
ATOM 3021 C CA . LYS A 1 383 ? 22.623 -3.493 39.056 1.00 37.16 383 LYS A CA 1
ATOM 3022 C C . LYS A 1 383 ? 21.394 -2.780 38.491 1.00 37.16 383 LYS A C 1
ATOM 3024 O O . LYS A 1 383 ? 21.432 -2.292 37.363 1.00 37.16 383 LYS A O 1
ATOM 3029 N N . VAL A 1 384 ? 20.299 -2.747 39.245 1.00 34.09 384 VAL A N 1
ATOM 3030 C CA . VAL A 1 384 ? 19.004 -2.229 38.782 1.00 34.09 384 VAL A CA 1
ATOM 3031 C C . VAL A 1 384 ? 18.822 -0.753 39.161 1.00 34.09 384 VAL A C 1
ATOM 3033 O O . VAL A 1 384 ? 18.228 0.006 38.395 1.00 34.09 384 VAL A O 1
ATOM 3036 N N . GLY A 1 385 ? 19.410 -0.312 40.281 1.00 31.80 385 GLY A N 1
ATOM 3037 C CA . GLY A 1 385 ? 19.350 1.083 40.738 1.00 31.80 385 GLY A CA 1
ATOM 3038 C C . GLY A 1 385 ? 20.003 2.086 39.779 1.00 31.80 385 GLY A C 1
ATOM 3039 O O . GLY A 1 385 ? 19.447 3.159 39.534 1.00 31.80 385 GLY A O 1
ATOM 3040 N N . ASP A 1 386 ? 21.129 1.713 39.167 1.00 39.00 386 ASP A N 1
ATOM 3041 C CA . ASP A 1 386 ? 21.864 2.589 38.242 1.00 39.00 386 ASP A CA 1
ATOM 3042 C C . ASP A 1 386 ? 21.220 2.660 36.852 1.00 39.00 386 ASP A C 1
ATOM 3044 O O . ASP A 1 386 ? 21.202 3.715 36.215 1.00 39.00 386 ASP A O 1
ATOM 3048 N N . TRP A 1 387 ? 20.595 1.566 36.407 1.00 34.25 387 TRP A N 1
ATOM 3049 C CA . TRP A 1 387 ? 19.788 1.561 35.187 1.00 34.25 387 TRP A CA 1
ATOM 3050 C C . TRP A 1 387 ? 18.552 2.467 35.323 1.00 34.25 387 TRP A C 1
ATOM 3052 O O . TRP A 1 387 ? 18.223 3.204 34.392 1.00 34.25 387 TRP A O 1
ATOM 3062 N N . PHE A 1 388 ? 17.907 2.487 36.497 1.00 28.28 388 PHE A N 1
ATOM 3063 C CA . PHE A 1 388 ? 16.735 3.333 36.733 1.00 28.28 388 PHE A CA 1
ATOM 3064 C C . PHE A 1 388 ? 17.036 4.833 36.705 1.00 28.28 388 PHE A C 1
ATOM 3066 O O . PHE A 1 388 ? 16.231 5.592 36.163 1.00 28.28 388 PHE A O 1
ATOM 3073 N N . LYS A 1 389 ? 18.193 5.277 37.211 1.00 36.22 389 LYS A N 1
ATOM 3074 C CA . LYS A 1 389 ? 18.574 6.700 37.154 1.00 36.22 389 LYS A CA 1
ATOM 3075 C C . LYS A 1 389 ? 18.776 7.188 35.717 1.00 36.22 389 LYS A C 1
ATOM 3077 O O . LYS A 1 389 ? 18.235 8.231 35.358 1.00 36.22 389 LYS A O 1
ATOM 3082 N N . GLY A 1 390 ? 19.434 6.391 34.871 1.00 37.19 390 GLY A N 1
ATOM 3083 C CA . GLY A 1 390 ? 19.645 6.736 33.459 1.00 37.19 390 GLY A CA 1
ATOM 3084 C C . GLY A 1 390 ? 18.356 6.765 32.628 1.00 37.19 390 GLY A C 1
ATOM 3085 O O . GLY A 1 390 ? 18.211 7.585 31.724 1.00 37.19 390 GLY A O 1
ATOM 3086 N N . VAL A 1 391 ? 17.378 5.913 32.954 1.00 30.72 391 VAL A N 1
ATOM 3087 C CA . VAL A 1 391 ? 16.065 5.901 32.284 1.00 30.72 391 VAL A CA 1
ATOM 3088 C C . VAL A 1 391 ? 15.201 7.094 32.711 1.00 30.72 391 VAL A C 1
ATOM 3090 O O . VAL A 1 391 ? 14.497 7.664 31.881 1.00 30.72 391 VAL A O 1
ATOM 3093 N N . VAL A 1 392 ? 15.270 7.511 33.979 1.00 30.41 392 VAL A N 1
ATOM 3094 C CA . VAL A 1 392 ? 14.545 8.691 34.482 1.00 30.41 392 VAL A CA 1
ATOM 3095 C C . VAL A 1 392 ? 15.078 9.990 33.861 1.00 30.41 392 VAL A C 1
ATOM 3097 O O . VAL A 1 392 ? 14.284 10.881 33.549 1.00 30.41 392 VAL A O 1
ATOM 3100 N N . GLU A 1 393 ? 16.386 10.085 33.614 1.00 35.09 393 GLU A N 1
ATOM 3101 C CA . GLU A 1 393 ? 17.000 11.237 32.936 1.00 35.09 393 GLU A CA 1
ATOM 3102 C C . GLU A 1 393 ? 16.661 11.283 31.431 1.00 35.09 393 GLU A C 1
ATOM 3104 O O . GLU A 1 393 ? 16.246 12.328 30.932 1.00 35.09 393 GLU A O 1
ATOM 3109 N N . ASP A 1 394 ? 16.679 10.146 30.721 1.00 34.09 394 ASP A N 1
ATOM 3110 C CA . ASP A 1 394 ? 16.350 10.063 29.279 1.00 34.09 394 ASP A CA 1
ATOM 3111 C C . ASP A 1 394 ? 14.831 10.236 28.994 1.00 34.09 394 ASP A C 1
ATOM 3113 O O . ASP A 1 394 ? 14.419 10.608 27.890 1.00 34.09 394 ASP A O 1
ATO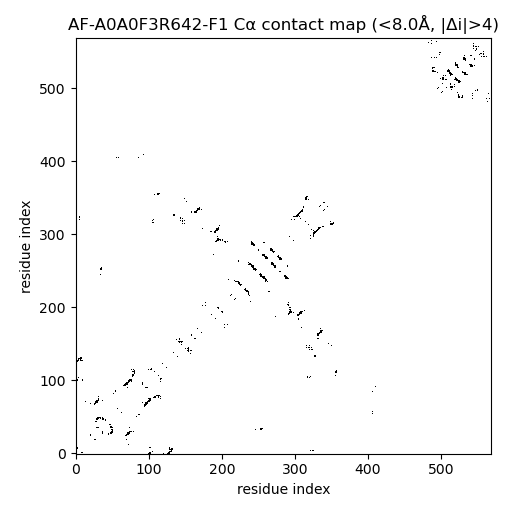M 3117 N N . ILE A 1 395 ? 13.966 10.004 29.995 1.00 34.16 395 ILE A N 1
ATOM 3118 C CA . ILE A 1 395 ? 12.522 10.311 29.935 1.00 34.16 395 ILE A CA 1
ATOM 3119 C C . ILE A 1 395 ? 12.259 11.807 30.158 1.00 34.16 395 ILE A C 1
ATOM 3121 O O . ILE A 1 395 ? 11.379 12.364 29.494 1.00 34.16 395 ILE A O 1
ATOM 3125 N N . LYS A 1 396 ? 13.024 12.469 31.040 1.00 34.19 396 LYS A N 1
ATOM 3126 C CA . LYS A 1 396 ? 12.914 13.920 31.268 1.00 34.19 396 LYS A CA 1
ATOM 3127 C C . LYS A 1 396 ? 13.322 14.730 30.034 1.00 34.19 396 LYS A C 1
ATOM 3129 O O . LYS A 1 396 ? 12.627 15.688 29.709 1.00 34.19 396 LYS A O 1
ATOM 3134 N N . ASP A 1 397 ? 14.333 14.284 29.290 1.00 33.81 397 ASP A N 1
ATOM 3135 C CA . ASP A 1 397 ? 14.811 14.973 28.078 1.00 33.81 397 ASP A CA 1
ATOM 3136 C C . ASP A 1 397 ? 13.945 14.738 26.824 1.00 33.81 397 ASP A C 1
ATOM 3138 O O . ASP A 1 397 ? 14.066 15.452 25.828 1.00 33.81 397 ASP A O 1
ATOM 3142 N N . ARG A 1 398 ? 13.027 13.758 26.839 1.00 35.09 398 ARG A N 1
ATOM 3143 C CA . ARG A 1 398 ? 12.138 13.453 25.693 1.00 35.09 398 ARG A CA 1
ATOM 3144 C C . ARG A 1 398 ? 10.738 14.046 25.796 1.00 35.09 398 ARG A C 1
ATOM 3146 O O . ARG A 1 398 ? 9.925 13.832 24.891 1.00 35.09 398 ARG A O 1
ATOM 3153 N N . LEU A 1 399 ? 10.462 14.806 26.850 1.00 29.75 399 LEU A N 1
ATOM 3154 C CA . LEU A 1 399 ? 9.252 15.609 26.998 1.00 29.75 399 LEU A CA 1
ATOM 3155 C C . LEU A 1 399 ? 9.462 16.997 26.378 1.00 29.75 399 LEU A C 1
ATOM 3157 O O . LEU A 1 399 ? 9.468 18.011 27.065 1.00 29.75 399 LEU A O 1
ATOM 3161 N N . HIS A 1 400 ? 9.571 17.050 25.050 1.00 30.61 400 HIS A N 1
ATOM 3162 C CA . HIS A 1 400 ? 9.117 18.239 24.336 1.00 30.61 400 HIS A CA 1
ATOM 3163 C C . HIS A 1 400 ? 7.618 18.088 24.090 1.00 30.61 400 HIS A C 1
ATOM 3165 O O . HIS A 1 400 ? 7.188 17.261 23.279 1.00 30.61 400 HIS A O 1
ATOM 3171 N N . SER A 1 401 ? 6.822 18.878 24.810 1.00 33.84 401 SER A N 1
ATOM 3172 C CA . SER A 1 401 ? 5.445 19.141 24.424 1.00 33.84 401 SER A CA 1
ATOM 3173 C C . SER A 1 401 ? 5.467 19.932 23.117 1.00 33.84 401 SER A C 1
ATOM 3175 O O . SER A 1 401 ? 5.857 21.093 23.063 1.00 33.84 401 SER A O 1
ATOM 3177 N N . ASN A 1 402 ? 5.049 19.290 22.029 1.00 29.86 402 ASN A N 1
ATOM 3178 C CA . ASN A 1 402 ? 4.421 20.029 20.941 1.00 29.86 402 ASN A CA 1
ATOM 3179 C C . ASN A 1 402 ? 2.939 20.130 21.306 1.00 29.86 402 ASN A C 1
ATOM 3181 O O . ASN A 1 402 ? 2.097 19.387 20.800 1.00 29.86 402 ASN A O 1
ATOM 3185 N N . ASP A 1 403 ? 2.651 21.010 22.262 1.00 44.28 403 ASP A N 1
ATOM 3186 C CA . ASP A 1 403 ? 1.296 21.477 22.501 1.00 44.28 403 ASP A CA 1
ATOM 3187 C C . ASP A 1 403 ? 0.947 22.436 21.370 1.00 44.28 403 ASP A C 1
ATOM 3189 O O . ASP A 1 403 ? 1.601 23.462 21.197 1.00 44.28 403 ASP A O 1
ATOM 3193 N N . ASN A 1 404 ? -0.034 22.042 20.559 1.00 41.31 404 ASN A N 1
ATOM 3194 C CA . ASN A 1 404 ? -1.079 22.891 19.982 1.00 41.31 404 ASN A CA 1
ATOM 3195 C C . ASN A 1 404 ? -1.638 22.224 18.727 1.00 41.31 404 ASN A C 1
ATOM 3197 O O . ASN A 1 404 ? -1.081 22.369 17.641 1.00 41.31 404 ASN A O 1
ATOM 3201 N N . TYR A 1 405 ? -2.787 21.552 18.865 1.00 41.28 405 TYR A N 1
ATOM 3202 C CA . TYR A 1 405 ? -3.781 21.580 17.784 1.00 41.28 405 TYR A CA 1
ATOM 3203 C C . TYR A 1 405 ? -5.210 21.209 18.222 1.00 41.28 405 TYR A C 1
ATOM 3205 O O . TYR A 1 405 ? -6.150 21.712 17.620 1.00 41.28 405 TYR A O 1
ATOM 3213 N N . TYR A 1 406 ? -5.417 20.427 19.295 1.00 49.31 406 TYR A N 1
ATOM 3214 C CA . TYR A 1 406 ? -6.762 20.171 19.841 1.00 49.31 406 TYR A CA 1
ATOM 3215 C C . TYR A 1 406 ? -6.743 20.015 21.365 1.00 49.31 406 TYR A C 1
ATOM 3217 O O . TYR A 1 406 ? -6.246 19.023 21.889 1.00 49.31 406 TYR A O 1
ATOM 3225 N N . HIS A 1 407 ? -7.353 20.958 22.078 1.00 45.25 407 HIS A N 1
ATOM 3226 C CA . HIS A 1 407 ? -7.757 20.758 23.468 1.00 45.25 407 HIS A CA 1
ATOM 3227 C C . HIS A 1 407 ? -9.255 21.042 23.569 1.00 45.25 407 HIS A C 1
ATOM 3229 O O . HIS A 1 407 ? -9.669 22.168 23.848 1.00 45.25 407 HIS A O 1
ATOM 3235 N N . LEU A 1 408 ? -10.087 20.032 23.292 1.00 41.94 408 LEU A N 1
ATOM 3236 C CA . LEU A 1 408 ? -11.509 20.109 23.628 1.00 41.94 408 LEU A CA 1
ATOM 3237 C C . LEU A 1 408 ? -11.626 20.214 25.153 1.00 41.94 408 LEU A C 1
ATOM 3239 O O . LEU A 1 408 ? -11.292 19.277 25.880 1.00 41.94 408 LEU A O 1
ATOM 3243 N N . ARG A 1 409 ? -12.084 21.370 25.647 1.00 36.84 409 ARG A N 1
ATOM 3244 C CA . ARG A 1 409 ? -12.448 21.541 27.058 1.00 36.84 409 ARG A CA 1
ATOM 3245 C C . ARG A 1 409 ? -13.743 20.771 27.307 1.00 36.84 409 ARG A C 1
ATOM 3247 O O . ARG A 1 409 ? -14.824 21.237 26.970 1.00 36.84 409 ARG A O 1
ATOM 3254 N N . ILE A 1 410 ? -13.622 19.572 27.864 1.00 38.81 410 ILE A N 1
ATOM 3255 C CA . ILE A 1 410 ? -14.767 18.762 28.290 1.00 38.81 410 ILE A CA 1
ATOM 3256 C C . ILE A 1 410 ? -15.178 19.220 29.694 1.00 38.81 410 ILE A C 1
ATOM 3258 O O . ILE A 1 410 ? -14.323 19.353 30.569 1.00 38.81 410 ILE A O 1
ATOM 3262 N N . SER A 1 411 ? -16.478 19.431 29.931 1.00 34.09 411 SER A N 1
ATOM 3263 C CA . SER A 1 411 ? -17.008 19.645 31.282 1.00 34.09 411 SER A CA 1
ATOM 3264 C C . SER A 1 411 ? -16.760 18.390 32.125 1.00 34.09 411 SER A C 1
ATOM 3266 O O . SER A 1 411 ? -17.307 17.322 31.835 1.00 34.09 411 SER A O 1
ATOM 3268 N N . SER A 1 412 ? -15.925 18.497 33.153 1.00 30.44 412 SER A N 1
ATOM 3269 C CA . SER A 1 412 ? -15.593 17.395 34.051 1.00 30.44 412 SER A CA 1
ATOM 3270 C C . SER A 1 412 ? -16.827 16.954 34.846 1.00 30.44 412 SER A C 1
ATOM 3272 O O . SER A 1 412 ? -17.284 17.642 35.753 1.00 30.44 412 SER A O 1
ATOM 3274 N N . ARG A 1 413 ? -17.359 15.765 34.548 1.00 30.91 413 ARG A N 1
ATOM 3275 C CA . ARG A 1 413 ? -18.099 14.981 35.547 1.00 30.91 413 ARG A CA 1
ATOM 3276 C C . ARG A 1 413 ? -17.200 13.843 36.036 1.00 30.91 413 ARG A C 1
ATOM 3278 O O . ARG A 1 413 ? -16.498 13.244 35.212 1.00 30.91 413 ARG A O 1
ATOM 3285 N N . PRO A 1 414 ? -17.176 13.562 37.349 1.00 29.12 414 PRO A N 1
ATOM 3286 C CA . PRO A 1 414 ? -16.315 12.529 37.911 1.00 29.12 414 PRO A CA 1
ATOM 3287 C C . PRO A 1 414 ? -16.653 11.151 37.310 1.00 29.12 414 PRO A C 1
ATOM 3289 O O . PRO A 1 414 ? -17.815 10.889 36.990 1.00 29.12 414 PRO A O 1
ATOM 3292 N N . PRO A 1 415 ? -15.654 10.273 37.104 1.00 31.39 415 PRO A N 1
ATOM 3293 C CA . PRO A 1 415 ? -15.881 8.937 36.564 1.00 31.39 415 PRO A CA 1
ATOM 3294 C C . PRO A 1 415 ? -16.769 8.115 37.505 1.00 31.39 415 PRO A C 1
ATOM 3296 O O . PRO A 1 415 ? -16.484 8.014 38.697 1.00 31.39 415 PRO A O 1
ATOM 3299 N N . ALA A 1 416 ? -17.806 7.476 36.959 1.00 33.06 416 ALA A N 1
ATOM 3300 C CA . ALA A 1 416 ? -18.482 6.383 37.648 1.00 33.06 416 ALA A CA 1
ATOM 3301 C C . ALA A 1 416 ? -17.485 5.230 37.870 1.00 33.06 416 ALA A C 1
ATOM 3303 O O . ALA A 1 416 ? -16.664 4.930 36.996 1.00 33.06 416 ALA A O 1
ATOM 3304 N N . LYS A 1 417 ? -17.524 4.608 39.054 1.00 33.19 417 LYS A N 1
ATOM 3305 C CA . LYS A 1 417 ? -16.621 3.513 39.426 1.00 33.19 417 LYS A CA 1
ATOM 3306 C C . LYS A 1 417 ? -16.868 2.305 38.516 1.00 33.19 417 LYS A C 1
ATOM 3308 O O . LYS A 1 417 ? -17.967 1.768 38.445 1.00 33.19 417 LYS A O 1
ATOM 3313 N N . VAL A 1 418 ? -15.804 1.847 37.855 1.00 36.44 418 VAL A N 1
ATOM 3314 C CA . VAL A 1 418 ? -15.780 0.711 36.909 1.00 36.44 418 VAL A CA 1
ATOM 3315 C C . VAL A 1 418 ? -16.276 -0.607 37.539 1.00 36.44 418 VAL A C 1
ATOM 3317 O O . VAL A 1 418 ? -16.717 -1.506 36.827 1.00 36.44 418 VAL A O 1
ATOM 3320 N N . ALA A 1 419 ? -16.277 -0.706 38.872 1.00 34.72 419 ALA A N 1
ATOM 3321 C CA . ALA A 1 419 ? -16.777 -1.864 39.610 1.00 34.72 419 ALA A CA 1
ATOM 3322 C C . ALA A 1 419 ? -18.306 -2.052 39.524 1.00 34.72 419 ALA A C 1
ATOM 3324 O O . ALA A 1 419 ? -18.776 -3.187 39.605 1.00 34.72 419 ALA A O 1
ATOM 3325 N N . ASP A 1 420 ? -19.076 -0.980 39.311 1.00 33.56 420 ASP A N 1
ATOM 3326 C CA . ASP A 1 420 ? -20.543 -1.050 39.366 1.00 33.56 420 ASP A CA 1
ATOM 3327 C C . ASP A 1 420 ? -21.166 -1.455 38.016 1.00 33.56 420 ASP A C 1
ATOM 3329 O O . ASP A 1 420 ? -22.241 -2.049 37.977 1.00 33.56 420 ASP A O 1
ATOM 3333 N N . ILE A 1 421 ? -20.452 -1.242 36.903 1.00 37.56 421 ILE A N 1
ATOM 3334 C CA . ILE A 1 421 ? -20.920 -1.608 35.553 1.00 37.56 421 ILE A CA 1
ATOM 3335 C C . ILE A 1 421 ? -20.719 -3.111 35.289 1.00 37.56 421 ILE A C 1
ATOM 3337 O O . ILE A 1 421 ? -21.617 -3.770 34.764 1.00 37.56 421 ILE A O 1
ATOM 3341 N N . LEU A 1 422 ? -19.596 -3.689 35.736 1.00 31.12 422 LEU A N 1
ATOM 3342 C CA . LEU A 1 422 ? -19.257 -5.104 35.509 1.00 31.12 422 LEU A CA 1
ATOM 3343 C C . LEU A 1 422 ? -20.176 -6.095 36.249 1.00 31.12 422 LEU A C 1
ATOM 3345 O O . LEU A 1 422 ? -20.335 -7.232 35.800 1.00 31.12 422 LEU A O 1
ATOM 3349 N N . ARG A 1 423 ? -20.837 -5.681 37.339 1.00 30.50 423 ARG A N 1
ATOM 3350 C CA . ARG A 1 423 ? -21.815 -6.534 38.043 1.00 30.50 423 ARG A CA 1
ATOM 3351 C C . ARG A 1 423 ? -23.135 -6.691 37.285 1.00 30.50 423 ARG A C 1
ATOM 3353 O O . ARG A 1 423 ? -23.765 -7.732 37.414 1.00 30.50 423 ARG A O 1
ATOM 3360 N N . SER A 1 424 ? -23.522 -5.714 36.465 1.00 30.67 424 SER A N 1
ATOM 3361 C CA . SER A 1 424 ? -24.811 -5.733 35.753 1.00 30.67 424 SER A CA 1
ATOM 3362 C C . SER A 1 424 ? -24.814 -6.569 34.465 1.00 30.67 424 SER A C 1
ATOM 3364 O O . SER A 1 424 ? -25.859 -7.054 34.045 1.00 30.67 424 SER A O 1
ATOM 3366 N N . THR A 1 425 ? -23.647 -6.801 33.856 1.00 30.00 425 THR A N 1
ATOM 3367 C CA . THR A 1 425 ? -23.504 -7.598 32.621 1.00 30.00 425 THR A CA 1
ATOM 3368 C C . THR A 1 425 ? -23.204 -9.079 32.862 1.00 30.00 425 THR A C 1
ATOM 3370 O O . THR A 1 425 ? -23.276 -9.876 31.931 1.00 30.00 425 THR A O 1
ATOM 3373 N N . SER A 1 426 ? -22.885 -9.467 34.100 1.00 27.56 426 SER A N 1
ATOM 3374 C CA . SER A 1 426 ? -22.462 -10.834 34.445 1.00 27.56 426 SER A CA 1
ATOM 3375 C C . SER A 1 426 ? -23.625 -11.792 34.743 1.00 27.56 426 SER A C 1
ATOM 3377 O O . SER A 1 426 ? -23.422 -13.001 34.796 1.00 27.56 426 SER A O 1
ATOM 3379 N N . THR A 1 427 ? -24.847 -11.284 34.924 1.00 27.17 427 THR A N 1
ATOM 3380 C CA . THR A 1 427 ? -26.016 -12.083 35.333 1.00 27.17 427 THR A CA 1
ATOM 3381 C C . THR A 1 427 ? -26.854 -12.644 34.180 1.00 27.17 427 THR A C 1
ATOM 3383 O O . THR A 1 427 ? -27.697 -13.493 34.435 1.00 27.17 427 THR A O 1
ATOM 3386 N N . ASN A 1 428 ? -26.591 -12.273 32.919 1.00 30.97 428 ASN A N 1
ATOM 3387 C CA . ASN A 1 428 ? -27.428 -12.683 31.775 1.00 30.97 428 ASN A CA 1
ATOM 3388 C C . ASN A 1 428 ? -26.746 -13.600 30.738 1.00 30.97 428 ASN A C 1
ATOM 3390 O O . ASN A 1 428 ? -27.290 -13.784 29.655 1.00 30.97 428 ASN A O 1
ATOM 3394 N N . PHE A 1 429 ? -25.583 -14.198 31.029 1.00 25.41 429 PHE A N 1
ATOM 3395 C CA . PHE A 1 429 ? -24.880 -15.061 30.055 1.00 25.41 429 PHE A CA 1
ATOM 3396 C C . PHE A 1 429 ? -24.320 -16.375 30.625 1.00 25.41 429 PHE A C 1
ATOM 3398 O O . PHE A 1 429 ? -23.373 -16.947 30.087 1.00 25.41 429 PHE A O 1
ATOM 3405 N N . VAL A 1 430 ? -24.929 -16.897 31.692 1.00 27.41 430 VAL A N 1
ATOM 3406 C CA . VAL A 1 430 ? -24.642 -18.247 32.202 1.00 27.41 430 VAL A CA 1
ATOM 3407 C C . VAL A 1 430 ? -25.928 -19.065 32.187 1.00 27.41 430 VAL A C 1
ATOM 3409 O O . VAL A 1 430 ? -26.608 -19.189 33.196 1.00 27.41 430 VAL A O 1
ATOM 3412 N N . THR A 1 431 ? -26.296 -19.587 31.017 1.00 25.05 431 THR A N 1
ATOM 3413 C CA . THR A 1 431 ? -27.153 -20.781 30.866 1.00 25.05 431 THR A CA 1
ATOM 3414 C C . THR A 1 431 ? -27.148 -21.245 29.407 1.00 25.05 431 THR A C 1
ATOM 3416 O O . THR A 1 431 ? -28.072 -20.990 28.651 1.00 25.05 431 THR A O 1
ATOM 3419 N N . SER A 1 432 ? -26.071 -21.926 29.009 1.00 26.27 432 SER A N 1
ATOM 3420 C CA . SER A 1 432 ? -26.118 -23.108 28.126 1.00 26.27 432 SER A CA 1
ATOM 3421 C C . SER A 1 432 ? -24.695 -23.641 27.934 1.00 26.27 432 SER A C 1
ATOM 3423 O O . SER A 1 432 ? -23.980 -23.289 26.996 1.00 26.27 432 SER A O 1
ATOM 3425 N N . HIS A 1 433 ? -24.256 -24.460 28.887 1.00 25.55 433 HIS A N 1
ATOM 3426 C CA . HIS A 1 433 ? -23.043 -25.261 28.779 1.00 25.55 433 HIS A CA 1
ATOM 3427 C C . HIS A 1 433 ? -23.300 -26.537 27.956 1.00 25.55 433 HIS A C 1
ATOM 3429 O O . HIS A 1 433 ? -24.314 -27.193 28.156 1.00 25.55 433 HIS A O 1
ATOM 3435 N N . LYS A 1 434 ? -22.272 -26.921 27.183 1.00 22.86 434 LYS A N 1
ATOM 3436 C CA . LYS A 1 434 ? -21.721 -28.286 27.001 1.00 22.86 434 LYS A CA 1
ATOM 3437 C C . LYS A 1 434 ? -22.536 -29.368 26.264 1.00 22.86 434 LYS A C 1
ATOM 3439 O O . LYS A 1 434 ? -23.465 -29.934 26.817 1.00 22.86 434 LYS A O 1
ATOM 3444 N N . ALA A 1 435 ? -21.992 -29.784 25.116 1.00 21.92 435 ALA A N 1
ATOM 3445 C CA . ALA A 1 435 ? -21.758 -31.163 24.633 1.00 21.92 435 ALA A CA 1
ATOM 3446 C C . ALA A 1 435 ? -21.047 -31.024 23.260 1.00 21.92 435 ALA A C 1
ATOM 3448 O O . ALA A 1 435 ? -21.383 -30.098 22.532 1.00 21.92 435 ALA A O 1
ATOM 3449 N N . GLN A 1 436 ? -20.057 -31.787 22.793 1.00 23.77 436 GLN A N 1
ATOM 3450 C CA . GLN A 1 436 ? -19.415 -33.046 23.171 1.00 23.77 436 GLN A CA 1
ATOM 3451 C C . GLN A 1 436 ? -18.074 -33.135 22.389 1.00 23.77 436 GLN A C 1
ATOM 3453 O O . GLN A 1 436 ? -17.878 -32.421 21.405 1.00 23.77 436 GLN A O 1
ATOM 3458 N N . GLU A 1 437 ? -17.162 -33.984 22.859 1.00 22.30 437 GLU A N 1
ATOM 3459 C CA . GLU A 1 437 ? -15.797 -34.233 22.369 1.00 22.30 437 GLU A CA 1
ATOM 3460 C C . GLU A 1 437 ? -15.685 -35.108 21.094 1.00 22.30 437 GLU A C 1
ATOM 3462 O O . GLU A 1 437 ? -16.587 -35.873 20.772 1.00 22.30 437 GLU A O 1
ATOM 3467 N N . GLU A 1 438 ? -14.481 -35.045 20.490 1.00 20.95 438 GLU A N 1
ATOM 3468 C CA . GLU A 1 438 ? -13.712 -36.144 19.853 1.00 20.95 438 GLU A CA 1
ATOM 3469 C C . GLU A 1 438 ? -14.046 -36.672 18.428 1.00 20.95 438 GLU A C 1
ATOM 3471 O O . GLU A 1 438 ? -15.052 -37.332 18.211 1.00 20.95 438 GLU A O 1
ATOM 3476 N N . GLN A 1 439 ? -13.130 -36.501 17.445 1.00 21.22 439 GLN A N 1
ATOM 3477 C CA . GLN A 1 439 ? -12.112 -37.503 17.020 1.00 21.22 439 GLN A CA 1
ATOM 3478 C C . GLN A 1 439 ? -11.468 -37.262 15.620 1.00 21.22 439 GLN A C 1
ATOM 3480 O O . GLN A 1 439 ? -12.133 -36.922 14.647 1.00 21.22 439 GLN A O 1
ATOM 3485 N N . LYS A 1 440 ? -10.166 -37.613 15.555 1.00 21.52 440 LYS A N 1
ATOM 3486 C CA . LYS A 1 440 ? -9.335 -38.144 14.439 1.00 21.52 440 LYS A CA 1
ATOM 3487 C C . LYS A 1 440 ? -8.750 -37.230 13.341 1.00 21.52 440 LYS A C 1
ATOM 3489 O O . LYS A 1 440 ? -9.394 -36.811 12.387 1.00 21.52 440 LYS A O 1
ATOM 3494 N N . SER A 1 441 ? -7.424 -37.106 13.423 1.00 21.89 441 SER A N 1
ATOM 3495 C CA . SER A 1 441 ? -6.468 -36.746 12.368 1.00 21.89 441 SER A CA 1
ATOM 3496 C C . SER A 1 441 ? -6.242 -37.907 11.379 1.00 21.89 441 SER A C 1
ATOM 3498 O O . SER A 1 441 ? -6.098 -39.040 11.840 1.00 21.89 441 SER A O 1
ATOM 3500 N N . PRO A 1 442 ? -6.059 -37.660 10.066 1.00 21.47 442 PRO A N 1
ATOM 3501 C CA . PRO A 1 442 ? -5.360 -38.586 9.183 1.00 21.47 442 PRO A CA 1
ATOM 3502 C C . PRO A 1 442 ? -3.954 -38.074 8.844 1.00 21.47 442 PRO A C 1
ATOM 3504 O O . PRO A 1 442 ? -3.760 -36.957 8.357 1.00 21.47 442 PRO A O 1
ATOM 3507 N N . SER A 1 443 ? -2.971 -38.928 9.108 1.00 21.30 443 SER A N 1
ATOM 3508 C CA . SER A 1 443 ? -1.610 -38.872 8.586 1.00 21.30 443 SER A CA 1
ATOM 3509 C C . SER A 1 443 ? -1.610 -39.180 7.084 1.00 21.30 443 SER A C 1
ATOM 3511 O O . SER A 1 443 ? -2.240 -40.139 6.645 1.00 21.30 443 SER A O 1
ATOM 3513 N N . TYR A 1 444 ? -0.873 -38.399 6.290 1.00 23.06 444 TYR A N 1
ATOM 3514 C CA . TYR A 1 444 ? -0.596 -38.727 4.889 1.00 23.06 444 TYR A CA 1
ATOM 3515 C C . TYR A 1 444 ? 0.897 -38.997 4.708 1.00 23.06 444 TYR A C 1
ATOM 3517 O O . TYR A 1 444 ? 1.732 -38.109 4.882 1.00 23.06 444 TYR A O 1
ATOM 3525 N N . ASN A 1 445 ? 1.203 -40.249 4.365 1.00 20.97 445 ASN A N 1
ATOM 3526 C CA . ASN A 1 445 ? 2.500 -40.696 3.874 1.00 20.97 445 ASN A CA 1
ATOM 3527 C C . ASN A 1 445 ? 2.720 -40.164 2.452 1.00 20.97 445 ASN A C 1
ATOM 3529 O O . ASN A 1 445 ? 1.855 -40.311 1.591 1.00 20.97 445 ASN A O 1
ATOM 3533 N N . LEU A 1 446 ? 3.897 -39.595 2.199 1.00 25.16 446 LEU A N 1
ATOM 3534 C CA . LEU A 1 446 ? 4.399 -39.288 0.862 1.00 25.16 446 LEU A CA 1
ATOM 3535 C C . LEU A 1 446 ? 5.623 -40.167 0.612 1.00 25.16 446 LEU A C 1
ATOM 3537 O O . LEU A 1 446 ? 6.636 -40.047 1.300 1.00 25.16 446 LEU A O 1
ATOM 3541 N N . THR A 1 447 ? 5.537 -41.047 -0.380 1.00 22.56 447 THR A N 1
ATOM 3542 C CA . THR A 1 447 ? 6.702 -41.738 -0.937 1.00 22.56 447 THR A CA 1
ATOM 3543 C C . THR A 1 447 ? 6.583 -41.770 -2.459 1.00 22.56 447 THR A C 1
ATOM 3545 O O . THR A 1 447 ? 5.507 -42.025 -2.992 1.00 22.56 447 THR A O 1
ATOM 3548 N N . ASN A 1 448 ? 7.732 -41.550 -3.104 1.00 24.03 448 ASN A N 1
ATOM 3549 C CA . ASN A 1 448 ? 8.074 -41.709 -4.523 1.00 24.03 448 ASN A CA 1
ATOM 3550 C C . ASN A 1 448 ? 7.793 -40.544 -5.487 1.00 24.03 448 ASN A C 1
ATOM 3552 O O . ASN A 1 448 ? 6.743 -40.468 -6.111 1.00 24.03 448 ASN A O 1
ATOM 3556 N N . CYS A 1 449 ? 8.845 -39.750 -5.735 1.00 25.19 449 CYS A N 1
ATOM 3557 C CA . CYS A 1 449 ? 9.150 -39.177 -7.050 1.00 25.19 449 CYS A CA 1
ATOM 3558 C C . CYS A 1 449 ? 10.672 -39.211 -7.298 1.00 25.19 449 CYS A C 1
ATOM 3560 O O . CYS A 1 449 ? 11.474 -39.212 -6.366 1.00 25.19 449 CYS A O 1
ATOM 3562 N N . ASN A 1 450 ? 11.029 -39.322 -8.576 1.00 27.39 450 ASN A N 1
ATOM 3563 C CA . ASN A 1 450 ? 12.258 -39.910 -9.099 1.00 27.39 450 ASN A CA 1
ATOM 3564 C C . ASN A 1 450 ? 13.542 -39.078 -8.933 1.00 27.39 450 ASN A C 1
ATOM 3566 O O . ASN A 1 450 ? 13.547 -37.850 -8.912 1.00 27.39 450 ASN A O 1
ATOM 3570 N N . LYS A 1 451 ? 14.652 -39.821 -8.855 1.00 29.03 451 LYS A N 1
ATOM 3571 C CA . LYS A 1 451 ? 16.040 -39.383 -8.673 1.00 29.03 451 LYS A CA 1
ATOM 3572 C C . LYS A 1 451 ? 16.576 -38.682 -9.928 1.00 29.03 451 LYS A C 1
ATOM 3574 O O . LYS A 1 451 ? 17.014 -39.365 -10.843 1.00 29.03 451 LYS A O 1
ATOM 3579 N N . GLN A 1 452 ? 16.569 -37.350 -9.941 1.00 28.39 452 GLN A N 1
ATOM 3580 C CA . GLN A 1 452 ? 17.565 -36.504 -10.636 1.00 28.39 452 GLN A CA 1
ATOM 3581 C C . GLN A 1 452 ? 17.422 -35.004 -10.281 1.00 28.39 452 GLN A C 1
ATOM 3583 O O . GLN A 1 452 ? 18.388 -34.262 -10.424 1.00 28.39 452 GLN A O 1
ATOM 3588 N N . ASP A 1 453 ? 16.306 -34.585 -9.666 1.00 34.22 453 ASP A N 1
ATOM 3589 C CA . ASP A 1 453 ? 16.053 -33.207 -9.179 1.00 34.22 453 ASP A CA 1
ATOM 3590 C C . ASP A 1 453 ? 16.454 -32.947 -7.704 1.00 34.22 453 ASP A C 1
ATOM 3592 O O . ASP A 1 453 ? 16.110 -31.929 -7.092 1.00 34.22 453 ASP A O 1
ATOM 3596 N N . THR A 1 454 ? 17.196 -33.874 -7.098 1.00 28.55 454 THR A N 1
ATOM 3597 C CA . THR A 1 454 ? 17.497 -33.888 -5.658 1.00 28.55 454 THR A CA 1
ATOM 3598 C C . THR A 1 454 ? 18.660 -32.977 -5.249 1.00 28.55 454 THR A C 1
ATOM 3600 O O . THR A 1 454 ? 18.722 -32.562 -4.103 1.00 28.55 454 THR A O 1
ATOM 3603 N N . THR A 1 455 ? 19.585 -32.586 -6.128 1.00 28.30 455 THR A N 1
ATOM 3604 C CA . THR A 1 455 ? 20.854 -31.985 -5.654 1.00 28.30 455 THR A CA 1
ATOM 3605 C C . THR A 1 455 ? 20.734 -30.521 -5.187 1.00 28.30 455 THR A C 1
ATOM 3607 O O . THR A 1 455 ? 21.517 -30.080 -4.346 1.00 28.30 455 THR A O 1
ATOM 3610 N N . ILE A 1 456 ? 19.744 -29.758 -5.673 1.00 34.41 456 ILE A N 1
ATOM 3611 C CA . ILE A 1 456 ? 19.518 -28.352 -5.259 1.00 34.41 456 ILE A CA 1
ATOM 3612 C C . ILE A 1 456 ? 18.521 -28.266 -4.090 1.00 34.41 456 ILE A C 1
ATOM 3614 O O . ILE A 1 456 ? 18.678 -27.439 -3.193 1.00 34.41 456 ILE A O 1
ATOM 3618 N N . SER A 1 457 ? 17.522 -29.150 -4.071 1.00 34.16 457 SER A N 1
ATOM 3619 C CA . SER A 1 457 ? 16.510 -29.260 -3.015 1.00 34.16 457 SER A CA 1
ATOM 3620 C C . SER A 1 457 ? 17.074 -29.901 -1.741 1.00 34.16 457 SER A C 1
ATOM 3622 O O . SER A 1 457 ? 16.809 -29.401 -0.650 1.00 34.16 457 SER A O 1
ATOM 3624 N N . VAL A 1 458 ? 17.931 -30.921 -1.871 1.00 32.97 458 VAL A N 1
ATOM 3625 C CA . VAL A 1 458 ? 18.578 -31.599 -0.736 1.00 32.97 458 VAL A CA 1
ATOM 3626 C C . VAL A 1 458 ? 19.626 -30.711 -0.078 1.00 32.97 458 VAL A C 1
ATOM 3628 O O . VAL A 1 458 ? 19.612 -30.630 1.138 1.00 32.97 458 VAL A O 1
ATOM 3631 N N . LYS A 1 459 ? 20.431 -29.931 -0.818 1.00 34.72 459 LYS A N 1
ATOM 3632 C CA . LYS A 1 459 ? 21.365 -28.968 -0.193 1.00 34.72 459 LYS A CA 1
ATOM 3633 C C . LYS A 1 459 ? 20.651 -27.910 0.650 1.00 34.72 459 LYS A C 1
ATOM 3635 O O . LYS A 1 459 ? 21.093 -27.596 1.747 1.00 34.72 459 LYS A O 1
ATOM 3640 N N . LEU A 1 460 ? 19.516 -27.395 0.169 1.00 37.97 460 LEU A N 1
ATOM 3641 C CA . LEU A 1 460 ? 18.709 -26.430 0.920 1.00 37.97 460 LEU A CA 1
ATOM 3642 C C . LEU A 1 460 ? 18.082 -27.075 2.169 1.00 37.97 460 LEU A C 1
ATOM 3644 O O . LEU A 1 460 ? 17.983 -26.436 3.210 1.00 37.97 460 LEU A O 1
ATOM 3648 N N . GLN A 1 461 ? 17.665 -28.339 2.072 1.00 32.03 461 GLN A N 1
ATOM 3649 C CA . GLN A 1 461 ? 17.040 -29.080 3.166 1.00 32.03 461 GLN A CA 1
ATOM 3650 C C . GLN A 1 461 ? 18.070 -29.586 4.190 1.00 32.03 461 GLN A C 1
ATOM 3652 O O . GLN A 1 461 ? 17.784 -29.554 5.382 1.00 32.03 461 GLN A O 1
ATOM 3657 N N . GLU A 1 462 ? 19.276 -29.956 3.761 1.00 32.16 462 GLU A N 1
ATOM 3658 C CA . GLU A 1 462 ? 20.428 -30.303 4.602 1.00 32.16 462 GLU A CA 1
ATOM 3659 C C . GLU A 1 462 ? 20.965 -29.072 5.341 1.00 32.16 462 GLU A C 1
ATOM 3661 O O . GLU A 1 462 ? 21.190 -29.154 6.544 1.00 32.16 462 GLU A O 1
ATOM 3666 N N . ASP A 1 463 ? 21.038 -27.902 4.695 1.00 39.12 463 ASP A N 1
ATOM 3667 C CA . ASP A 1 463 ? 21.398 -26.636 5.356 1.00 39.12 463 ASP A CA 1
ATOM 3668 C C . ASP A 1 463 ? 20.344 -26.185 6.392 1.00 39.12 463 ASP A C 1
ATOM 3670 O O . ASP A 1 463 ? 20.668 -25.535 7.392 1.00 39.12 463 ASP A O 1
ATOM 3674 N N . ILE A 1 464 ? 19.069 -26.533 6.173 1.00 36.91 464 ILE A N 1
ATOM 3675 C CA . ILE A 1 464 ? 17.957 -26.262 7.101 1.00 36.91 464 ILE A CA 1
ATOM 3676 C C . ILE A 1 464 ? 17.931 -27.288 8.249 1.00 36.91 464 ILE A C 1
ATOM 3678 O O . ILE A 1 464 ? 17.694 -26.915 9.397 1.00 36.91 464 ILE A O 1
ATOM 3682 N N . MET A 1 465 ? 18.211 -28.564 7.972 1.00 31.78 465 MET A N 1
ATOM 3683 C CA . MET A 1 465 ? 18.204 -29.656 8.956 1.00 31.78 465 MET A CA 1
ATOM 3684 C C . MET A 1 465 ? 19.470 -29.666 9.828 1.00 31.78 465 MET A C 1
ATOM 3686 O O . MET A 1 465 ? 19.386 -29.969 11.019 1.00 31.78 465 MET A O 1
ATOM 3690 N N . ALA A 1 466 ? 20.619 -29.233 9.299 1.00 36.03 466 ALA A N 1
ATOM 3691 C CA . ALA A 1 466 ? 21.863 -29.071 10.056 1.00 36.03 466 ALA A CA 1
ATOM 3692 C C . ALA A 1 466 ? 21.784 -27.966 11.131 1.00 36.03 466 ALA A C 1
ATOM 3694 O O . ALA A 1 466 ? 22.611 -27.930 12.041 1.00 36.03 466 ALA A O 1
ATOM 3695 N N . LYS A 1 467 ? 20.766 -27.094 11.083 1.00 36.12 467 LYS A N 1
ATOM 3696 C CA . LYS A 1 467 ? 20.541 -26.011 12.057 1.00 36.12 467 LYS A CA 1
ATOM 3697 C C . LYS A 1 467 ? 19.677 -26.374 13.266 1.00 36.12 467 LYS A C 1
ATOM 3699 O O . LYS A 1 467 ? 19.570 -25.562 14.180 1.00 36.12 467 LYS A O 1
ATOM 3704 N N . ASN A 1 468 ? 19.122 -27.587 13.332 1.00 31.31 468 ASN A N 1
ATOM 3705 C CA . ASN A 1 468 ? 18.375 -28.052 14.510 1.00 31.31 468 ASN A CA 1
ATOM 3706 C C . ASN A 1 468 ? 19.257 -28.664 15.617 1.00 31.31 468 ASN A C 1
ATOM 3708 O O . ASN A 1 468 ? 18.741 -29.201 16.595 1.00 31.31 468 ASN A O 1
ATOM 3712 N N . LYS A 1 469 ? 20.586 -28.520 15.533 1.00 31.73 469 LYS A N 1
ATOM 3713 C CA . LYS A 1 469 ? 21.476 -28.617 16.698 1.00 31.73 469 LYS A CA 1
ATOM 3714 C C . LYS A 1 469 ? 21.833 -27.204 17.156 1.00 31.73 469 LYS A C 1
ATOM 3716 O O . LYS A 1 469 ? 22.677 -26.570 16.542 1.00 31.73 469 LYS A O 1
ATOM 3721 N N . ILE A 1 470 ? 21.145 -26.749 18.209 1.00 34.72 470 ILE A N 1
ATOM 3722 C CA . ILE A 1 470 ? 21.493 -25.654 19.139 1.00 34.72 470 ILE A CA 1
ATOM 3723 C C . ILE A 1 470 ? 22.315 -24.529 18.480 1.00 34.72 470 ILE A C 1
ATOM 3725 O O . ILE A 1 470 ? 23.536 -24.621 18.375 1.00 34.72 470 ILE A O 1
ATOM 3729 N N . ASP A 1 471 ? 21.643 -23.449 18.065 1.00 33.16 471 ASP A N 1
ATOM 3730 C CA . ASP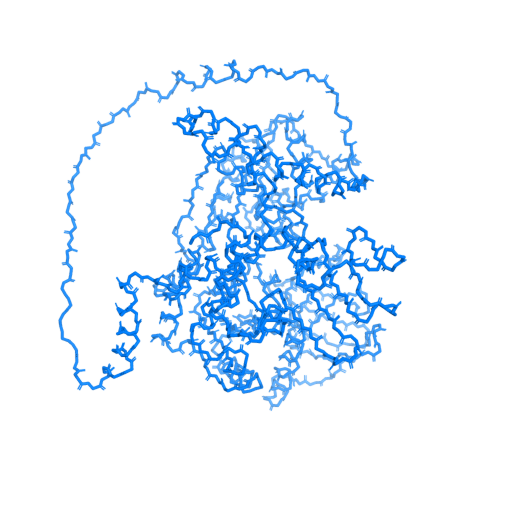 A 1 471 ? 22.246 -22.282 17.405 1.00 33.16 471 ASP A CA 1
ATOM 3731 C C . ASP A 1 471 ? 23.222 -21.523 18.336 1.00 33.16 471 ASP A C 1
ATOM 3733 O O . ASP A 1 471 ? 22.908 -20.499 18.952 1.00 33.16 471 ASP A O 1
ATOM 3737 N N . TYR A 1 472 ? 24.449 -22.041 18.428 1.00 26.17 472 TYR A N 1
ATOM 3738 C CA . TYR A 1 472 ? 25.589 -21.445 19.131 1.00 26.17 472 TYR A CA 1
ATOM 3739 C C . TYR A 1 472 ? 25.920 -20.031 18.610 1.00 26.17 472 TYR A C 1
ATOM 3741 O O . TYR A 1 472 ? 26.512 -19.226 19.333 1.00 26.17 472 TYR A O 1
ATOM 3749 N N . HIS A 1 473 ? 25.520 -19.687 17.378 1.00 33.38 473 HIS A N 1
ATOM 3750 C CA . HIS A 1 473 ? 25.802 -18.396 16.751 1.00 33.38 473 HIS A CA 1
ATOM 3751 C C . HIS A 1 473 ? 24.770 -17.313 17.090 1.00 33.38 473 HIS A C 1
ATOM 3753 O O . HIS A 1 473 ? 25.165 -16.162 17.298 1.00 33.38 473 HIS A O 1
ATOM 3759 N N . ALA A 1 474 ? 23.482 -17.650 17.210 1.00 33.72 474 ALA A N 1
ATOM 3760 C CA . ALA A 1 474 ? 22.459 -16.728 17.715 1.00 33.72 474 ALA A CA 1
ATOM 3761 C C . ALA A 1 474 ? 22.723 -16.340 19.181 1.00 33.72 474 ALA A C 1
ATOM 3763 O O . ALA A 1 474 ? 22.692 -15.154 19.519 1.00 33.72 474 ALA A O 1
ATOM 3764 N N . ILE A 1 475 ? 23.110 -17.319 20.010 1.00 31.50 475 ILE A N 1
ATOM 3765 C CA . ILE A 1 475 ? 23.518 -17.103 21.405 1.00 31.50 475 ILE A CA 1
ATOM 3766 C C . ILE A 1 475 ? 24.772 -16.218 21.470 1.00 31.50 475 ILE A C 1
ATOM 3768 O O . ILE A 1 475 ? 24.821 -15.280 22.261 1.00 31.50 475 ILE A O 1
ATOM 3772 N N . ASN A 1 476 ? 25.770 -16.442 20.606 1.00 34.12 476 ASN A N 1
ATOM 3773 C CA . ASN A 1 476 ? 26.981 -15.614 20.575 1.00 34.12 476 ASN A CA 1
ATOM 3774 C C . ASN A 1 476 ? 26.741 -14.191 20.053 1.00 34.12 476 ASN A C 1
ATOM 3776 O O . ASN A 1 476 ? 27.389 -13.259 20.527 1.00 34.12 476 ASN A O 1
ATOM 3780 N N . LYS A 1 477 ? 25.809 -13.991 19.112 1.00 41.88 477 LYS A N 1
ATOM 3781 C CA . LYS A 1 477 ? 25.456 -12.656 18.614 1.00 41.88 477 LYS A CA 1
ATOM 3782 C C . LYS A 1 477 ? 24.712 -11.874 19.691 1.00 41.88 477 LYS A C 1
ATOM 3784 O O . LYS A 1 477 ? 25.110 -10.758 19.990 1.00 41.88 477 LYS A O 1
ATOM 3789 N N . GLN A 1 478 ? 23.711 -12.469 20.337 1.00 43.91 478 GLN A N 1
ATOM 3790 C CA . GLN A 1 478 ? 22.984 -11.831 21.438 1.00 43.91 478 GLN A CA 1
ATOM 3791 C C . GLN A 1 478 ? 23.910 -11.514 22.626 1.00 43.91 478 GLN A C 1
ATOM 3793 O O . GLN A 1 478 ? 23.927 -10.375 23.087 1.00 43.91 478 GLN A O 1
ATOM 3798 N N . LYS A 1 479 ? 24.806 -12.440 22.999 1.00 48.31 479 LYS A N 1
ATOM 3799 C CA . LYS A 1 479 ? 25.859 -12.197 24.004 1.00 48.31 479 LYS A CA 1
ATOM 3800 C C . LYS A 1 479 ? 26.833 -11.083 23.608 1.00 48.31 479 LYS A C 1
ATOM 3802 O O . LYS A 1 479 ? 27.253 -10.313 24.463 1.00 48.31 479 LYS A O 1
ATOM 3807 N N . ALA A 1 480 ? 27.202 -10.961 22.330 1.00 47.28 480 ALA A N 1
ATOM 3808 C CA . ALA A 1 480 ? 28.093 -9.895 21.857 1.00 47.28 480 ALA A CA 1
ATOM 3809 C C . ALA A 1 480 ? 27.416 -8.512 21.856 1.00 47.28 480 ALA A C 1
ATOM 3811 O O . ALA A 1 480 ? 28.070 -7.503 22.107 1.00 47.28 480 ALA A O 1
ATOM 3812 N N . LEU A 1 481 ? 26.110 -8.463 21.593 1.00 56.91 481 LEU A N 1
ATOM 3813 C CA . LEU A 1 481 ? 25.297 -7.245 21.635 1.00 56.91 481 LEU A CA 1
ATOM 3814 C C . LEU A 1 481 ? 25.082 -6.783 23.083 1.00 56.91 481 LEU A C 1
ATOM 3816 O O . LEU A 1 481 ? 25.272 -5.606 23.381 1.00 56.91 481 LEU A O 1
ATOM 3820 N N . GLU A 1 482 ? 24.779 -7.720 23.983 1.00 58.88 482 GLU A N 1
ATOM 3821 C CA . GLU A 1 482 ? 24.713 -7.484 25.429 1.00 58.88 482 GLU A CA 1
ATOM 3822 C C . GLU A 1 482 ? 26.066 -7.030 25.991 1.00 58.88 482 GLU A C 1
ATOM 3824 O O . GLU A 1 482 ? 26.122 -6.099 26.793 1.00 58.88 482 GLU A O 1
ATOM 3829 N N . LEU A 1 483 ? 27.171 -7.635 25.539 1.00 65.19 483 LEU A N 1
ATOM 3830 C CA . LEU A 1 483 ? 28.519 -7.229 25.932 1.00 65.19 483 LEU A CA 1
ATOM 3831 C C . LEU A 1 483 ? 28.832 -5.809 25.442 1.00 65.19 483 LEU A C 1
ATOM 3833 O O . LEU A 1 483 ? 29.287 -4.992 26.231 1.00 65.19 483 LEU A O 1
ATOM 3837 N N . LYS A 1 484 ? 28.517 -5.466 24.185 1.00 64.94 484 LYS A N 1
ATOM 3838 C CA . LYS A 1 484 ? 28.708 -4.102 23.653 1.00 64.94 484 LYS A CA 1
ATOM 3839 C C . LYS A 1 484 ? 27.904 -3.048 24.415 1.00 64.94 484 LYS A C 1
ATOM 3841 O O . LYS A 1 484 ? 28.421 -1.964 24.668 1.00 64.94 484 LYS A O 1
ATOM 3846 N N . GLN A 1 485 ? 26.678 -3.369 24.824 1.00 66.50 485 GLN A N 1
ATOM 3847 C CA . GLN A 1 485 ? 25.874 -2.475 25.658 1.00 66.50 485 GLN A CA 1
ATOM 3848 C C . GLN A 1 485 ? 26.485 -2.305 27.053 1.00 66.50 485 GLN A C 1
ATOM 3850 O O . GLN A 1 485 ? 26.681 -1.171 27.481 1.00 66.50 485 GLN A O 1
ATOM 3855 N N . LYS A 1 486 ? 26.884 -3.393 27.725 1.00 71.69 486 LYS A N 1
ATOM 3856 C CA . LYS A 1 486 ? 27.564 -3.331 29.035 1.00 71.69 486 LYS A CA 1
ATOM 3857 C C . LYS A 1 486 ? 28.874 -2.540 28.984 1.00 71.69 486 LYS A C 1
ATOM 3859 O O . LYS A 1 486 ? 29.154 -1.765 29.890 1.00 71.69 486 LYS A O 1
ATOM 3864 N N . LEU A 1 487 ? 29.645 -2.696 27.909 1.00 71.62 487 LEU A N 1
ATOM 3865 C CA . LEU A 1 487 ? 30.899 -1.972 27.709 1.00 71.62 487 LEU A CA 1
ATOM 3866 C C . LEU A 1 487 ? 30.687 -0.470 27.515 1.00 71.62 487 LEU A C 1
ATOM 3868 O O . LEU A 1 487 ? 31.503 0.317 27.981 1.00 71.62 487 LEU A O 1
ATOM 3872 N N . SER A 1 488 ? 29.578 -0.061 26.893 1.00 74.06 488 SER A N 1
ATOM 3873 C CA . SER A 1 488 ? 29.268 1.358 26.697 1.00 74.06 488 SER A CA 1
ATOM 3874 C C . SER A 1 488 ? 29.036 2.110 28.019 1.00 74.06 488 SER A C 1
ATOM 3876 O O . SER A 1 488 ? 29.473 3.250 28.140 1.00 74.06 488 SER A O 1
ATOM 3878 N N . PHE A 1 489 ? 28.466 1.451 29.039 1.00 75.56 489 PHE A N 1
ATOM 3879 C CA . PHE A 1 489 ? 28.293 2.014 30.390 1.00 75.56 489 PHE A CA 1
ATOM 3880 C C . PHE A 1 489 ? 29.604 2.136 31.174 1.00 75.56 489 PHE A C 1
ATOM 3882 O O . PHE A 1 489 ? 29.705 2.955 32.080 1.00 75.56 489 PHE A O 1
ATOM 3889 N N . LYS A 1 490 ? 30.617 1.342 30.812 1.00 79.62 490 LYS A N 1
ATOM 3890 C CA . LYS A 1 490 ? 31.958 1.375 31.410 1.00 79.62 490 LYS A CA 1
ATOM 3891 C C . LYS A 1 490 ? 33.002 2.043 30.517 1.00 79.62 490 LYS A C 1
ATOM 3893 O O . LYS A 1 490 ? 34.194 1.949 30.798 1.00 79.62 490 LYS A O 1
ATOM 3898 N N . ALA A 1 491 ? 32.582 2.716 29.445 1.00 82.94 491 ALA A N 1
ATOM 3899 C CA . ALA A 1 491 ? 33.500 3.273 28.458 1.00 82.94 491 ALA A CA 1
ATOM 3900 C C . ALA A 1 491 ? 34.533 4.208 29.102 1.00 82.94 491 ALA A C 1
ATOM 3902 O O . ALA A 1 491 ? 35.716 4.096 28.801 1.00 82.94 491 ALA A O 1
ATOM 3903 N N . GLU A 1 492 ? 34.109 5.074 30.028 1.00 83.94 492 GLU A N 1
ATOM 3904 C CA . GLU A 1 492 ? 35.008 5.971 30.759 1.00 83.94 492 GLU A CA 1
ATOM 3905 C C . GLU A 1 492 ? 36.058 5.221 31.592 1.00 83.94 492 GLU A C 1
ATOM 3907 O O . GLU A 1 492 ? 37.249 5.504 31.467 1.00 83.94 492 GLU A O 1
ATOM 3912 N N . GLU A 1 493 ? 35.631 4.253 32.407 1.00 82.31 493 GLU A N 1
ATOM 3913 C CA . GLU A 1 493 ? 36.509 3.433 33.254 1.00 82.31 493 GLU A CA 1
ATOM 3914 C C . GLU A 1 493 ? 37.536 2.672 32.402 1.00 82.31 493 GLU A C 1
ATOM 3916 O O . GLU A 1 493 ? 38.736 2.711 32.677 1.00 82.31 493 GLU A O 1
ATOM 3921 N N . ILE A 1 494 ? 37.076 2.053 31.310 1.00 84.75 494 ILE A N 1
ATOM 3922 C CA . ILE A 1 494 ? 37.916 1.281 30.390 1.00 84.75 494 ILE A CA 1
ATOM 3923 C C . ILE A 1 494 ? 38.933 2.191 29.693 1.00 84.75 494 ILE A C 1
ATOM 3925 O O . ILE A 1 494 ? 40.120 1.871 29.671 1.00 84.75 494 ILE A O 1
ATOM 3929 N N . GLY A 1 495 ? 38.509 3.345 29.168 1.00 84.00 495 GLY A N 1
ATOM 3930 C CA . GLY A 1 495 ? 39.431 4.277 28.514 1.00 84.00 495 GLY A CA 1
ATOM 3931 C C . GLY A 1 495 ? 40.457 4.865 29.479 1.00 84.00 495 GLY A C 1
ATOM 3932 O O . GLY A 1 495 ? 41.626 4.966 29.125 1.00 84.00 495 GLY A O 1
ATOM 3933 N N . ARG A 1 496 ? 40.067 5.186 30.720 1.00 85.19 496 ARG A N 1
ATOM 3934 C CA . ARG A 1 496 ? 41.005 5.659 31.755 1.00 85.19 496 ARG A CA 1
ATOM 3935 C C . ARG A 1 496 ? 41.972 4.570 32.216 1.00 85.19 496 ARG A C 1
ATOM 3937 O O . ARG A 1 496 ? 43.126 4.870 32.497 1.00 85.19 496 ARG A O 1
ATOM 3944 N N . SER A 1 497 ? 41.534 3.314 32.273 1.00 83.88 497 SER A N 1
ATOM 3945 C CA . SER A 1 497 ? 42.410 2.190 32.614 1.00 83.88 497 SER A CA 1
ATOM 3946 C C . SER A 1 497 ? 43.404 1.845 31.504 1.00 83.88 497 SER A C 1
ATOM 3948 O O . SER A 1 497 ? 44.475 1.327 31.814 1.00 83.88 497 SER A O 1
ATOM 3950 N N . LEU A 1 498 ? 43.043 2.061 30.237 1.00 84.94 498 LEU A N 1
ATOM 3951 C CA . LEU A 1 498 ? 43.898 1.745 29.089 1.00 84.94 498 LEU A CA 1
ATOM 3952 C C . LEU A 1 498 ? 44.847 2.896 28.745 1.00 84.94 498 LEU A C 1
ATOM 3954 O O . LEU A 1 498 ? 46.031 2.659 28.551 1.00 84.94 498 LEU A O 1
ATOM 3958 N N . LEU A 1 499 ? 44.337 4.130 28.713 1.00 84.12 499 LEU A N 1
ATOM 3959 C CA . LEU A 1 499 ? 45.061 5.320 28.245 1.00 84.12 499 LEU A CA 1
ATOM 3960 C C . LEU A 1 499 ? 45.513 6.250 29.388 1.00 84.12 499 LEU A C 1
ATOM 3962 O O . LEU A 1 499 ? 46.136 7.284 29.151 1.00 84.12 499 LEU A O 1
ATOM 3966 N N . GLY A 1 500 ? 45.185 5.916 30.640 1.00 82.12 500 GLY A N 1
ATOM 3967 C CA . GLY A 1 500 ? 45.550 6.693 31.825 1.00 82.12 500 GLY A CA 1
ATOM 3968 C C . GLY A 1 500 ? 44.688 7.941 32.054 1.00 82.12 500 GLY A C 1
ATOM 3969 O O . GLY A 1 500 ? 43.522 8.034 31.653 1.00 82.12 500 GLY A O 1
ATOM 3970 N N . SER A 1 501 ? 45.260 8.928 32.746 1.00 80.44 501 SER A N 1
ATOM 3971 C CA . SER A 1 501 ? 44.579 10.174 33.118 1.00 80.44 501 SER A CA 1
ATOM 3972 C C . SER A 1 501 ? 44.247 11.029 31.891 1.00 80.44 501 SER A C 1
ATOM 3974 O O . SER A 1 501 ? 45.141 11.481 31.179 1.00 80.44 501 SER A O 1
ATOM 3976 N N . SER A 1 502 ? 42.960 11.307 31.672 1.00 85.38 502 SER A N 1
ATOM 3977 C CA . SER A 1 502 ? 42.508 12.190 30.589 1.00 85.38 502 SER A CA 1
ATOM 3978 C C . SER A 1 502 ? 42.952 13.643 30.807 1.00 85.38 502 SER A C 1
ATOM 3980 O O . SER A 1 502 ? 43.073 14.116 31.941 1.00 85.38 502 SER A O 1
ATOM 3982 N N . ASN A 1 503 ? 43.110 14.395 29.719 1.00 84.62 503 ASN A N 1
ATOM 3983 C CA . ASN A 1 503 ? 43.389 15.826 29.761 1.00 84.62 503 ASN A CA 1
ATOM 3984 C C . ASN A 1 503 ? 42.145 16.587 30.249 1.00 84.62 503 ASN A C 1
ATOM 3986 O O . ASN A 1 503 ? 41.147 16.691 29.531 1.00 84.62 503 ASN A O 1
ATOM 3990 N N . LYS A 1 504 ? 42.196 17.108 31.481 1.00 77.50 504 LYS A N 1
ATOM 3991 C CA . LYS A 1 504 ? 41.053 17.746 32.158 1.00 77.50 504 LYS A CA 1
ATOM 3992 C C . LYS A 1 504 ? 40.543 19.010 31.460 1.00 77.50 504 LYS A C 1
ATOM 3994 O O . LYS A 1 504 ? 39.367 19.314 31.591 1.00 77.50 504 LYS A O 1
ATOM 3999 N N . HIS A 1 505 ? 41.393 19.720 30.717 1.00 77.69 505 HIS A N 1
ATOM 4000 C CA . HIS A 1 505 ? 41.007 20.960 30.034 1.00 77.69 505 HIS A CA 1
ATOM 4001 C C . HIS A 1 505 ? 40.302 20.714 28.694 1.00 77.69 505 HIS A C 1
ATOM 4003 O O . HIS A 1 505 ? 39.550 21.565 28.233 1.00 77.69 505 HIS A O 1
ATOM 4009 N N . LEU A 1 506 ? 40.539 19.553 28.073 1.00 79.00 506 LEU A N 1
ATOM 4010 C CA . LEU A 1 506 ? 39.995 19.195 26.756 1.00 79.00 506 LEU A CA 1
ATOM 4011 C C . LEU A 1 506 ? 38.899 18.118 26.821 1.00 79.00 506 LEU A C 1
ATOM 4013 O O . LEU A 1 506 ? 38.256 17.825 25.812 1.00 79.00 506 LEU A O 1
ATOM 4017 N N . SER A 1 507 ? 38.699 17.519 27.995 1.00 84.00 507 SER A N 1
ATOM 4018 C CA . SER A 1 507 ? 37.661 16.520 28.255 1.00 84.00 507 SER A CA 1
ATOM 4019 C C . SER A 1 507 ? 36.410 17.173 28.840 1.00 84.00 507 SER A C 1
ATOM 4021 O O . SER A 1 507 ? 36.502 18.132 29.600 1.00 84.00 507 SER A O 1
ATOM 4023 N N . ASN A 1 508 ? 35.237 16.629 28.530 1.00 83.31 508 ASN A N 1
ATOM 4024 C CA . ASN A 1 508 ? 33.962 17.040 29.119 1.00 83.31 508 ASN A CA 1
ATOM 4025 C C . ASN A 1 508 ? 33.105 15.813 29.479 1.00 83.31 508 ASN A C 1
ATOM 4027 O O . ASN A 1 508 ? 33.545 14.675 29.322 1.00 83.31 508 ASN A O 1
ATOM 4031 N N . SER A 1 509 ? 31.872 16.039 29.940 1.00 75.56 509 SER A N 1
ATOM 4032 C CA . SER A 1 509 ? 30.953 14.980 30.391 1.00 75.56 509 SER A CA 1
ATOM 4033 C C . SER A 1 509 ? 30.513 13.990 29.303 1.00 75.56 509 SER A C 1
ATOM 4035 O O . SER A 1 509 ? 29.934 12.956 29.620 1.00 75.56 509 SER A O 1
ATOM 4037 N N . GLN A 1 510 ? 30.771 14.272 28.023 1.00 77.00 510 GLN A N 1
ATOM 4038 C CA . GLN A 1 510 ? 30.376 13.410 26.904 1.00 77.00 510 GLN A CA 1
ATOM 4039 C C . GLN A 1 510 ? 31.565 12.758 26.192 1.00 77.00 510 GLN A C 1
ATOM 4041 O O . GLN A 1 510 ? 31.400 11.734 25.517 1.00 77.00 510 GLN A O 1
ATOM 4046 N N . LEU A 1 511 ? 32.757 13.344 26.306 1.00 86.81 511 LEU A N 1
ATOM 4047 C CA . LEU A 1 511 ? 33.937 12.921 25.568 1.00 86.81 511 LEU A CA 1
ATOM 4048 C C . LEU A 1 511 ? 35.225 13.192 26.342 1.00 86.81 511 LEU A C 1
ATOM 4050 O O . LEU A 1 511 ? 35.466 14.293 26.836 1.00 86.81 511 LEU A O 1
ATOM 4054 N N . LEU A 1 512 ? 36.064 12.162 26.405 1.00 85.56 512 LEU A N 1
ATOM 4055 C CA . LEU A 1 512 ? 37.396 12.224 26.984 1.00 85.56 512 LEU A CA 1
ATOM 4056 C C . LEU A 1 512 ? 38.437 12.407 25.895 1.00 85.56 512 LEU A C 1
ATOM 4058 O O . LEU A 1 512 ? 38.320 11.848 24.801 1.00 85.56 512 LEU A O 1
ATOM 4062 N N . ARG A 1 513 ? 39.465 13.183 26.229 1.00 87.38 513 ARG A N 1
ATOM 4063 C CA . ARG A 1 513 ? 40.634 13.392 25.385 1.00 87.38 513 ARG A CA 1
ATOM 4064 C C . ARG A 1 513 ? 41.910 13.079 26.148 1.00 87.38 513 ARG A C 1
ATOM 4066 O O . ARG A 1 513 ? 42.028 13.440 27.319 1.00 87.38 513 ARG A O 1
ATOM 4073 N N . TRP A 1 514 ? 42.867 12.447 25.481 1.00 86.31 514 TRP A N 1
ATOM 4074 C CA . TRP A 1 514 ? 44.184 12.134 26.039 1.00 86.31 514 TRP A CA 1
ATOM 4075 C C . TRP A 1 514 ? 45.290 12.848 25.268 1.00 86.31 514 TRP A C 1
ATOM 4077 O O . TRP A 1 514 ? 45.083 13.302 24.141 1.00 86.31 514 TRP A O 1
ATOM 4087 N N . GLU A 1 515 ? 46.452 12.946 25.919 1.00 76.31 515 GLU A N 1
ATOM 4088 C CA . GLU A 1 515 ? 47.628 13.717 25.495 1.00 76.31 515 GLU A CA 1
ATOM 4089 C C . GLU A 1 515 ? 47.466 15.247 25.601 1.00 76.31 515 GLU A C 1
ATOM 4091 O O . GLU A 1 515 ? 46.368 15.779 25.804 1.00 76.31 515 GLU A O 1
ATOM 4096 N N . LYS A 1 516 ? 48.587 15.981 25.507 1.00 63.03 516 LYS A N 1
ATOM 4097 C CA . LYS A 1 516 ? 48.618 17.448 25.676 1.00 63.03 516 LYS A CA 1
ATOM 4098 C C . LYS A 1 516 ? 47.768 18.184 24.631 1.00 63.03 516 LYS A C 1
ATOM 4100 O O . LYS A 1 516 ? 47.121 19.162 24.990 1.00 63.03 516 LYS A O 1
ATOM 4105 N N . ASP A 1 517 ? 47.673 17.644 23.415 1.00 69.88 517 ASP A N 1
ATOM 4106 C CA . ASP A 1 517 ? 46.916 18.245 22.306 1.00 69.88 517 ASP A CA 1
ATOM 4107 C C . ASP A 1 517 ? 45.525 17.605 22.095 1.00 69.88 517 ASP A C 1
ATOM 4109 O O . ASP A 1 517 ? 44.788 17.990 21.190 1.00 69.88 517 ASP A O 1
ATOM 4113 N N . GLY A 1 518 ? 45.142 16.607 22.905 1.00 70.44 518 GLY A N 1
ATOM 4114 C CA . GLY A 1 518 ? 43.845 15.932 22.780 1.00 70.44 518 GLY A CA 1
ATOM 4115 C C . GLY A 1 518 ? 43.692 15.078 21.514 1.00 70.44 518 GLY A C 1
ATOM 4116 O O . GLY A 1 518 ? 42.587 15.030 20.955 1.00 70.44 518 GLY A O 1
ATOM 4117 N N . LYS A 1 519 ? 44.788 14.453 21.053 1.00 81.50 519 LYS A N 1
ATOM 4118 C CA . LYS A 1 519 ? 44.879 13.688 19.792 1.00 81.50 519 LYS A CA 1
ATOM 4119 C C . LYS A 1 519 ? 44.090 12.390 19.818 1.00 81.50 519 LYS A C 1
ATOM 4121 O O . LYS A 1 519 ? 43.594 11.978 18.779 1.00 81.50 519 LYS A O 1
ATOM 4126 N N . ILE A 1 520 ? 43.908 11.791 20.990 1.00 86.12 520 ILE A N 1
ATOM 4127 C CA . ILE A 1 520 ? 43.024 10.639 21.161 1.00 86.12 520 ILE A CA 1
ATOM 4128 C C . ILE A 1 520 ? 41.726 11.124 21.783 1.00 86.12 520 ILE A C 1
ATOM 4130 O O . ILE A 1 520 ? 41.739 11.812 22.805 1.00 86.12 520 ILE A O 1
ATOM 4134 N N . VAL A 1 521 ? 40.602 10.757 21.174 1.00 89.38 521 VAL A N 1
ATOM 4135 C CA . VAL A 1 521 ? 39.259 11.119 21.625 1.00 89.38 521 VAL A CA 1
ATOM 4136 C C . VAL A 1 521 ? 38.428 9.868 21.786 1.00 89.38 521 VAL A C 1
ATOM 4138 O O . VAL A 1 521 ? 38.386 9.036 20.887 1.00 89.38 521 VAL A O 1
ATOM 4141 N N . MET A 1 522 ? 37.687 9.774 22.883 1.00 88.88 522 MET A N 1
ATOM 4142 C CA . MET A 1 522 ? 36.717 8.709 23.096 1.00 88.88 522 MET A CA 1
ATOM 4143 C C . MET A 1 522 ? 35.406 9.284 23.608 1.00 88.88 522 MET A C 1
ATOM 4145 O O . MET A 1 522 ? 35.379 10.105 24.525 1.00 88.88 522 MET A O 1
ATOM 4149 N N . LYS A 1 523 ? 34.298 8.831 23.027 1.00 87.94 523 LYS A N 1
ATOM 4150 C CA . LYS A 1 523 ? 32.966 9.157 23.535 1.00 87.94 523 LYS A CA 1
ATOM 4151 C C . LYS A 1 523 ? 32.670 8.297 24.751 1.00 87.94 523 LYS A C 1
ATOM 4153 O O . LYS A 1 523 ? 32.782 7.078 24.677 1.00 87.94 523 LYS A O 1
ATOM 4158 N N . ILE A 1 524 ? 32.257 8.931 25.839 1.00 83.06 524 ILE A N 1
ATOM 4159 C CA . ILE A 1 524 ? 31.906 8.249 27.092 1.00 83.06 524 ILE A CA 1
ATOM 4160 C C . ILE A 1 524 ? 30.401 8.249 27.369 1.00 83.06 524 ILE A C 1
ATOM 4162 O O . ILE A 1 524 ? 29.961 7.532 28.257 1.00 83.06 524 ILE A O 1
ATOM 4166 N N . HIS A 1 525 ? 29.605 8.978 26.575 1.00 72.25 525 HIS A N 1
ATOM 4167 C CA . HIS A 1 525 ? 28.152 9.065 26.745 1.00 72.25 525 HIS A CA 1
ATOM 4168 C C . HIS A 1 525 ? 27.368 8.841 25.435 1.00 72.25 525 HIS A C 1
ATOM 4170 O O . HIS A 1 525 ? 27.843 9.131 24.331 1.00 72.25 525 HIS A O 1
ATOM 4176 N N . GLY A 1 526 ? 26.128 8.353 25.559 1.00 68.56 526 GLY A N 1
ATOM 4177 C CA . GLY A 1 526 ? 25.169 8.165 24.462 1.00 68.56 526 GLY A CA 1
ATOM 4178 C C . GLY A 1 526 ? 25.373 6.884 23.643 1.00 68.56 526 GLY A C 1
ATOM 4179 O O . GLY A 1 526 ? 26.232 6.058 23.929 1.00 68.56 526 GLY A O 1
ATOM 4180 N N . SER A 1 527 ? 24.605 6.718 22.559 1.00 67.94 527 SER A N 1
ATOM 4181 C CA . SER A 1 527 ? 24.597 5.489 21.734 1.00 67.94 527 SER A CA 1
ATOM 4182 C C . SER A 1 527 ? 25.914 5.188 20.995 1.00 67.94 527 SER A C 1
ATOM 4184 O O . SER A 1 527 ? 26.001 4.202 20.265 1.00 67.94 527 SER A O 1
ATOM 4186 N N . LYS A 1 528 ? 26.909 6.073 21.121 1.00 76.00 528 LYS A N 1
ATOM 4187 C CA . LYS A 1 528 ? 28.260 5.963 20.556 1.00 76.00 528 LYS A CA 1
ATOM 4188 C C . LYS A 1 528 ? 29.341 5.879 21.647 1.00 76.00 528 LYS A C 1
ATOM 4190 O O . LYS A 1 528 ? 30.514 6.043 21.325 1.00 76.00 528 LYS A O 1
ATOM 4195 N N . ALA A 1 529 ? 28.968 5.669 22.912 1.00 78.69 529 ALA A N 1
ATOM 4196 C CA . ALA A 1 529 ? 29.922 5.499 24.002 1.00 78.69 529 ALA A CA 1
ATOM 4197 C C . ALA A 1 529 ? 30.823 4.275 23.760 1.00 78.69 529 ALA A C 1
ATOM 4199 O O . ALA A 1 529 ? 30.355 3.217 23.336 1.00 78.69 529 ALA A O 1
ATOM 4200 N N . GLY A 1 530 ? 32.125 4.449 23.982 1.00 78.81 530 GLY A N 1
ATOM 4201 C CA . GLY A 1 530 ? 33.166 3.471 23.667 1.00 78.81 530 GLY A CA 1
ATOM 4202 C C . GLY A 1 530 ? 33.721 3.558 22.241 1.00 78.81 530 GLY A C 1
ATOM 4203 O O . GLY A 1 530 ? 34.614 2.788 21.898 1.00 78.81 530 GLY A O 1
ATOM 4204 N N . ILE A 1 531 ? 33.227 4.479 21.404 1.00 87.50 531 ILE A N 1
ATOM 4205 C CA . ILE A 1 531 ? 33.867 4.782 20.118 1.00 87.50 531 ILE A CA 1
ATOM 4206 C C . ILE A 1 531 ? 35.021 5.750 20.357 1.00 87.50 531 ILE A C 1
ATOM 4208 O O . ILE A 1 531 ? 34.819 6.820 20.945 1.00 87.50 531 ILE A O 1
ATOM 4212 N N . TRP A 1 532 ? 36.200 5.387 19.860 1.00 90.19 532 TRP A N 1
ATOM 4213 C CA . TRP A 1 532 ? 37.420 6.177 19.966 1.00 90.19 532 TRP A CA 1
ATOM 4214 C C . TRP A 1 532 ? 38.035 6.459 18.593 1.00 90.19 532 TRP A C 1
ATOM 4216 O O . TRP A 1 532 ? 37.757 5.763 17.612 1.00 90.19 532 TRP A O 1
ATOM 4226 N N . TYR A 1 533 ? 38.845 7.509 18.534 1.00 88.69 533 TYR A N 1
ATOM 4227 C CA . TYR A 1 533 ? 39.592 7.908 17.351 1.00 88.69 533 TYR A CA 1
ATOM 4228 C C . TYR A 1 533 ? 40.887 8.611 17.757 1.00 88.69 533 TYR A C 1
ATOM 4230 O O . TYR A 1 533 ? 40.874 9.452 18.658 1.00 88.69 533 TYR A O 1
ATOM 4238 N N . ASP A 1 534 ? 41.978 8.291 17.074 1.00 86.56 534 ASP A N 1
ATOM 4239 C CA . ASP A 1 534 ? 43.282 8.925 17.217 1.00 86.56 534 ASP A CA 1
ATOM 4240 C C . ASP A 1 534 ? 43.628 9.722 15.953 1.00 86.56 534 ASP A C 1
ATOM 4242 O O . ASP A 1 534 ? 43.845 9.185 14.867 1.00 86.56 534 ASP A O 1
ATOM 4246 N N . PHE A 1 535 ? 43.692 11.041 16.110 1.00 80.38 535 PHE A N 1
ATOM 4247 C CA . PHE A 1 535 ? 43.981 11.992 15.042 1.00 80.38 535 PHE A CA 1
ATOM 4248 C C . PHE A 1 535 ? 45.448 11.983 14.589 1.00 80.38 535 PHE A C 1
ATOM 4250 O O . PHE A 1 535 ? 45.746 12.570 13.552 1.00 80.38 535 PHE A O 1
ATOM 4257 N N . SER A 1 536 ? 46.358 11.340 15.328 1.00 79.50 536 SER A N 1
ATOM 4258 C CA . SER A 1 536 ? 47.771 11.225 14.943 1.00 79.50 536 SER A CA 1
ATOM 4259 C C . SER A 1 536 ? 48.036 10.072 13.973 1.00 79.50 536 SER A C 1
ATOM 4261 O O . SER A 1 536 ? 48.835 10.216 13.052 1.00 79.50 536 SER A O 1
ATOM 4263 N N . THR A 1 537 ? 47.331 8.955 14.153 1.00 81.38 537 THR A N 1
ATOM 4264 C CA . THR A 1 537 ? 47.501 7.722 13.367 1.00 81.38 537 THR A CA 1
ATOM 4265 C C . THR A 1 537 ? 46.379 7.502 12.349 1.00 81.38 537 THR A C 1
ATOM 4267 O O . THR A 1 537 ? 46.542 6.722 11.416 1.00 81.38 537 THR A O 1
ATOM 4270 N N . GLY A 1 538 ? 45.244 8.200 12.491 1.00 78.12 538 GLY A N 1
ATOM 4271 C CA . GLY A 1 538 ? 44.054 8.004 11.654 1.00 78.12 538 GLY A CA 1
ATOM 4272 C C . GLY A 1 538 ? 43.255 6.747 12.010 1.00 78.12 538 GLY A C 1
ATOM 4273 O O . GLY A 1 538 ? 42.340 6.363 11.281 1.00 78.12 538 GLY A O 1
ATOM 4274 N N . GLU A 1 539 ? 43.593 6.097 13.122 1.00 79.50 539 GLU A N 1
ATOM 4275 C CA . GLU A 1 539 ? 42.943 4.882 13.590 1.00 79.50 539 GLU A CA 1
ATOM 4276 C C . GLU A 1 539 ? 41.747 5.192 14.491 1.00 79.50 539 GLU A C 1
ATOM 4278 O O . GLU A 1 539 ? 41.716 6.173 15.233 1.00 79.50 539 GLU A O 1
ATOM 4283 N N . GLY A 1 540 ? 40.749 4.315 14.468 1.00 82.75 540 GLY A N 1
ATOM 4284 C CA . GLY A 1 540 ? 39.619 4.401 15.379 1.00 82.75 540 GLY A CA 1
ATOM 4285 C C . GLY A 1 540 ? 38.729 3.175 15.305 1.00 82.75 540 GLY A C 1
ATOM 4286 O O . GLY A 1 540 ? 38.845 2.336 14.411 1.00 82.75 540 GLY A O 1
ATOM 4287 N N . GLY A 1 541 ? 37.817 3.060 16.259 1.00 82.94 541 GLY A N 1
ATOM 4288 C CA . GLY A 1 541 ? 36.890 1.939 16.317 1.00 82.94 541 GLY A CA 1
ATOM 4289 C C . GLY A 1 541 ? 36.154 1.870 17.644 1.00 82.94 541 GLY A C 1
ATOM 4290 O O . GLY A 1 541 ? 35.867 2.899 18.253 1.00 82.94 541 GLY A O 1
ATOM 4291 N N . ASP A 1 542 ? 35.785 0.662 18.061 1.00 86.44 542 ASP A N 1
ATOM 4292 C CA . ASP A 1 542 ? 35.109 0.424 19.335 1.00 86.44 542 ASP A CA 1
ATOM 4293 C C . ASP A 1 542 ? 36.109 0.005 20.431 1.00 86.44 542 ASP A C 1
ATOM 4295 O O . ASP A 1 542 ? 37.318 -0.069 20.214 1.00 86.44 542 ASP A O 1
ATOM 4299 N N . LEU A 1 543 ? 35.616 -0.260 21.641 1.00 81.75 543 LEU A N 1
ATOM 4300 C CA . LEU A 1 543 ? 36.473 -0.653 22.764 1.00 81.75 543 LEU A CA 1
ATOM 4301 C C . LEU A 1 543 ? 37.256 -1.950 22.506 1.00 81.75 543 LEU A C 1
ATOM 4303 O O . LEU A 1 543 ? 38.309 -2.134 23.109 1.00 81.75 543 LEU A O 1
ATOM 4307 N N . PHE A 1 544 ? 36.788 -2.832 21.613 1.00 82.25 544 PHE A N 1
ATOM 4308 C CA . PHE A 1 544 ? 37.555 -4.024 21.244 1.00 82.25 544 PHE A CA 1
ATOM 4309 C C . PHE A 1 544 ? 38.799 -3.619 20.470 1.00 82.25 544 PHE A C 1
ATOM 4311 O O . PHE A 1 544 ? 39.893 -4.036 20.835 1.00 82.25 544 PHE A O 1
ATOM 4318 N N . THR A 1 545 ? 38.652 -2.746 19.471 1.00 84.19 545 THR A N 1
ATOM 4319 C CA . THR A 1 545 ? 39.806 -2.281 18.694 1.00 84.19 545 THR A CA 1
ATOM 4320 C C . THR A 1 545 ? 40.767 -1.448 19.541 1.00 84.19 545 THR A C 1
ATOM 4322 O O . THR A 1 545 ? 41.972 -1.526 19.323 1.00 84.19 545 THR A O 1
ATOM 4325 N N . LEU A 1 546 ? 40.269 -0.722 20.553 1.00 85.25 546 LEU A N 1
ATOM 4326 C CA . LEU A 1 546 ? 41.125 0.001 21.501 1.00 85.25 546 LEU A CA 1
ATOM 4327 C C . LEU A 1 546 ? 41.993 -0.957 22.325 1.00 85.25 546 LEU A C 1
ATOM 4329 O O . LEU A 1 546 ? 43.191 -0.747 22.458 1.00 85.25 546 LEU A O 1
ATOM 4333 N N . VAL A 1 547 ? 41.400 -2.027 22.864 1.00 86.12 547 VAL A N 1
ATOM 4334 C CA . VAL A 1 547 ? 42.143 -3.029 23.645 1.00 86.12 547 VAL A CA 1
ATOM 4335 C C . VAL A 1 547 ? 43.142 -3.772 22.770 1.00 86.12 547 VAL A C 1
ATOM 4337 O O . VAL A 1 547 ? 44.277 -3.970 23.189 1.00 86.12 547 VAL A O 1
ATOM 4340 N N . GLN A 1 548 ? 42.746 -4.153 21.554 1.00 83.44 548 GLN A N 1
ATOM 4341 C CA . GLN A 1 548 ? 43.651 -4.808 20.611 1.00 83.44 548 GLN A CA 1
ATOM 4342 C C . GLN A 1 548 ? 44.874 -3.938 20.315 1.00 83.44 548 GLN A C 1
ATOM 4344 O O . GLN A 1 548 ? 45.982 -4.464 20.289 1.00 83.44 548 GLN A O 1
ATOM 4349 N N . ARG A 1 549 ? 44.685 -2.620 20.177 1.00 86.06 549 ARG A N 1
ATOM 4350 C CA . ARG A 1 549 ? 45.770 -1.655 19.981 1.00 86.06 549 ARG A CA 1
ATOM 4351 C C . ARG A 1 549 ? 46.649 -1.501 21.224 1.00 86.06 549 ARG A C 1
ATOM 4353 O O . ARG A 1 549 ? 47.847 -1.740 21.150 1.00 86.06 549 ARG A O 1
ATOM 4360 N N . GLU A 1 550 ? 46.071 -1.148 22.370 1.00 88.06 550 GLU A N 1
ATOM 4361 C CA . GLU A 1 550 ? 46.848 -0.790 23.571 1.00 88.06 550 GLU A CA 1
ATOM 4362 C C . GLU A 1 550 ? 47.479 -2.003 24.274 1.00 88.06 550 GLU A C 1
ATOM 4364 O O . GLU A 1 550 ? 48.467 -1.875 24.996 1.00 88.06 550 GLU A O 1
ATOM 4369 N N . LYS A 1 551 ? 46.915 -3.202 24.084 1.00 82.88 551 LYS A N 1
ATOM 4370 C CA . LYS A 1 551 ? 47.446 -4.458 24.639 1.00 82.88 551 LYS A CA 1
ATOM 4371 C C . LYS A 1 551 ? 48.160 -5.325 23.601 1.00 82.88 551 LYS A C 1
ATOM 4373 O O . LYS A 1 551 ? 48.681 -6.365 23.988 1.00 82.88 551 LYS A O 1
ATOM 4378 N N . ASN A 1 552 ? 48.175 -4.916 22.328 1.00 86.50 552 ASN A N 1
ATOM 4379 C CA . ASN A 1 552 ? 48.711 -5.678 21.196 1.00 86.50 552 ASN A CA 1
ATOM 4380 C C . ASN A 1 552 ? 48.256 -7.153 21.203 1.00 86.50 552 ASN A C 1
ATOM 4382 O O . ASN A 1 552 ? 49.075 -8.070 21.236 1.00 86.50 552 ASN A O 1
ATOM 4386 N N . CYS A 1 553 ? 46.938 -7.369 21.250 1.00 79.94 553 CYS A N 1
ATOM 4387 C CA . CYS A 1 553 ? 46.326 -8.689 21.444 1.00 79.94 553 CYS A CA 1
ATOM 4388 C C . CYS A 1 553 ? 45.274 -9.011 20.373 1.00 79.94 553 CYS A C 1
ATOM 4390 O O . CYS A 1 553 ? 44.778 -8.122 19.669 1.00 79.94 553 CYS A O 1
ATOM 4392 N N . ASP A 1 554 ? 44.918 -10.291 20.239 1.00 69.12 554 ASP A N 1
ATOM 4393 C CA . ASP A 1 554 ? 43.891 -10.711 19.284 1.00 69.12 554 ASP A CA 1
ATOM 4394 C C . ASP A 1 554 ? 42.460 -10.414 19.786 1.00 69.12 554 ASP A C 1
ATOM 4396 O O . ASP A 1 554 ? 42.226 -9.964 20.911 1.00 69.12 554 ASP A O 1
ATOM 4400 N N . PHE A 1 555 ? 41.455 -10.630 18.934 1.00 65.81 555 PHE A N 1
ATOM 4401 C CA . PHE A 1 555 ? 40.064 -10.328 19.291 1.00 65.81 555 PHE A CA 1
ATOM 4402 C C . PHE A 1 555 ? 39.538 -11.190 20.454 1.00 65.81 555 PHE A C 1
ATOM 4404 O O . PHE A 1 555 ? 38.669 -10.745 21.210 1.00 65.81 555 PHE A O 1
ATOM 4411 N N . VAL A 1 556 ? 40.028 -12.423 20.603 1.00 71.38 556 VAL A N 1
ATOM 4412 C CA . VAL A 1 556 ? 39.588 -13.356 21.650 1.00 71.38 556 VAL A CA 1
ATOM 4413 C C . VAL A 1 556 ? 40.123 -12.898 23.005 1.00 71.38 556 VAL A C 1
ATOM 4415 O O . VAL A 1 556 ? 39.372 -12.854 23.984 1.00 71.38 556 VAL A O 1
ATOM 4418 N N . GLU A 1 557 ? 41.383 -12.481 23.048 1.00 70.25 557 GLU A N 1
ATOM 4419 C CA . GLU A 1 557 ? 42.038 -11.919 24.227 1.00 70.25 557 GLU A CA 1
ATOM 4420 C C . GLU A 1 557 ? 41.439 -10.564 24.616 1.00 70.25 557 GLU A C 1
ATOM 4422 O O . GLU A 1 557 ? 41.081 -10.359 25.781 1.00 70.25 557 GLU A O 1
ATOM 4427 N N . ALA A 1 558 ? 41.211 -9.679 23.639 1.00 75.94 558 ALA A N 1
ATOM 4428 C CA . ALA A 1 558 ? 40.555 -8.392 23.863 1.00 75.94 558 ALA A CA 1
ATOM 4429 C C . ALA A 1 558 ? 39.138 -8.563 24.426 1.00 75.94 558 ALA A C 1
ATOM 4431 O O . ALA A 1 558 ? 38.733 -7.871 25.366 1.00 75.94 558 ALA A O 1
ATOM 4432 N N . LYS A 1 559 ? 38.384 -9.536 23.902 1.00 76.25 559 LYS A N 1
ATOM 4433 C CA . LYS A 1 559 ? 37.056 -9.880 24.414 1.00 76.25 559 LYS A CA 1
ATOM 4434 C C . LYS A 1 559 ? 37.123 -10.378 25.858 1.00 76.25 559 LYS A C 1
ATOM 4436 O O . LYS A 1 559 ? 36.318 -9.926 26.668 1.00 76.25 559 LYS A O 1
ATOM 4441 N N . LYS A 1 560 ? 38.073 -11.254 26.197 1.00 76.00 560 LYS A N 1
ATOM 4442 C CA . LYS A 1 560 ? 38.247 -11.783 27.561 1.00 76.00 560 LYS A CA 1
ATOM 4443 C C . LYS A 1 560 ? 38.621 -10.680 28.557 1.00 76.00 560 LYS A C 1
ATOM 4445 O O . LYS A 1 560 ? 38.062 -10.625 29.651 1.00 76.00 560 LYS A O 1
ATOM 4450 N N . TYR A 1 561 ? 39.503 -9.763 28.161 1.00 79.50 561 TYR A N 1
ATOM 4451 C CA . TYR A 1 561 ? 39.863 -8.587 28.958 1.00 79.50 561 TYR A CA 1
ATOM 4452 C C . TYR A 1 561 ? 38.641 -7.706 29.258 1.00 79.50 561 TYR A C 1
ATOM 4454 O O . TYR A 1 561 ? 38.377 -7.352 30.408 1.00 79.50 561 TYR A O 1
ATOM 4462 N N . LE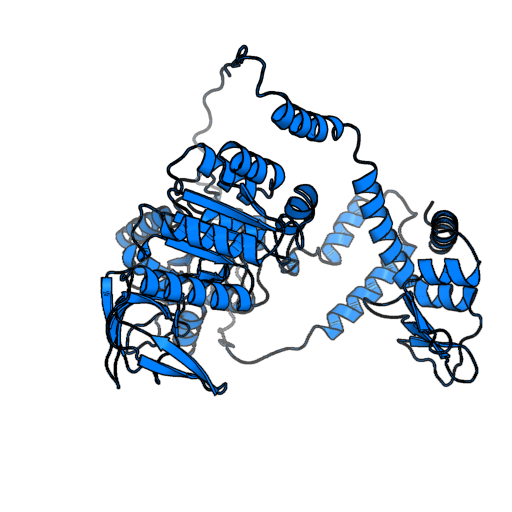U A 1 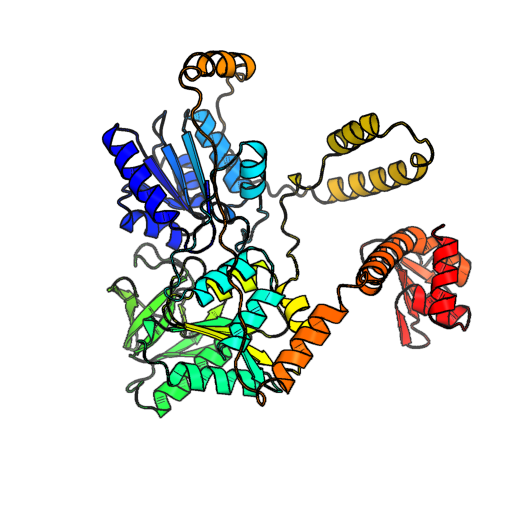562 ? 37.844 -7.417 28.228 1.00 81.00 562 LEU A N 1
ATOM 4463 C CA . LEU A 1 562 ? 36.635 -6.608 28.354 1.00 81.00 562 LEU A CA 1
ATOM 4464 C C . LEU A 1 562 ? 35.546 -7.313 29.176 1.00 81.00 562 LEU A C 1
ATOM 4466 O O . LEU A 1 562 ? 34.892 -6.669 29.989 1.00 81.00 562 LEU A O 1
ATOM 4470 N N . GLN A 1 563 ? 35.389 -8.631 29.031 1.00 79.00 563 GLN A N 1
ATOM 4471 C CA . GLN A 1 563 ? 34.474 -9.451 29.833 1.00 79.00 563 GLN A CA 1
ATOM 4472 C C . GLN A 1 563 ? 34.805 -9.410 31.334 1.00 79.00 563 GLN A C 1
ATOM 4474 O O . GLN A 1 563 ? 33.897 -9.239 32.151 1.00 79.00 563 GLN A O 1
ATOM 4479 N N . ASN A 1 564 ? 36.092 -9.466 31.693 1.00 79.50 564 ASN A N 1
ATOM 4480 C CA . ASN A 1 564 ? 36.540 -9.333 33.081 1.00 79.50 564 ASN A CA 1
ATOM 4481 C C . ASN A 1 564 ? 36.225 -7.940 33.656 1.00 79.50 564 ASN A C 1
ATOM 4483 O O . ASN A 1 564 ? 35.737 -7.835 34.778 1.00 79.50 564 ASN A O 1
ATOM 4487 N N . MET A 1 565 ? 36.421 -6.876 32.870 1.00 71.81 565 MET A N 1
ATOM 4488 C CA . MET A 1 565 ? 36.129 -5.485 33.260 1.00 71.81 565 MET A CA 1
ATOM 4489 C C . MET A 1 565 ? 34.639 -5.212 33.542 1.00 71.81 565 MET A C 1
ATOM 4491 O O . MET A 1 565 ? 34.302 -4.414 34.422 1.00 71.81 565 MET A O 1
ATOM 4495 N N . VAL A 1 566 ? 33.728 -5.871 32.813 1.00 72.19 566 VAL A N 1
ATOM 4496 C CA . VAL A 1 566 ? 32.270 -5.768 33.038 1.00 72.19 566 VAL A CA 1
ATOM 4497 C C . VAL A 1 566 ? 31.699 -6.864 33.953 1.00 72.19 566 VAL A C 1
ATOM 4499 O O . VAL A 1 566 ? 30.485 -6.904 34.159 1.00 72.19 566 VAL A O 1
ATOM 4502 N N . GLY A 1 567 ? 32.539 -7.739 34.521 1.00 63.94 567 GLY A N 1
ATOM 4503 C CA . GLY A 1 567 ? 32.114 -8.797 35.446 1.00 63.94 567 GLY A CA 1
ATOM 4504 C C . GLY A 1 567 ? 31.181 -9.833 34.807 1.00 63.94 567 GLY A C 1
ATOM 4505 O O . GLY A 1 567 ? 30.181 -10.225 35.412 1.00 63.94 567 GLY A O 1
ATOM 4506 N N . VAL A 1 568 ? 31.458 -10.225 33.559 1.00 58.53 568 VAL A N 1
ATOM 4507 C CA . VAL A 1 568 ? 30.686 -11.226 32.807 1.00 58.53 568 VAL A CA 1
ATOM 4508 C C . VAL A 1 568 ? 31.597 -12.412 32.494 1.00 58.53 568 VAL A C 1
ATOM 4510 O O . VAL A 1 568 ? 32.532 -12.250 31.716 1.00 58.53 568 VAL A O 1
ATOM 4513 N N . SER A 1 569 ? 31.328 -13.584 33.081 1.00 45.75 569 SER A N 1
ATOM 4514 C CA . SER A 1 569 ? 32.026 -14.842 32.754 1.00 45.75 569 SER A CA 1
ATOM 4515 C C . SER A 1 569 ? 31.626 -15.398 31.389 1.00 45.75 569 SER A C 1
ATOM 4517 O O . SER A 1 569 ? 30.418 -15.347 31.049 1.00 45.75 569 SER A O 1
#

Radius of gyration: 29.14 Å; Cα contacts (8 Å, |Δi|>4): 860; chains: 1; bounding box: 80×65×76 Å

Mean predicted aligned error: 17.93 Å

Sequence (569 aa):
MQGRAGTGKSQVLAEGYKIATHHGQNIIGLAPTHKAASEFKSKGYQKCHTVKGFLFKLYNGKADLPRDSLLVVDEAGMVGNSDYLELLKVARSNNCNLILAGDERQLTSVERGGMFAVLASKFGSYELSRIRRQNKVWAREMASCFAKSDIARGLCLLAQHKCLKIDHTLEESMARLINDWSNSKFALNERLIITMRNVEVDSINQGIRELLKAKGLLTGKEYRRYLPSQQYEDYMAGDRILFKSTNKDLQIENGEFATITLVSNDRLIAKTDSGKEIEFNPQDVSFKHGYASTVYKAQGASIKDVYVLHNLAGNSRNSYVAMTRHIEEVKLYYNREATRNIASLISQLSKIDNRLSSINFKTLEELVAIQDQENKNPNIIDKVGDWFKGVVEDIKDRLHSNDNYYHLRISSRPPAKVADILRSTSTNFVTSHKAQEEQKSPSYNLTNCNKQDTTISVKLQEDIMAKNKIDYHAINKQKALELKQKLSFKAEEIGRSLLGSSNKHLSNSQLLRWEKDGKIVMKIHGSKAGIWYDFSTGEGGDLFTLVQREKNCDFVEAKKYLQNMVGVS

Secondary structure (DSSP, 8-state):
-EE-TTS-HHHHHHHHHHHHHHTT--EEEEESSHHHHHHHHHTT-SSEEEHHHHHHHHHTT-S---TT-EEEESSGGGS-HHHHHHHHHHHHHTT-EEEE-B-TTSPPPSSS--HHHHHHHHH---EE----S-SSHHHHHHHHHHHTT-HHHHHHHHHHTT-EEEESSHHHHHHHHHHHHHT-SS-GGGEEEEESSHHHHHHHHHHHHHHHHHTTSS-SPPEEEE-TTS-EEEE-TT-EEEE-S-BTTTTB-TT-EEEEEEE-SS-EEEEETTS-EEEE-TTTS-EEE-SEEETTTTTT--EEEEEEEEBSB--HHHHHHHHHSEEEEEEEEEETTT--SHHHHHHHHTPPP----GGGS--HHHHHHHHHHH-S--TTHHHHHHHHHHHHHHHHTT------S-------PPPPPHHHHHHHHSSSS---------------------TTSHHHHHHHHHHHHGGGS--HHHHHHHHHHHHHHHHHHTHHHHHHHHH-S--TTT--SSEEEESTT--EEEE-SSTTTT-EEETTTTEEE-HHHHHHHHHT--HHHHHHHHHHHTT--

Foldseek 3Di:
DAEAQQLCLLVVVLVVVVVCVVVVAAEAEEEQFPVNQVSVVVSVDPHTDYLVGQLVCVQVVNDDDAAQHEYEYAQLQADAPVSVVSVVVVCVLRVYHYHYYHHVLADHHPHQGAVVVVCCVPVPDDYSYDHDQAPDPLLSVLLSCLSVLVPVVNVVSCVVVVQEAEAADPVVLLVVLLVVQVPDPDDLQQEEEEEADVVSQQVSLVVNVVVCVVVVVFDDDWAWDADPVRDIDIDGQQFKKAFCPQDVVQRDTHLWIWGFHDDDHQWTWTATPVRDIGIDGPVVTHMDGGRYDYLVSLAPAAHAEYEYEDALAEESNSLSSRSSNHHYYHHYTYHCVRQVDPVSVSVRHHHHDPSHRPVVPPDPVRVVVVVVVVPPDDPCPPVVVVVVVVVVVVVVVPPDDPDDDDDDPRDDDDDDDPVVVVVVVPPPPPPDDDDDDDDDDDDDDDDDDDPDPCPVVVVVVCVVVVPVPDPPPVVVVVVVVVLLVLCLQCLVVLCCVQQNDFDPVPDDPQKTADDPVRQKIAGNDDPRRQWIAGNVVRDTDGQLVSCCVSVVDDSVVSSVVSCVVSVHD

Nearest PDB structures (foldseek):
  3gpl-assembly2_B  TM=7.670E-01  e=7.610E-19  Deinococcus radiodurans R1 = ATCC 13939 = DSM 20539
  3e1s-assembly1_A  TM=7.137E-01  e=2.059E-16  Deinococcus radiodurans
  6l3g-assembly1_B-2  TM=5.853E-01  e=4.328E-16  Bacteroides sp. AF32-8BH
  5fhe-assembly1_A  TM=6.189E-01  e=9.475E-15  Bacteroides fragilis
  5ftf-assembly1_A  TM=4.674E-01  e=2.233E-14  Bacteroides sp. 3_1_23